Protein AF-A0A7V4M600-F1 (afdb_monomer)

Secondary structure (DSSP, 8-state):
----------------------PPPSSTT-SSHHHHHHHHHHHHHHHSTT--SHHHHHHHHHHHHHHHHHHHTTSSPPPPTT--HHHHHHHHHHHHHHHHHHTTTTS-TT------HHHHHHHHHHT-S-TTT-SS-HHHHHHHHHHHHHHHHHS--PPPPHHHHHHHHHHH---TTS-EEETT-TTTHHHHHHHHHHHHTT--HHHHHHHHHHHEEEEES-HHHHHHHHHHHHHHH-S--EEEEEETTTTEETTEEGGGTS-TT-EEEEEE----STTPPPPPHHHHTT-GGGEEEEE-TTT--EEEEEEEPS---HHHHHHHHHHHHEEEEEEEEE---HHHHH-GGGHHHHHHHHHHS---------GGGT--S---

Sequence (380 aa):
MLWTKDANRMCGAEMPRQKNADQPPLLPGFRTPKEAFRDLRNYLAGQVVGATRDETLLDELLKVLFCKLYVERGLGDPSEPNSDPFEVANRVRTIFGKVRLDFRDIYPDGTEILLDPQAICRILEVCDFPLTEAGADPIGDAFEVFIGSEARGRSGQFFTPQPVTDLLVEALAPKPDETVIDPACGAGGFLTAVARHFSANGVPPTAIAEYSTRNLYGIDKDDYLAKLARMHVALLTGGHPRIYCGDSLAMQNGNGGLDRDLPKRGFDVLLTNPPFGVKIVAAKPEVLRKFDLARRWRPEPRTGRLQPTGEFLSQVPPQVLFVERCLALLRDGGRLGMVVPESLLSNKSYRHVVEFILANADVEAVIGMPEALFKTSGKG

Structure (mmCIF, N/CA/C/O backbone):
data_AF-A0A7V4M600-F1
#
_entry.id   AF-A0A7V4M600-F1
#
loop_
_atom_site.group_PDB
_atom_site.id
_atom_site.type_symbol
_atom_site.label_atom_id
_atom_site.label_alt_id
_atom_site.label_comp_id
_atom_site.label_asym_id
_atom_site.label_entity_id
_atom_site.label_seq_id
_atom_site.pdbx_PDB_ins_code
_atom_site.Cartn_x
_atom_site.Cartn_y
_atom_site.Cartn_z
_atom_site.occupancy
_atom_site.B_iso_or_equiv
_atom_site.auth_seq_id
_atom_site.auth_comp_id
_atom_site.auth_asym_id
_atom_site.auth_atom_id
_atom_site.pdbx_PDB_model_num
ATOM 1 N N . MET A 1 1 ? -10.126 -9.292 10.073 1.00 27.58 1 MET A N 1
ATOM 2 C CA . MET A 1 1 ? -11.576 -9.092 10.248 1.00 27.58 1 MET A CA 1
ATOM 3 C C . MET A 1 1 ? -12.231 -9.031 8.879 1.00 27.58 1 MET A C 1
ATOM 5 O O . MET A 1 1 ? -12.228 -8.022 8.203 1.00 27.58 1 MET A O 1
ATOM 9 N N . LEU A 1 2 ? -12.731 -10.171 8.454 1.00 23.78 2 LEU A N 1
ATOM 10 C CA . LEU A 1 2 ? -13.645 -10.419 7.336 1.00 23.78 2 LEU A CA 1
ATOM 11 C C . LEU A 1 2 ? -14.623 -11.417 7.875 1.00 23.78 2 LEU A C 1
ATOM 13 O O . LEU A 1 2 ? -14.156 -12.216 8.680 1.00 23.78 2 LEU A O 1
ATOM 17 N N . TRP A 1 3 ? -15.885 -11.404 7.482 1.00 42.47 3 TRP A N 1
ATOM 18 C CA . TRP A 1 3 ? -16.415 -11.997 6.257 1.00 42.47 3 TRP A CA 1
ATOM 19 C C . TRP A 1 3 ? -17.918 -11.667 6.164 1.00 42.47 3 TRP A C 1
ATOM 21 O O . TRP A 1 3 ? -18.484 -10.905 6.941 1.00 42.47 3 TRP A O 1
ATOM 31 N N . THR A 1 4 ? -18.563 -12.235 5.143 1.00 27.00 4 THR A N 1
ATOM 32 C CA . THR A 1 4 ? -20.020 -12.349 5.008 1.00 27.00 4 THR A CA 1
ATOM 33 C C . THR A 1 4 ? -20.442 -13.823 5.031 1.00 27.00 4 THR A C 1
ATOM 35 O O . THR A 1 4 ? -19.628 -14.736 4.911 1.00 27.00 4 THR A O 1
ATOM 38 N N . LYS A 1 5 ? -21.746 -14.005 5.233 1.00 28.72 5 LYS A N 1
ATOM 39 C CA . LYS A 1 5 ? -22.482 -15.166 5.738 1.00 28.72 5 LYS A CA 1
ATOM 40 C C . LYS A 1 5 ? -22.726 -16.269 4.692 1.00 28.72 5 LYS A C 1
ATOM 42 O O . LYS A 1 5 ? -23.295 -15.994 3.644 1.00 28.72 5 LYS A O 1
ATOM 47 N N . ASP A 1 6 ? -22.350 -17.505 5.015 1.00 31.19 6 ASP A N 1
ATOM 48 C CA . ASP A 1 6 ? -23.237 -18.677 5.180 1.00 31.19 6 ASP A CA 1
ATOM 49 C C . ASP A 1 6 ? -22.469 -19.990 4.953 1.00 31.19 6 ASP A C 1
ATOM 51 O O . ASP A 1 6 ? -21.783 -20.198 3.955 1.00 31.19 6 ASP A O 1
ATOM 55 N N . ALA A 1 7 ? -22.615 -20.900 5.915 1.00 34.91 7 ALA A N 1
ATOM 56 C CA . ALA A 1 7 ? -21.997 -22.215 5.938 1.00 34.91 7 ALA A CA 1
ATOM 57 C C . ALA A 1 7 ? -23.057 -23.306 5.755 1.00 34.91 7 ALA A C 1
ATOM 59 O O . ALA A 1 7 ? -24.061 -23.303 6.469 1.00 34.91 7 ALA A O 1
ATOM 60 N N . ASN A 1 8 ? -22.783 -24.308 4.908 1.00 30.58 8 ASN A N 1
ATOM 61 C CA . ASN A 1 8 ? -22.936 -25.706 5.324 1.00 30.58 8 ASN A CA 1
ATOM 62 C C . ASN A 1 8 ? -22.325 -26.743 4.356 1.00 30.58 8 ASN A C 1
ATOM 64 O O . ASN A 1 8 ? -22.745 -26.862 3.213 1.00 30.58 8 ASN A O 1
ATOM 68 N N . ARG A 1 9 ? -21.427 -27.556 4.942 1.00 29.38 9 ARG A N 1
ATOM 69 C CA . ARG A 1 9 ? -21.117 -28.992 4.724 1.00 29.38 9 ARG A CA 1
ATOM 70 C C . ARG A 1 9 ? -20.764 -29.503 3.313 1.00 29.38 9 ARG A C 1
ATOM 72 O O . AR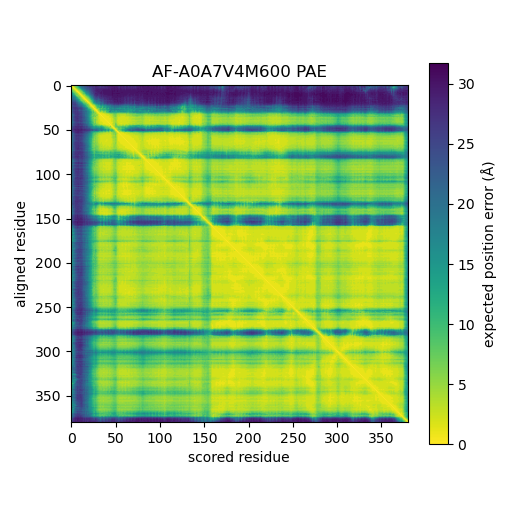G A 1 9 ? -21.644 -29.651 2.482 1.00 29.38 9 ARG A O 1
ATOM 79 N N . MET A 1 10 ? -19.561 -30.084 3.172 1.00 27.56 10 MET A N 1
ATOM 80 C CA . MET A 1 10 ? -19.357 -31.550 3.203 1.00 27.56 10 MET A CA 1
ATOM 81 C C . MET A 1 10 ? -17.868 -31.976 3.205 1.00 27.56 10 MET A C 1
ATOM 83 O O . MET A 1 10 ? -17.005 -31.307 2.658 1.00 27.56 10 MET A O 1
ATOM 87 N N . CYS A 1 11 ? -17.640 -33.105 3.887 1.00 27.06 11 CYS A N 1
ATOM 88 C CA . CYS A 1 11 ? -16.496 -34.021 3.998 1.00 27.06 11 CYS A CA 1
ATOM 89 C C . CYS A 1 11 ? -15.200 -33.822 3.180 1.00 27.06 11 CYS A C 1
ATOM 91 O O . CYS A 1 11 ? -15.199 -33.877 1.959 1.00 27.06 11 CYS A O 1
ATOM 93 N N . GLY A 1 12 ? -14.087 -33.828 3.927 1.00 34.56 12 GLY A N 1
ATOM 94 C CA . GLY A 1 12 ? -12.888 -34.654 3.724 1.00 34.56 12 GLY A CA 1
ATOM 95 C C . GLY A 1 12 ? -12.471 -35.026 2.300 1.00 34.56 12 GLY A C 1
ATOM 96 O O . GLY A 1 12 ? -12.844 -36.085 1.804 1.00 34.56 12 GLY A O 1
ATOM 97 N N . ALA A 1 13 ? -11.561 -34.235 1.741 1.00 26.64 13 ALA A N 1
ATOM 98 C CA . ALA A 1 13 ? -10.578 -34.689 0.769 1.00 26.64 13 ALA A CA 1
ATOM 99 C C . ALA A 1 13 ? -9.252 -33.985 1.087 1.00 26.64 13 ALA A C 1
ATOM 101 O O . ALA A 1 13 ? -9.210 -32.759 1.192 1.00 26.64 13 ALA A O 1
ATOM 102 N N . GLU A 1 14 ? -8.178 -34.749 1.291 1.00 28.53 14 GLU A N 1
ATOM 103 C CA . GLU A 1 14 ? -6.822 -34.200 1.286 1.00 28.53 14 GLU A CA 1
ATOM 104 C C . GLU A 1 14 ? -6.592 -33.531 -0.073 1.00 28.53 14 GLU A C 1
ATOM 106 O O . GLU A 1 14 ? -6.567 -34.200 -1.107 1.00 28.53 14 GLU A O 1
ATOM 111 N N . MET A 1 15 ? -6.454 -32.203 -0.085 1.00 27.30 15 MET A N 1
ATOM 112 C CA . MET A 1 15 ? -6.004 -31.503 -1.282 1.00 27.30 15 MET A CA 1
ATOM 113 C C . MET A 1 15 ? -4.554 -31.915 -1.560 1.00 27.30 15 MET A C 1
ATOM 115 O O . MET A 1 15 ? -3.698 -31.749 -0.682 1.00 27.30 15 MET A O 1
ATOM 119 N N . PRO A 1 16 ? -4.237 -32.434 -2.757 1.00 25.94 16 PRO A N 1
ATOM 120 C CA . PRO A 1 16 ? -2.858 -32.691 -3.112 1.00 25.94 16 PRO A CA 1
ATOM 121 C C . PRO A 1 16 ? -2.127 -31.350 -3.128 1.00 25.94 16 PRO A C 1
ATOM 123 O O . PRO A 1 16 ? -2.577 -30.398 -3.764 1.00 25.94 16 PRO A O 1
ATOM 126 N N . ARG A 1 17 ? -0.987 -31.272 -2.430 1.00 30.67 17 ARG A N 1
ATOM 127 C CA . ARG A 1 17 ? -0.031 -30.174 -2.603 1.00 30.67 17 ARG A CA 1
ATOM 128 C C . ARG A 1 17 ? 0.318 -30.110 -4.086 1.00 30.67 17 ARG A C 1
ATOM 130 O O . ARG A 1 17 ? 1.106 -30.924 -4.568 1.00 30.67 17 ARG A O 1
ATOM 137 N N . GLN A 1 18 ? -0.277 -29.163 -4.802 1.00 29.20 18 GLN A N 1
ATOM 138 C CA . GLN A 1 18 ? 0.165 -28.799 -6.134 1.00 29.20 18 GLN A CA 1
ATOM 139 C C . GLN A 1 18 ? 1.588 -28.270 -5.965 1.00 29.20 18 GLN A C 1
ATOM 141 O O . GLN A 1 18 ? 1.821 -27.183 -5.443 1.00 29.20 18 GLN A O 1
ATOM 146 N N . LYS A 1 19 ? 2.569 -29.106 -6.314 1.00 31.98 19 LYS A N 1
ATOM 147 C CA . LYS A 1 19 ? 3.916 -28.628 -6.601 1.00 31.98 19 LYS A CA 1
ATOM 148 C C . LYS A 1 19 ? 3.752 -27.558 -7.678 1.00 31.98 19 LYS A C 1
ATOM 150 O O . LYS A 1 19 ? 3.177 -27.868 -8.719 1.00 31.98 19 LYS A O 1
ATOM 155 N N . ASN A 1 20 ? 4.234 -26.343 -7.417 1.00 32.00 20 ASN A N 1
ATOM 156 C CA . ASN A 1 20 ? 4.464 -25.339 -8.453 1.00 32.00 20 ASN A CA 1
ATOM 157 C C . ASN A 1 20 ? 5.246 -26.023 -9.580 1.00 32.00 20 ASN A C 1
ATOM 159 O O . ASN A 1 20 ? 6.414 -26.368 -9.402 1.00 32.00 20 ASN A O 1
ATOM 163 N N . ALA A 1 21 ? 4.556 -26.322 -10.675 1.00 35.88 21 ALA A N 1
ATOM 164 C CA . ALA A 1 21 ? 5.134 -26.958 -11.840 1.00 35.88 21 ALA A CA 1
ATOM 165 C C . ALA A 1 21 ? 5.889 -25.889 -12.640 1.00 35.88 21 ALA A C 1
ATOM 167 O O . ALA A 1 21 ? 5.294 -24.895 -13.047 1.00 35.88 21 ALA A O 1
ATOM 168 N N . ASP A 1 22 ? 7.196 -26.104 -12.796 1.00 39.12 22 ASP A N 1
ATOM 169 C CA . ASP A 1 22 ? 8.059 -25.656 -13.894 1.00 39.12 22 ASP A CA 1
ATOM 170 C C . ASP A 1 22 ? 7.770 -24.274 -14.512 1.00 39.12 22 ASP A C 1
ATOM 172 O O . ASP A 1 22 ? 7.509 -24.158 -15.709 1.00 39.12 22 ASP A O 1
ATOM 176 N N . GLN A 1 23 ? 7.907 -23.201 -13.727 1.00 40.97 23 GLN A N 1
ATOM 177 C CA . GLN A 1 23 ? 8.270 -21.906 -14.309 1.00 40.97 23 GLN A CA 1
ATOM 178 C C . GLN A 1 23 ? 9.801 -21.835 -14.425 1.00 40.97 23 GLN A C 1
ATOM 180 O O . GLN A 1 23 ? 10.489 -22.149 -13.446 1.00 40.97 23 GLN A O 1
ATOM 185 N N . PRO A 1 24 ? 10.363 -21.450 -15.588 1.00 44.19 24 PRO A N 1
ATOM 186 C CA . PRO A 1 24 ? 11.795 -21.199 -15.693 1.00 44.19 24 PRO A CA 1
ATOM 187 C C . PRO A 1 24 ? 12.204 -20.142 -14.655 1.00 44.19 24 PRO A C 1
ATOM 189 O O . PRO A 1 24 ? 11.398 -19.265 -14.327 1.00 44.19 24 PRO A O 1
ATOM 192 N N . PRO A 1 25 ? 13.427 -20.216 -14.097 1.00 52.34 25 PRO A N 1
ATOM 193 C CA . PRO A 1 25 ? 13.883 -19.205 -13.156 1.00 52.34 25 PRO A CA 1
ATOM 194 C C . PRO A 1 25 ? 13.778 -17.834 -13.824 1.00 52.34 25 PRO A C 1
ATOM 196 O O . PRO A 1 25 ? 14.309 -17.647 -14.916 1.00 52.34 25 PRO A O 1
ATOM 199 N N . LEU A 1 26 ? 13.113 -16.890 -13.147 1.00 54.41 26 LEU A N 1
ATOM 200 C CA . LEU A 1 26 ? 12.920 -15.520 -13.640 1.00 54.41 26 LEU A CA 1
ATOM 201 C C . LEU A 1 26 ? 14.244 -14.854 -14.044 1.00 54.41 26 LEU A C 1
ATOM 203 O O . LEU A 1 26 ? 14.223 -13.940 -14.852 1.00 54.41 26 LEU A O 1
ATOM 207 N N . LEU A 1 27 ? 15.373 -15.311 -13.481 1.00 60.50 27 LEU A N 1
ATOM 208 C CA . LEU A 1 27 ? 16.711 -14.751 -13.663 1.00 60.50 27 LEU A CA 1
ATOM 209 C C . LEU A 1 27 ? 17.751 -15.860 -13.896 1.00 60.50 27 LEU A C 1
ATOM 211 O O . LEU A 1 27 ? 18.222 -16.479 -12.934 1.00 60.50 27 LEU A O 1
ATOM 215 N N . PRO A 1 28 ? 18.136 -16.131 -15.153 1.00 55.34 28 PRO A N 1
ATOM 216 C CA . PRO A 1 28 ? 19.149 -17.130 -15.475 1.00 55.34 28 PRO A CA 1
ATOM 217 C C . PRO A 1 28 ? 20.503 -16.770 -14.841 1.00 55.34 28 PRO A C 1
ATOM 219 O O . PRO A 1 28 ? 21.034 -15.685 -15.056 1.00 55.34 28 PRO A O 1
ATOM 222 N N . GLY A 1 29 ? 21.080 -17.683 -14.053 1.00 60.06 29 GLY A N 1
ATOM 223 C CA . GLY A 1 29 ? 22.399 -17.506 -13.421 1.00 60.06 29 GLY A CA 1
ATOM 224 C C . GLY A 1 29 ? 22.383 -17.021 -11.965 1.00 60.06 29 GLY A C 1
ATOM 225 O O . GLY A 1 29 ? 23.410 -17.115 -11.295 1.00 60.06 29 GLY A O 1
ATOM 226 N N . PHE A 1 30 ? 21.230 -16.600 -11.439 1.00 58.69 30 PHE A N 1
ATOM 227 C CA . PHE A 1 30 ? 21.050 -16.262 -10.022 1.00 58.69 30 PHE A CA 1
ATOM 228 C C . PHE A 1 30 ? 20.156 -17.292 -9.326 1.00 58.69 30 PHE A C 1
ATOM 230 O O . PHE A 1 30 ? 19.269 -17.872 -9.950 1.00 58.69 30 PHE A O 1
ATOM 237 N N . ARG A 1 31 ? 20.364 -17.543 -8.023 1.00 59.59 31 ARG A N 1
ATOM 238 C CA . ARG A 1 31 ? 19.524 -18.512 -7.292 1.00 59.59 31 ARG A CA 1
ATOM 239 C C . ARG A 1 31 ? 18.186 -17.906 -6.882 1.00 59.59 31 ARG A C 1
ATOM 241 O O . ARG A 1 31 ? 17.223 -18.646 -6.709 1.00 59.59 31 ARG A O 1
ATOM 248 N N . THR A 1 32 ? 18.128 -16.583 -6.698 1.00 70.00 32 THR A N 1
ATOM 249 C CA . THR A 1 32 ? 16.912 -15.845 -6.315 1.00 70.00 32 THR A CA 1
ATOM 250 C C . THR A 1 32 ? 16.890 -14.430 -6.914 1.00 70.00 32 THR A C 1
ATOM 252 O O . THR A 1 32 ? 17.964 -13.864 -7.142 1.00 70.00 32 THR A O 1
ATOM 255 N N . PRO A 1 33 ? 15.708 -13.801 -7.085 1.00 76.56 33 PRO A N 1
ATOM 256 C CA . PRO A 1 33 ? 15.618 -12.396 -7.492 1.00 76.56 33 PRO A CA 1
ATOM 257 C C . PRO A 1 33 ? 16.366 -11.435 -6.562 1.00 76.56 33 PRO A C 1
ATOM 259 O O . PRO A 1 33 ? 17.091 -10.557 -7.026 1.00 76.56 33 PRO A O 1
ATOM 262 N N . LYS A 1 34 ? 16.308 -11.660 -5.242 1.00 79.69 34 LYS A N 1
ATOM 263 C CA . LYS A 1 34 ? 17.059 -10.864 -4.253 1.00 79.69 34 LYS A CA 1
ATOM 264 C C . LYS A 1 34 ? 18.573 -10.879 -4.472 1.00 79.69 34 LYS A C 1
ATOM 266 O O . LYS A 1 34 ? 19.235 -9.882 -4.190 1.00 79.69 34 LYS A O 1
ATOM 271 N N . GLU A 1 35 ? 19.146 -11.998 -4.917 1.00 82.25 35 GLU A N 1
ATOM 272 C CA . GLU A 1 35 ? 20.579 -12.066 -5.233 1.00 82.25 35 GLU A CA 1
ATOM 273 C C . GLU A 1 35 ? 20.924 -11.210 -6.452 1.00 82.25 35 GLU A C 1
ATOM 275 O O . GLU A 1 35 ? 21.888 -10.449 -6.392 1.00 82.25 35 GLU A O 1
ATOM 280 N N . ALA A 1 36 ? 20.108 -11.275 -7.504 1.00 84.44 36 ALA A N 1
ATOM 281 C CA . ALA A 1 36 ? 20.300 -10.476 -8.708 1.00 84.44 36 ALA A CA 1
ATOM 282 C C . ALA A 1 36 ? 20.175 -8.971 -8.428 1.00 84.44 36 ALA A C 1
ATOM 284 O O . ALA A 1 36 ? 21.042 -8.196 -8.824 1.00 84.44 36 ALA A O 1
ATOM 285 N N . PHE A 1 37 ? 19.164 -8.548 -7.661 1.00 88.25 37 PHE A N 1
ATOM 286 C CA . PHE A 1 37 ? 19.025 -7.141 -7.274 1.00 88.25 37 PHE A CA 1
ATOM 287 C C . PHE A 1 37 ? 20.149 -6.664 -6.355 1.00 88.25 37 PHE A C 1
ATOM 289 O O . PHE A 1 37 ? 20.526 -5.494 -6.406 1.00 88.25 37 PHE A O 1
ATOM 296 N N . ARG A 1 38 ? 20.731 -7.548 -5.534 1.00 88.06 38 ARG A N 1
ATOM 297 C CA . ARG A 1 38 ? 21.897 -7.204 -4.708 1.00 88.06 38 ARG A CA 1
ATOM 298 C C . ARG A 1 38 ? 23.150 -7.004 -5.559 1.00 88.06 38 ARG A C 1
ATOM 300 O O . ARG A 1 38 ? 23.898 -6.065 -5.294 1.00 88.06 38 ARG A O 1
ATOM 307 N N . ASP A 1 39 ? 23.371 -7.863 -6.552 1.00 87.81 39 ASP A N 1
ATOM 308 C CA . ASP A 1 39 ? 24.447 -7.703 -7.538 1.00 87.81 39 ASP A CA 1
ATOM 309 C C . ASP A 1 39 ? 24.278 -6.392 -8.314 1.00 87.81 39 ASP A C 1
ATOM 311 O O . ASP A 1 39 ? 25.186 -5.562 -8.342 1.00 87.81 39 ASP A O 1
ATOM 315 N N . LEU A 1 40 ? 23.067 -6.149 -8.825 1.00 89.50 40 LEU A N 1
ATOM 316 C CA . LEU A 1 40 ? 22.720 -4.936 -9.556 1.00 89.50 40 LEU A CA 1
ATOM 317 C C . LEU A 1 40 ? 22.938 -3.675 -8.714 1.00 89.50 40 LEU A C 1
ATOM 319 O O . LEU A 1 40 ? 23.580 -2.737 -9.174 1.00 89.50 40 LEU A O 1
ATOM 323 N N . ARG A 1 41 ? 22.479 -3.659 -7.458 1.00 89.19 41 ARG A N 1
ATOM 324 C CA . ARG A 1 41 ? 22.714 -2.541 -6.533 1.00 89.19 41 ARG A CA 1
ATOM 325 C C . ARG A 1 41 ? 24.206 -2.256 -6.361 1.00 89.19 41 ARG A C 1
ATOM 327 O O . ARG A 1 41 ? 24.619 -1.103 -6.434 1.00 89.19 41 ARG A O 1
ATOM 334 N N . ASN A 1 42 ? 25.015 -3.293 -6.133 1.00 88.25 42 ASN A N 1
ATOM 335 C CA . ASN A 1 42 ? 26.459 -3.138 -5.945 1.00 88.25 42 ASN A CA 1
ATOM 336 C C . ASN A 1 42 ? 27.146 -2.623 -7.220 1.00 88.25 42 ASN A C 1
ATOM 338 O O . ASN A 1 42 ? 28.041 -1.785 -7.131 1.00 88.25 42 ASN A O 1
ATOM 342 N N . TYR A 1 43 ? 26.712 -3.095 -8.392 1.00 88.62 43 TYR A N 1
ATOM 343 C CA . TYR A 1 43 ? 27.184 -2.600 -9.683 1.00 88.62 43 TYR A CA 1
ATOM 344 C C . TYR A 1 43 ? 26.862 -1.108 -9.857 1.00 88.62 43 TYR A C 1
ATOM 346 O O . TYR A 1 43 ? 27.766 -0.314 -10.119 1.00 88.62 43 TYR A O 1
ATOM 354 N N . LEU A 1 44 ? 25.604 -0.709 -9.633 1.00 87.56 44 LEU A N 1
ATOM 355 C CA . LEU A 1 44 ? 25.151 0.679 -9.780 1.00 87.56 44 LEU A CA 1
ATOM 356 C C . LEU A 1 44 ? 25.855 1.630 -8.800 1.00 87.56 44 LEU A C 1
ATOM 358 O O . LEU A 1 44 ? 26.265 2.721 -9.194 1.00 87.56 44 LEU A O 1
ATOM 362 N N . ALA A 1 45 ? 26.077 1.201 -7.554 1.00 84.31 45 ALA A N 1
ATOM 363 C CA . ALA A 1 45 ? 26.807 1.980 -6.552 1.00 84.31 45 ALA A CA 1
ATOM 364 C C . ALA A 1 45 ? 28.255 2.310 -6.972 1.00 84.31 45 ALA A C 1
ATOM 366 O O . ALA A 1 45 ? 28.824 3.291 -6.498 1.00 84.31 45 ALA A O 1
ATOM 367 N N . GLY A 1 46 ? 28.854 1.503 -7.855 1.00 77.75 46 GLY A N 1
ATOM 368 C CA . GLY A 1 46 ? 30.187 1.748 -8.408 1.00 77.75 46 GLY A CA 1
ATOM 369 C C . GLY A 1 46 ? 30.220 2.705 -9.605 1.00 77.75 46 GLY A C 1
ATOM 370 O O . GLY A 1 46 ? 31.294 3.215 -9.916 1.00 77.75 46 GLY A O 1
ATOM 371 N N . GLN A 1 47 ? 29.084 2.947 -10.270 1.00 71.75 47 GLN A N 1
ATOM 372 C CA . GLN A 1 47 ? 29.009 3.754 -11.498 1.00 71.75 47 GLN A CA 1
ATOM 373 C C . GLN A 1 47 ? 28.443 5.161 -11.265 1.00 71.75 47 GLN A C 1
ATOM 375 O O . GLN A 1 47 ? 28.862 6.118 -11.915 1.00 71.75 47 GLN A O 1
ATOM 380 N N . VAL A 1 48 ? 27.515 5.327 -10.317 1.00 64.94 48 VAL A N 1
ATOM 381 C CA . VAL A 1 48 ? 26.868 6.627 -10.090 1.00 64.94 48 VAL A CA 1
ATOM 382 C C . VAL A 1 48 ? 27.694 7.486 -9.124 1.00 64.94 48 VAL A C 1
ATOM 384 O O . VAL A 1 48 ? 27.582 7.395 -7.900 1.00 64.94 48 VAL A O 1
ATOM 387 N N . VAL A 1 49 ? 28.540 8.358 -9.682 1.00 53.44 49 VAL A N 1
ATOM 388 C CA . VAL A 1 49 ? 29.390 9.286 -8.916 1.00 53.44 49 VAL A CA 1
ATOM 389 C C . VAL A 1 49 ? 28.524 10.241 -8.084 1.00 53.44 49 VAL A C 1
ATOM 391 O O . VAL A 1 49 ? 27.772 11.048 -8.621 1.00 53.44 49 VAL A O 1
ATOM 394 N N . GLY A 1 50 ? 28.645 10.168 -6.756 1.00 53.47 50 GLY A N 1
ATOM 395 C CA . GLY A 1 50 ? 27.919 11.035 -5.818 1.00 53.47 50 GLY A CA 1
ATOM 396 C C . GLY A 1 50 ? 26.557 10.504 -5.350 1.00 53.47 50 GLY A C 1
ATOM 397 O O . GLY A 1 50 ? 25.998 11.070 -4.411 1.00 53.47 50 GLY A O 1
ATOM 398 N N . ALA A 1 51 ? 26.054 9.399 -5.914 1.00 54.28 51 ALA A N 1
ATOM 399 C CA . ALA A 1 51 ? 24.852 8.720 -5.428 1.00 54.28 51 ALA A CA 1
ATOM 400 C C . ALA A 1 51 ? 25.228 7.501 -4.573 1.00 54.28 51 ALA A C 1
ATOM 402 O O . ALA A 1 51 ? 25.207 6.360 -5.020 1.00 54.28 51 ALA A O 1
ATOM 403 N N . THR A 1 52 ? 25.581 7.745 -3.312 1.00 53.97 52 THR A N 1
ATOM 404 C CA . THR A 1 52 ? 25.859 6.679 -2.331 1.00 53.97 52 THR A CA 1
ATOM 405 C C . THR A 1 52 ? 24.623 6.245 -1.540 1.00 53.97 52 THR A C 1
ATOM 407 O O . THR A 1 52 ? 24.741 5.417 -0.640 1.00 53.97 52 THR A O 1
ATOM 410 N N . ARG A 1 53 ? 23.451 6.821 -1.834 1.00 72.62 53 ARG A N 1
ATOM 411 C CA . ARG A 1 53 ? 22.194 6.546 -1.127 1.00 72.62 53 ARG A CA 1
ATOM 412 C C . ARG A 1 53 ? 21.382 5.530 -1.912 1.00 72.62 53 ARG A C 1
ATOM 414 O O . ARG A 1 53 ? 21.107 5.760 -3.093 1.00 72.62 53 ARG A O 1
ATOM 421 N N . ASP A 1 54 ? 20.963 4.454 -1.249 1.00 78.56 54 ASP A N 1
ATOM 422 C CA . ASP A 1 54 ? 20.187 3.382 -1.886 1.00 78.56 54 ASP A CA 1
ATOM 423 C C . ASP A 1 54 ? 18.876 3.926 -2.496 1.00 78.56 54 ASP A C 1
ATOM 425 O O . ASP A 1 54 ? 18.406 3.423 -3.515 1.00 78.56 54 ASP A O 1
ATOM 429 N N . GLU A 1 55 ? 18.330 5.010 -1.930 1.00 80.44 55 GLU A N 1
ATOM 430 C CA . GLU A 1 55 ? 17.160 5.736 -2.447 1.00 80.44 55 GLU A CA 1
ATOM 431 C C . GLU A 1 55 ? 17.359 6.243 -3.886 1.00 80.44 55 GLU A C 1
ATOM 433 O O . GLU A 1 55 ? 16.472 6.099 -4.726 1.00 80.44 55 GLU A O 1
ATOM 438 N N . THR A 1 56 ? 18.525 6.820 -4.196 1.00 84.44 56 THR A N 1
ATOM 439 C CA . THR A 1 56 ? 18.817 7.354 -5.535 1.00 84.44 56 THR A CA 1
ATOM 440 C C . THR A 1 56 ? 19.020 6.228 -6.541 1.00 84.44 56 THR A C 1
ATOM 442 O O . THR A 1 56 ? 18.533 6.312 -7.664 1.00 84.44 56 THR A O 1
ATOM 445 N N . LEU A 1 57 ? 19.706 5.157 -6.134 1.00 88.38 57 LEU A N 1
ATOM 446 C CA . LEU A 1 57 ? 19.920 3.994 -6.995 1.00 88.38 57 LEU A CA 1
ATOM 447 C C . LEU A 1 57 ? 18.598 3.284 -7.310 1.00 88.38 57 LEU A C 1
ATOM 449 O O . LEU A 1 57 ? 18.393 2.849 -8.442 1.00 88.38 57 LEU A O 1
ATOM 453 N N . LEU A 1 58 ? 17.694 3.201 -6.328 1.00 88.50 58 LEU A N 1
ATOM 454 C CA . LEU A 1 58 ? 16.356 2.665 -6.538 1.00 88.50 58 LEU A CA 1
ATOM 455 C C . LEU A 1 58 ? 15.553 3.547 -7.496 1.00 88.50 58 LEU A C 1
ATOM 457 O O . LEU A 1 58 ? 14.974 3.018 -8.435 1.00 88.50 58 LEU A O 1
ATOM 461 N N . ASP A 1 59 ? 15.544 4.871 -7.316 1.00 89.38 59 ASP A N 1
ATOM 462 C CA . ASP A 1 59 ? 14.834 5.782 -8.227 1.00 89.38 59 ASP A CA 1
ATOM 463 C C . ASP A 1 59 ? 15.312 5.618 -9.683 1.00 89.38 59 ASP A C 1
ATOM 465 O O . ASP A 1 59 ? 14.486 5.476 -10.585 1.00 89.38 59 ASP A O 1
ATOM 469 N N . GLU A 1 60 ? 16.627 5.536 -9.918 1.00 92.75 60 GLU A N 1
ATOM 470 C CA . GLU A 1 60 ? 17.192 5.285 -11.253 1.00 92.75 60 GLU A CA 1
ATOM 471 C C . GLU A 1 60 ? 16.795 3.916 -11.829 1.00 92.75 60 GLU A C 1
ATOM 473 O O . GLU A 1 60 ? 16.406 3.829 -12.996 1.00 92.75 60 GLU A O 1
ATOM 478 N N . LEU A 1 61 ? 16.828 2.854 -11.014 1.00 93.25 61 LEU A N 1
ATOM 479 C CA . LEU A 1 61 ? 16.344 1.528 -11.408 1.00 93.25 61 LEU A CA 1
ATOM 480 C C . LEU A 1 61 ? 14.871 1.585 -11.839 1.00 93.25 61 LEU A C 1
ATOM 482 O O . LEU A 1 61 ? 14.517 1.095 -12.913 1.00 93.25 61 LEU A O 1
ATOM 486 N N . LEU A 1 62 ? 14.013 2.216 -11.032 1.00 93.12 62 LEU A N 1
ATOM 487 C CA . LEU A 1 62 ? 12.577 2.289 -11.298 1.00 93.12 62 LEU A CA 1
ATOM 488 C C . LEU A 1 62 ? 12.270 3.063 -12.583 1.00 93.12 62 LEU A C 1
ATOM 490 O O . LEU A 1 62 ? 11.407 2.628 -13.342 1.00 93.12 62 LEU A O 1
ATOM 494 N N . LYS A 1 63 ? 13.008 4.137 -12.900 1.00 95.00 63 LYS A N 1
ATOM 495 C CA . LYS A 1 63 ? 12.850 4.859 -14.179 1.00 95.00 63 LYS A CA 1
ATOM 496 C C . LYS A 1 63 ? 13.053 3.943 -15.387 1.00 95.00 63 LYS A C 1
ATOM 498 O O . LYS A 1 63 ? 12.274 4.003 -16.341 1.00 95.00 63 LYS A O 1
ATOM 503 N N . VAL A 1 64 ? 14.069 3.078 -15.346 1.00 95.69 64 VAL A N 1
ATOM 504 C CA . VAL A 1 64 ? 14.334 2.107 -16.421 1.00 95.69 64 VAL A CA 1
ATOM 505 C C . VAL A 1 64 ? 13.232 1.047 -16.481 1.00 95.69 64 VAL A C 1
ATOM 507 O O . VAL A 1 64 ? 12.751 0.734 -17.571 1.00 95.69 64 VAL A O 1
ATOM 510 N N . LEU A 1 65 ? 12.759 0.549 -15.333 1.00 94.25 65 LEU A N 1
ATOM 511 C CA . LEU A 1 65 ? 11.653 -0.416 -15.288 1.00 94.25 65 LEU A CA 1
ATOM 512 C C . LEU A 1 65 ? 10.338 0.163 -15.826 1.00 94.25 65 LEU A C 1
ATOM 514 O O . LEU A 1 65 ? 9.624 -0.531 -16.544 1.00 94.25 65 LEU A O 1
ATOM 518 N N . PHE A 1 66 ? 10.039 1.441 -15.580 1.00 94.12 66 PHE A N 1
ATOM 519 C CA . PHE A 1 66 ? 8.889 2.096 -16.210 1.00 94.12 66 PHE A CA 1
ATOM 520 C C . PHE A 1 66 ? 9.033 2.160 -17.733 1.00 94.12 66 PHE A C 1
ATOM 522 O O . PHE A 1 66 ? 8.061 1.941 -18.451 1.00 94.12 66 PHE A O 1
ATOM 529 N N . CYS A 1 67 ? 10.238 2.406 -18.251 1.00 95.38 67 CYS A N 1
ATOM 530 C CA . CYS A 1 67 ? 10.464 2.369 -19.696 1.00 95.38 67 CYS A CA 1
ATOM 531 C C . CYS A 1 67 ? 10.244 0.962 -20.261 1.00 95.38 67 CYS A C 1
ATOM 533 O O . CYS A 1 67 ? 9.610 0.815 -21.305 1.00 95.38 67 CYS A O 1
ATOM 535 N N . LYS A 1 68 ? 10.705 -0.076 -19.553 1.00 92.81 68 LYS A N 1
ATOM 536 C CA . LYS A 1 68 ? 10.443 -1.474 -19.919 1.00 92.81 68 LYS A CA 1
ATOM 537 C C . LYS A 1 68 ? 8.941 -1.781 -19.930 1.00 92.81 68 LYS A C 1
ATOM 539 O O . LYS A 1 68 ? 8.458 -2.353 -20.902 1.00 92.81 68 LYS A O 1
ATOM 544 N N . LEU A 1 69 ? 8.191 -1.327 -18.922 1.00 90.69 69 LEU A N 1
ATOM 545 C CA . LEU A 1 69 ? 6.730 -1.466 -18.867 1.00 90.69 69 LEU A CA 1
ATOM 546 C C . LEU A 1 69 ? 6.044 -0.845 -20.097 1.00 90.69 69 LEU A C 1
ATOM 548 O O . LEU A 1 69 ? 5.087 -1.407 -20.623 1.00 90.69 69 LEU A O 1
ATOM 552 N N . TYR A 1 70 ? 6.533 0.298 -20.587 1.00 92.25 70 TYR A N 1
ATOM 553 C CA . TYR A 1 70 ? 6.006 0.926 -21.806 1.00 92.25 70 TYR A CA 1
ATOM 554 C C . TYR A 1 70 ? 6.239 0.070 -23.044 1.00 92.25 70 TYR A C 1
ATOM 556 O O . TYR A 1 70 ? 5.340 -0.051 -23.875 1.00 92.25 70 TYR A O 1
ATOM 564 N N . VAL A 1 71 ? 7.426 -0.524 -23.164 1.00 91.88 71 VAL A N 1
ATOM 565 C CA . VAL A 1 71 ? 7.753 -1.433 -24.268 1.00 91.88 71 VAL A CA 1
ATOM 566 C C . VAL A 1 71 ? 6.864 -2.676 -24.222 1.00 91.88 71 VAL A C 1
ATOM 568 O O . VAL A 1 71 ? 6.256 -3.014 -25.232 1.00 91.88 71 VAL A O 1
ATOM 571 N N . GLU A 1 72 ? 6.703 -3.305 -23.053 1.00 88.50 72 GLU A N 1
ATOM 572 C CA . GLU A 1 72 ? 5.819 -4.473 -22.874 1.00 88.50 72 GLU A CA 1
ATOM 573 C C . GLU A 1 72 ? 4.365 -4.187 -23.271 1.00 88.50 72 GLU A C 1
ATOM 575 O O . GLU A 1 72 ? 3.657 -5.063 -23.757 1.00 88.50 72 GLU A O 1
ATOM 580 N N . ARG A 1 73 ? 3.922 -2.939 -23.097 1.00 86.19 73 ARG A N 1
ATOM 581 C CA . ARG A 1 73 ? 2.572 -2.482 -23.450 1.00 86.19 73 ARG A CA 1
ATOM 582 C C . ARG A 1 73 ? 2.426 -2.012 -24.895 1.00 86.19 73 ARG A C 1
ATOM 584 O O . ARG A 1 73 ? 1.355 -1.536 -25.264 1.00 86.19 73 ARG A O 1
ATOM 591 N N . GLY A 1 74 ? 3.484 -2.087 -25.700 1.00 88.06 74 GLY A N 1
ATOM 592 C CA . GLY A 1 74 ? 3.487 -1.587 -27.076 1.00 88.06 74 GLY A CA 1
ATOM 593 C C . GLY A 1 74 ? 3.422 -0.057 -27.187 1.00 88.06 74 GLY A C 1
ATOM 594 O O . GLY A 1 74 ? 3.052 0.470 -28.233 1.00 88.06 74 GLY A O 1
ATOM 595 N N . LEU A 1 75 ? 3.766 0.673 -26.120 1.00 87.50 75 LEU A N 1
ATOM 596 C CA . LEU A 1 75 ? 3.807 2.146 -26.074 1.00 87.50 75 LEU A CA 1
ATOM 597 C C . LEU A 1 75 ? 5.203 2.714 -26.394 1.00 87.50 75 LEU A C 1
ATOM 599 O O . LEU A 1 75 ? 5.398 3.935 -26.504 1.00 87.50 75 LEU A O 1
ATOM 603 N N . GLY A 1 76 ? 6.185 1.832 -26.553 1.00 85.94 76 GLY A N 1
ATOM 604 C CA . GLY A 1 76 ? 7.545 2.137 -26.969 1.00 85.94 76 GLY A CA 1
ATOM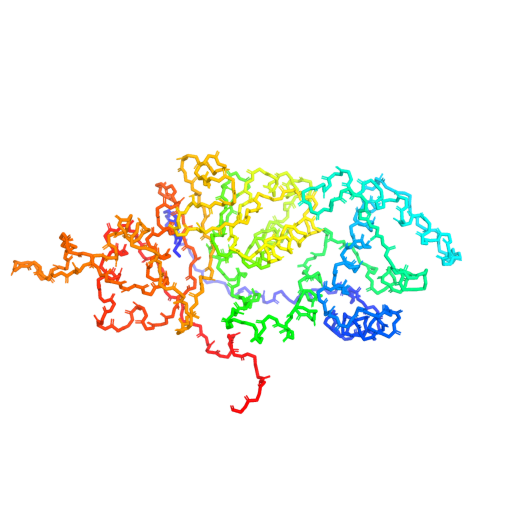 605 C C . GLY A 1 76 ? 8.097 1.024 -27.849 1.00 85.94 76 GLY A C 1
ATOM 606 O O . GLY A 1 76 ? 7.648 -0.117 -27.776 1.00 85.94 76 GLY A O 1
ATOM 607 N N . ASP A 1 77 ? 9.075 1.373 -28.673 1.00 84.62 77 ASP A N 1
ATOM 608 C CA . ASP A 1 77 ? 9.749 0.398 -29.521 1.00 84.62 77 ASP A CA 1
ATOM 609 C C . ASP A 1 77 ? 10.711 -0.450 -28.673 1.00 84.62 77 ASP A C 1
ATOM 611 O O . ASP A 1 77 ? 11.454 0.120 -27.862 1.00 84.62 77 ASP A O 1
ATOM 615 N N . PRO A 1 78 ? 10.746 -1.780 -28.855 1.00 83.19 78 PRO A N 1
ATOM 616 C CA . PRO A 1 78 ? 11.752 -2.616 -28.217 1.00 83.19 78 PRO A CA 1
ATOM 617 C C . PRO A 1 78 ? 13.150 -2.313 -28.769 1.00 83.19 78 PRO A C 1
ATOM 619 O O . PRO A 1 78 ? 13.313 -1.851 -29.901 1.00 83.19 78 PRO A O 1
ATOM 622 N N . SER A 1 79 ? 14.170 -2.586 -27.960 1.00 79.50 79 SER A N 1
ATOM 623 C CA . SER A 1 79 ? 15.555 -2.617 -28.436 1.00 79.50 79 SER A CA 1
ATOM 624 C C . SER A 1 79 ? 15.808 -3.911 -29.206 1.00 79.50 79 SER A C 1
ATOM 626 O O . SER A 1 79 ? 15.289 -4.964 -28.833 1.00 79.50 79 SER A O 1
ATOM 628 N N . GLU A 1 80 ? 16.615 -3.846 -30.264 1.00 78.12 80 GLU A N 1
ATOM 629 C CA . GLU A 1 80 ? 17.017 -5.050 -30.985 1.00 78.12 80 GLU A CA 1
ATOM 630 C C . GLU A 1 80 ? 18.074 -5.831 -30.183 1.00 78.12 80 GLU A C 1
ATOM 632 O O . GLU A 1 80 ? 18.870 -5.242 -29.441 1.00 78.12 80 GLU A O 1
ATOM 637 N N . PRO A 1 81 ? 18.125 -7.167 -30.318 1.00 71.75 81 PRO A N 1
ATOM 638 C CA . PRO A 1 81 ? 19.215 -7.950 -29.753 1.00 71.75 81 PRO A CA 1
ATOM 639 C C . PRO A 1 81 ? 20.574 -7.462 -30.280 1.00 71.75 81 PRO A C 1
ATOM 641 O O . PRO A 1 81 ? 20.754 -7.316 -31.487 1.00 71.75 81 PRO A O 1
ATOM 644 N N . ASN A 1 82 ? 21.547 -7.271 -29.385 1.00 76.75 82 ASN A N 1
ATOM 645 C CA . ASN A 1 82 ? 22.897 -6.763 -29.686 1.00 76.75 82 ASN A CA 1
ATOM 646 C C . ASN A 1 82 ? 22.974 -5.300 -30.167 1.00 76.75 82 ASN A C 1
ATOM 648 O O . ASN A 1 82 ? 23.995 -4.916 -30.741 1.00 76.75 82 ASN A O 1
ATOM 652 N N . SER A 1 83 ? 21.940 -4.480 -29.942 1.00 84.50 83 SER A N 1
ATOM 653 C CA . SER A 1 83 ? 22.049 -3.031 -30.152 1.00 84.50 83 SER A CA 1
ATOM 654 C C . SER A 1 83 ? 23.209 -2.431 -29.351 1.00 84.50 83 SER A C 1
ATOM 656 O O . SER A 1 83 ? 23.506 -2.863 -28.234 1.00 84.50 83 SER A O 1
ATOM 658 N N . ASP A 1 84 ? 23.835 -1.397 -29.911 1.00 93.06 84 ASP A N 1
ATOM 659 C CA . ASP A 1 84 ? 24.873 -0.646 -29.212 1.00 93.06 84 ASP A CA 1
ATOM 660 C C . ASP A 1 84 ? 24.301 -0.006 -27.925 1.00 93.06 84 ASP A C 1
ATOM 662 O O . ASP A 1 84 ? 23.195 0.553 -27.960 1.00 93.06 84 ASP A O 1
ATOM 666 N N . PRO A 1 85 ? 25.019 -0.045 -26.782 1.00 94.25 85 PRO A N 1
ATOM 667 C CA . PRO A 1 85 ? 24.514 0.503 -25.526 1.00 94.25 85 PRO A CA 1
ATOM 668 C C . PRO A 1 85 ? 24.045 1.957 -25.621 1.00 94.25 85 PRO A C 1
ATOM 670 O O . PRO A 1 85 ? 23.071 2.331 -24.964 1.00 94.25 85 PRO A O 1
ATOM 673 N N . PHE A 1 86 ? 24.698 2.791 -26.437 1.00 95.12 86 PHE A N 1
ATOM 674 C CA . PHE A 1 86 ? 24.309 4.189 -26.615 1.00 95.12 86 PHE A CA 1
ATOM 675 C C . PHE A 1 86 ? 22.950 4.314 -27.313 1.00 95.12 86 PHE A C 1
ATOM 677 O O . PHE A 1 86 ? 22.122 5.136 -26.911 1.00 95.12 86 PHE A O 1
ATOM 684 N N . GLU A 1 87 ? 22.682 3.473 -28.312 1.00 94.38 87 GLU A N 1
ATOM 685 C CA . GLU A 1 87 ? 21.386 3.424 -28.995 1.00 94.38 87 GLU A CA 1
ATOM 686 C C . GLU A 1 87 ? 20.271 2.967 -28.052 1.00 94.38 87 GLU A C 1
ATOM 688 O O . GLU A 1 87 ? 19.218 3.612 -27.982 1.00 94.38 87 GLU A O 1
ATOM 693 N N . VAL A 1 88 ? 20.524 1.913 -27.266 1.00 94.62 88 VAL A N 1
ATOM 694 C CA . VAL A 1 88 ? 19.595 1.430 -26.230 1.00 94.62 88 VAL A CA 1
ATOM 695 C C . VAL A 1 88 ? 19.285 2.547 -25.237 1.00 94.62 88 VAL A C 1
ATOM 697 O O . VAL A 1 88 ? 18.120 2.843 -24.968 1.00 94.62 88 VAL A O 1
ATOM 700 N N . ALA A 1 89 ? 20.314 3.225 -24.730 1.00 95.75 89 ALA A N 1
ATOM 701 C CA . ALA A 1 89 ? 20.157 4.299 -23.761 1.00 95.75 89 ALA A CA 1
ATOM 702 C C . ALA A 1 89 ? 19.370 5.495 -24.325 1.00 95.75 89 ALA A C 1
ATOM 704 O O . ALA A 1 89 ? 18.514 6.050 -23.634 1.00 95.75 89 ALA A O 1
ATOM 705 N N . ASN A 1 90 ? 19.604 5.884 -25.583 1.00 95.00 90 ASN A N 1
ATOM 706 C CA . ASN A 1 90 ? 18.845 6.954 -26.241 1.00 95.00 90 ASN A CA 1
ATOM 707 C C . ASN A 1 90 ? 17.367 6.596 -26.414 1.00 95.00 90 ASN A C 1
ATOM 709 O O . ASN A 1 90 ? 16.489 7.433 -26.175 1.00 95.00 90 ASN A O 1
ATOM 713 N N . ARG A 1 91 ? 17.078 5.344 -26.781 1.00 95.06 91 ARG A N 1
ATOM 714 C CA . ARG A 1 91 ? 15.706 4.838 -26.884 1.00 95.06 91 ARG A CA 1
ATOM 715 C C . ARG A 1 91 ? 15.010 4.846 -25.526 1.00 95.06 91 ARG A C 1
ATOM 717 O O . ARG A 1 91 ? 13.920 5.403 -25.411 1.00 95.06 91 ARG A O 1
ATOM 724 N N . VAL A 1 92 ? 15.664 4.321 -24.489 1.00 96.56 92 VAL A N 1
ATOM 725 C CA . VAL A 1 92 ? 15.145 4.323 -23.112 1.00 96.56 92 VAL A CA 1
ATOM 726 C C . VAL A 1 92 ? 14.860 5.747 -22.634 1.00 96.56 92 VAL A C 1
ATOM 728 O O . VAL A 1 92 ? 13.763 6.011 -22.152 1.00 96.56 92 VAL A O 1
ATOM 731 N N . ARG A 1 93 ? 15.773 6.706 -22.838 1.00 96.56 93 ARG A N 1
ATOM 732 C CA . ARG A 1 93 ? 15.543 8.116 -22.463 1.00 96.56 93 ARG A CA 1
ATOM 733 C C . ARG A 1 93 ? 14.396 8.764 -23.246 1.00 96.56 93 ARG A C 1
ATOM 735 O O . ARG A 1 93 ? 13.640 9.553 -22.683 1.00 96.56 93 ARG A O 1
ATOM 742 N N . THR A 1 94 ? 14.220 8.399 -24.515 1.00 95.38 94 THR A N 1
ATOM 743 C CA . THR A 1 94 ? 13.085 8.859 -25.334 1.00 95.38 94 THR A CA 1
ATOM 744 C C . THR A 1 94 ? 11.758 8.332 -24.788 1.00 95.38 94 THR A C 1
ATOM 746 O O . THR A 1 94 ? 10.799 9.091 -24.640 1.00 95.38 94 THR A O 1
ATOM 749 N N . ILE A 1 95 ? 11.704 7.045 -24.435 1.00 96.25 95 ILE A N 1
ATOM 750 C CA . ILE A 1 95 ? 10.533 6.428 -23.799 1.00 96.25 95 ILE A CA 1
ATOM 751 C C . ILE A 1 95 ? 10.273 7.068 -22.434 1.00 96.25 95 ILE A C 1
ATOM 753 O O . ILE A 1 95 ? 9.126 7.382 -22.122 1.00 96.25 95 ILE A O 1
ATOM 757 N N . PHE A 1 96 ? 11.321 7.350 -21.659 1.00 96.38 96 PHE A N 1
ATOM 758 C CA . PHE A 1 96 ? 11.190 8.012 -20.365 1.00 96.38 96 PHE A CA 1
ATOM 759 C C . PHE A 1 96 ? 10.528 9.391 -20.475 1.00 96.38 96 PHE A C 1
ATOM 761 O O . PHE A 1 96 ? 9.752 9.781 -19.604 1.00 96.38 96 PHE A O 1
ATOM 768 N N . GLY A 1 97 ? 10.747 10.104 -21.584 1.00 94.56 97 GLY A N 1
ATOM 769 C CA . GLY A 1 97 ? 10.016 11.332 -21.891 1.00 94.56 97 GLY A CA 1
ATOM 770 C C . GLY A 1 97 ? 8.493 11.141 -21.906 1.00 94.56 97 GLY A C 1
ATOM 771 O O . GLY A 1 97 ? 7.777 12.014 -21.420 1.00 94.56 97 GLY A O 1
ATOM 772 N N . LYS A 1 98 ? 7.998 9.994 -22.397 1.00 93.44 98 LYS A N 1
ATOM 773 C CA . LYS A 1 98 ? 6.572 9.617 -22.361 1.00 93.44 98 LYS A CA 1
ATOM 774 C C . LYS A 1 98 ? 6.137 9.182 -20.961 1.00 93.44 98 LYS A C 1
ATOM 776 O O . LYS A 1 98 ? 5.124 9.670 -20.474 1.00 93.44 98 LYS A O 1
ATOM 781 N N . VAL A 1 99 ? 6.938 8.348 -20.288 1.00 93.06 99 VAL A N 1
ATOM 782 C CA . VAL A 1 99 ? 6.700 7.921 -18.891 1.00 93.06 99 VAL A CA 1
ATOM 783 C C . VAL A 1 99 ? 6.463 9.133 -17.992 1.00 93.06 99 VAL A C 1
ATOM 785 O O . VAL A 1 99 ? 5.490 9.181 -17.246 1.00 93.06 99 VAL A O 1
ATOM 788 N N . ARG A 1 100 ? 7.321 10.152 -18.097 1.00 93.00 100 ARG A N 1
ATOM 789 C CA . ARG A 1 100 ? 7.217 11.384 -17.309 1.00 93.00 100 ARG A CA 1
ATOM 790 C C . ARG A 1 100 ? 5.909 12.140 -17.555 1.00 93.00 100 ARG A C 1
ATOM 792 O O . ARG A 1 100 ? 5.430 12.819 -16.655 1.00 93.00 100 ARG A O 1
ATOM 799 N N . LEU A 1 101 ? 5.332 12.044 -18.754 1.00 90.06 101 LEU A N 1
ATOM 800 C CA . LEU A 1 101 ? 4.068 12.705 -19.084 1.00 90.06 101 LEU A CA 1
ATOM 801 C C . LEU A 1 101 ? 2.860 11.997 -18.470 1.00 90.06 101 LEU A C 1
ATOM 803 O O . LEU A 1 101 ? 1.961 12.690 -17.995 1.00 90.06 101 LEU A O 1
ATOM 807 N N . ASP A 1 102 ? 2.853 10.668 -18.440 1.00 88.00 102 ASP A N 1
ATOM 808 C CA . ASP A 1 102 ? 1.724 9.909 -17.890 1.00 88.00 102 ASP A CA 1
ATOM 809 C C . ASP A 1 102 ? 1.820 9.767 -16.360 1.00 88.00 102 ASP A C 1
ATOM 811 O O . ASP A 1 102 ? 0.802 9.687 -15.680 1.00 88.00 102 ASP A O 1
ATOM 815 N N . PHE A 1 103 ? 3.035 9.815 -15.801 1.00 85.38 103 PHE A N 1
ATOM 816 C CA . PHE A 1 103 ? 3.320 9.720 -14.363 1.00 85.38 103 PHE A CA 1
ATOM 817 C C . PHE A 1 103 ? 3.883 11.030 -13.782 1.00 85.38 103 PHE A C 1
ATOM 819 O O . PHE A 1 103 ? 4.840 11.019 -13.005 1.00 85.38 103 PHE A O 1
ATOM 826 N N . ARG A 1 104 ? 3.305 12.185 -14.144 1.00 85.19 104 ARG A N 1
ATOM 827 C CA . ARG A 1 104 ? 3.747 13.518 -13.659 1.00 85.19 104 ARG A CA 1
ATOM 828 C C . ARG A 1 104 ? 3.682 13.683 -12.143 1.00 85.19 104 ARG A C 1
ATOM 830 O O . ARG A 1 104 ? 4.423 14.472 -11.565 1.00 85.19 104 ARG A O 1
ATOM 837 N N . ASP A 1 105 ? 2.773 12.963 -11.503 1.00 77.88 105 ASP A N 1
ATOM 838 C CA . ASP A 1 105 ? 2.604 12.931 -10.054 1.00 77.88 105 ASP A CA 1
ATOM 839 C C . ASP A 1 105 ? 3.741 12.171 -9.343 1.00 77.88 105 ASP A C 1
ATOM 841 O O . ASP A 1 105 ? 3.920 12.323 -8.134 1.00 77.88 105 ASP A O 1
ATOM 845 N N . ILE A 1 106 ? 4.509 11.372 -10.091 1.00 84.31 106 ILE A N 1
ATOM 846 C CA . ILE A 1 106 ? 5.686 10.627 -9.634 1.00 84.31 106 ILE A CA 1
ATOM 847 C C . ILE A 1 106 ? 6.981 11.323 -10.081 1.00 84.31 106 ILE A C 1
ATOM 849 O O . ILE A 1 106 ? 7.906 11.497 -9.279 1.00 84.31 106 ILE A O 1
ATOM 853 N N . TYR A 1 107 ? 7.052 11.716 -11.355 1.00 89.38 107 TYR A N 1
ATOM 854 C CA . TYR A 1 107 ? 8.228 12.296 -11.996 1.00 89.38 107 TYR A CA 1
ATOM 855 C C . TYR A 1 107 ? 7.947 13.743 -12.434 1.00 89.38 107 TYR A C 1
ATOM 857 O O . TYR A 1 107 ? 7.306 13.955 -13.464 1.00 89.38 107 TYR A O 1
ATOM 865 N N . PRO A 1 108 ? 8.448 14.747 -11.687 1.00 87.50 108 PRO A N 1
ATOM 866 C CA . PRO A 1 108 ? 8.319 16.152 -12.059 1.00 87.50 108 PRO A CA 1
ATOM 867 C C . PRO A 1 108 ? 8.957 16.476 -13.413 1.00 87.50 108 PRO A C 1
ATOM 869 O O . PRO A 1 108 ? 9.865 15.775 -13.880 1.00 87.50 108 PRO A O 1
ATOM 872 N N . ASP A 1 109 ? 8.543 17.599 -13.999 1.00 86.38 109 ASP A N 1
ATOM 873 C CA . ASP A 1 109 ? 9.152 18.135 -15.216 1.00 86.38 109 ASP A CA 1
ATOM 874 C C . ASP A 1 109 ? 10.670 18.311 -15.042 1.00 86.38 109 ASP A C 1
ATOM 876 O O . ASP A 1 109 ? 11.155 18.738 -13.995 1.00 86.38 109 ASP A O 1
ATOM 880 N N . GLY A 1 110 ? 11.432 17.951 -16.075 1.00 88.56 110 GLY A N 1
ATOM 881 C CA . GLY A 1 110 ? 12.897 17.994 -16.040 1.00 88.56 110 GLY A CA 1
ATOM 882 C C . GLY A 1 110 ? 13.567 16.777 -15.392 1.00 88.56 110 GLY A C 1
ATOM 883 O O . GLY A 1 110 ? 14.786 16.684 -15.448 1.00 88.56 110 GLY A O 1
ATOM 884 N N . THR A 1 111 ? 12.817 15.814 -14.838 1.00 92.62 111 THR A N 1
ATOM 885 C CA . THR A 1 111 ? 13.410 14.543 -14.380 1.00 92.62 111 THR A CA 1
ATOM 886 C C . THR A 1 111 ? 14.017 13.784 -15.562 1.00 92.62 111 THR A C 1
ATOM 888 O O . THR A 1 111 ? 13.367 13.660 -16.604 1.00 92.62 111 THR A O 1
ATOM 891 N N . GLU A 1 112 ? 15.225 13.248 -15.385 1.00 93.50 112 GLU A N 1
ATOM 892 C CA . GLU A 1 112 ? 15.981 12.483 -16.386 1.00 93.50 112 GLU A CA 1
ATOM 893 C C . GLU A 1 112 ? 16.530 11.174 -15.790 1.00 93.50 112 GLU A C 1
ATOM 895 O O . GLU A 1 112 ? 16.523 10.983 -14.568 1.00 93.50 112 GLU A O 1
ATOM 900 N N . ILE A 1 113 ? 16.983 10.276 -16.673 1.00 94.56 113 ILE A N 1
ATOM 901 C CA . ILE A 1 113 ? 17.765 9.083 -16.320 1.00 94.56 113 ILE A CA 1
ATOM 902 C C . ILE A 1 113 ? 19.243 9.461 -16.380 1.00 94.56 113 ILE A C 1
ATOM 904 O O . ILE A 1 113 ? 19.751 9.819 -17.449 1.00 94.56 113 ILE A O 1
ATOM 908 N N . LEU A 1 114 ? 19.914 9.352 -15.238 1.00 92.75 114 LEU A N 1
ATOM 909 C CA . LEU A 1 114 ? 21.307 9.748 -15.032 1.00 92.75 114 LEU A CA 1
ATOM 910 C C . LEU A 1 114 ? 22.289 8.587 -15.213 1.00 92.75 114 LEU A C 1
ATOM 912 O O . LEU A 1 114 ? 23.497 8.807 -15.271 1.00 92.75 114 LEU A O 1
ATOM 916 N N . LEU A 1 115 ? 21.779 7.360 -15.314 1.00 92.31 115 LEU A N 1
ATOM 917 C CA . LEU A 1 115 ? 22.576 6.169 -15.585 1.00 92.31 115 LEU A CA 1
ATOM 918 C C . LEU A 1 115 ? 23.328 6.268 -16.915 1.00 92.31 115 LEU A C 1
ATOM 920 O O . LEU A 1 115 ? 22.794 6.758 -17.916 1.00 92.31 115 LEU A O 1
ATOM 924 N N . ASP A 1 116 ? 24.553 5.747 -16.934 1.00 93.25 116 ASP A N 1
ATOM 925 C CA . ASP A 1 116 ? 25.309 5.559 -18.167 1.00 93.25 116 ASP A CA 1
ATOM 926 C C . ASP A 1 116 ? 24.680 4.458 -19.057 1.00 93.25 116 ASP A C 1
ATOM 928 O O . ASP A 1 116 ? 23.820 3.685 -18.609 1.00 93.25 116 ASP A O 1
ATOM 932 N N . PRO A 1 117 ? 25.056 4.391 -20.348 1.00 95.12 117 PRO A N 1
ATOM 933 C CA . PRO A 1 117 ? 24.500 3.404 -21.268 1.00 95.12 117 PRO A CA 1
ATOM 934 C C . PRO A 1 117 ? 24.684 1.941 -20.839 1.00 95.12 117 PRO A C 1
ATOM 936 O O . PRO A 1 117 ? 23.783 1.125 -21.047 1.00 95.12 117 PRO A O 1
ATOM 939 N N . GLN A 1 118 ? 25.821 1.600 -20.229 1.00 93.31 118 GLN A N 1
ATOM 940 C CA . GLN A 1 118 ? 26.123 0.239 -19.786 1.00 93.31 118 GLN A CA 1
ATOM 941 C C . GLN A 1 118 ? 25.239 -0.169 -18.603 1.00 93.31 118 GLN A C 1
ATOM 943 O O . GLN A 1 118 ? 24.709 -1.279 -18.588 1.00 93.31 118 GLN A O 1
ATOM 948 N N . ALA A 1 119 ? 25.011 0.736 -17.654 1.00 93.62 119 ALA A N 1
ATOM 949 C CA . ALA A 1 119 ? 24.133 0.520 -16.517 1.00 93.62 119 ALA A CA 1
ATOM 950 C C . ALA A 1 119 ? 22.675 0.315 -16.939 1.00 93.62 119 ALA A C 1
ATOM 952 O O . ALA A 1 119 ? 22.010 -0.577 -16.412 1.00 93.62 119 ALA A O 1
ATOM 953 N N . ILE A 1 120 ? 22.192 1.075 -17.928 1.00 94.88 120 ILE A N 1
ATOM 954 C CA . ILE A 1 120 ? 20.851 0.871 -18.498 1.00 94.88 120 ILE A CA 1
ATOM 955 C C . ILE A 1 120 ? 20.735 -0.530 -19.110 1.00 94.88 120 ILE A C 1
ATOM 957 O O . ILE A 1 120 ? 19.780 -1.245 -18.806 1.00 94.88 120 ILE A O 1
ATOM 961 N N . CYS A 1 121 ? 21.710 -0.950 -19.924 1.00 92.75 121 CYS A N 1
ATOM 962 C CA . CYS A 1 121 ? 21.708 -2.291 -20.519 1.00 92.75 121 CYS A CA 1
ATOM 963 C C . CYS A 1 121 ? 21.734 -3.378 -19.442 1.00 92.75 121 CYS A C 1
ATOM 965 O O . CYS A 1 121 ? 20.921 -4.298 -19.480 1.00 92.75 121 CYS A O 1
ATOM 967 N N . ARG A 1 122 ? 22.586 -3.223 -18.422 1.00 91.69 122 ARG A N 1
ATOM 968 C CA . ARG A 1 122 ? 22.690 -4.175 -17.313 1.00 91.69 122 ARG A CA 1
ATOM 969 C C . ARG A 1 122 ? 21.373 -4.331 -16.553 1.00 91.69 122 ARG A C 1
ATOM 971 O O . ARG A 1 122 ? 21.023 -5.447 -16.182 1.00 91.69 122 ARG A O 1
ATOM 978 N N . ILE A 1 123 ? 20.637 -3.242 -16.323 1.00 92.69 123 ILE A N 1
AT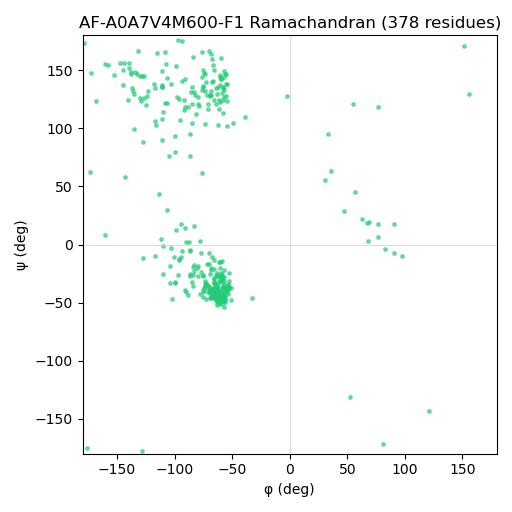OM 979 C CA . ILE A 1 123 ? 19.306 -3.308 -15.703 1.00 92.69 123 ILE A CA 1
ATOM 980 C C . ILE A 1 123 ? 18.341 -4.098 -16.587 1.00 92.69 123 ILE A C 1
ATOM 982 O O . ILE A 1 123 ? 17.640 -4.961 -16.069 1.00 92.69 123 ILE A O 1
ATOM 986 N N . LEU A 1 124 ? 18.300 -3.816 -17.893 1.00 91.38 124 LEU A N 1
ATOM 987 C CA . LEU A 1 124 ? 17.400 -4.501 -18.824 1.00 91.38 124 LEU A CA 1
ATOM 988 C C . LEU A 1 124 ? 17.714 -6.000 -18.929 1.00 91.38 124 LEU A C 1
ATOM 990 O O . LEU A 1 124 ? 16.786 -6.798 -18.930 1.00 91.38 124 LEU A O 1
ATOM 994 N N . GLU A 1 125 ? 18.995 -6.378 -18.932 1.00 88.56 125 GLU A N 1
ATOM 995 C CA . GLU A 1 125 ? 19.445 -7.778 -18.890 1.00 88.56 125 GLU A CA 1
ATOM 996 C C . GLU A 1 125 ? 19.031 -8.479 -17.592 1.00 88.56 125 GLU A C 1
ATOM 998 O O . GLU A 1 125 ? 18.489 -9.581 -17.609 1.00 88.56 125 GLU A O 1
ATOM 1003 N N . VAL A 1 126 ? 19.296 -7.844 -16.444 1.00 87.38 126 VAL A N 1
ATOM 1004 C CA . VAL A 1 126 ? 18.950 -8.405 -15.131 1.00 87.38 126 VAL A CA 1
ATOM 1005 C C . VAL A 1 126 ? 17.444 -8.426 -14.927 1.00 87.38 126 VAL A C 1
ATOM 1007 O O . VAL A 1 126 ? 16.964 -9.226 -14.146 1.00 87.38 126 VAL A O 1
ATOM 1010 N N . CYS A 1 127 ? 16.680 -7.569 -15.589 1.00 86.62 127 CYS A N 1
ATOM 1011 C CA . CYS A 1 127 ? 15.237 -7.512 -15.419 1.00 86.62 127 CYS A CA 1
ATOM 1012 C C . CYS A 1 127 ? 14.494 -8.099 -16.617 1.00 86.62 127 CYS A C 1
ATOM 1014 O O . CYS A 1 127 ? 13.390 -7.650 -16.884 1.00 86.62 127 CYS A O 1
ATOM 1016 N N . ASP A 1 128 ? 15.051 -9.074 -17.341 1.00 85.25 128 ASP A N 1
ATOM 1017 C CA . ASP A 1 128 ? 14.417 -9.679 -18.523 1.00 85.25 128 ASP A CA 1
ATOM 1018 C C . ASP A 1 128 ? 13.281 -10.665 -18.169 1.00 85.25 128 ASP A C 1
ATOM 1020 O O . ASP A 1 128 ? 13.327 -11.866 -18.426 1.00 85.25 128 ASP A O 1
ATOM 1024 N N . PHE A 1 129 ? 12.244 -10.146 -17.519 1.00 82.69 129 PHE A N 1
ATOM 1025 C CA . PHE A 1 129 ? 11.005 -10.844 -17.186 1.00 82.69 129 PHE A CA 1
ATOM 1026 C C . PHE A 1 129 ? 9.808 -9.905 -17.407 1.00 82.69 129 PHE A C 1
ATOM 1028 O O . PHE A 1 129 ? 9.987 -8.682 -17.383 1.00 82.69 129 PHE A O 1
ATOM 1035 N N . PRO A 1 130 ? 8.589 -10.427 -17.635 1.00 81.12 130 PRO A N 1
ATOM 1036 C CA . PRO A 1 130 ? 7.404 -9.585 -17.783 1.00 81.12 130 PRO A CA 1
ATOM 1037 C C . PRO A 1 130 ? 7.028 -8.938 -16.443 1.00 81.12 130 PRO A C 1
ATOM 1039 O O . PRO A 1 130 ? 6.872 -9.635 -15.440 1.00 81.12 130 PRO A O 1
ATOM 1042 N N . LEU A 1 131 ? 6.856 -7.613 -16.409 1.00 80.69 131 LEU A N 1
ATOM 1043 C CA . LEU A 1 131 ? 6.614 -6.883 -15.155 1.00 80.69 131 LEU A CA 1
ATOM 1044 C C . LEU A 1 131 ? 5.201 -7.097 -14.596 1.00 80.69 131 LEU A C 1
ATOM 1046 O O . LEU A 1 131 ? 5.025 -7.159 -13.382 1.00 80.69 131 LEU A O 1
ATOM 1050 N N . THR A 1 132 ? 4.200 -7.217 -15.474 1.00 74.12 132 THR A N 1
ATOM 1051 C CA . THR A 1 132 ? 2.773 -7.290 -15.085 1.00 74.12 132 THR A CA 1
ATOM 1052 C C . THR A 1 132 ? 2.187 -8.703 -15.087 1.00 74.12 132 THR A C 1
ATOM 1054 O O . THR A 1 132 ? 1.091 -8.918 -14.573 1.00 74.12 132 THR A O 1
ATOM 1057 N N . GLU A 1 133 ? 2.917 -9.675 -15.636 1.00 67.50 133 GLU A N 1
ATOM 1058 C CA . GLU A 1 133 ? 2.487 -11.080 -15.732 1.00 67.50 133 GLU A CA 1
ATOM 1059 C C . GLU A 1 133 ? 3.282 -12.005 -14.801 1.00 67.50 133 GLU A C 1
ATOM 1061 O O . GLU A 1 133 ? 3.017 -13.206 -14.726 1.00 67.50 133 GLU A O 1
ATOM 1066 N N . ALA A 1 134 ? 4.256 -11.466 -14.065 1.00 58.50 134 ALA A N 1
ATOM 1067 C CA . ALA A 1 134 ? 4.977 -12.235 -13.069 1.00 58.50 134 ALA A CA 1
ATOM 1068 C C . ALA A 1 134 ? 4.010 -12.678 -11.954 1.00 58.50 134 ALA A C 1
ATOM 1070 O O . ALA A 1 134 ? 3.402 -11.862 -11.264 1.00 58.50 134 ALA A O 1
ATOM 1071 N N . GLY A 1 135 ? 3.886 -13.994 -11.747 1.00 56.59 135 GLY A N 1
ATOM 1072 C CA . GLY A 1 135 ? 3.153 -14.552 -10.600 1.00 56.59 135 GLY A CA 1
ATOM 1073 C C . GLY A 1 135 ? 3.809 -14.232 -9.246 1.00 56.59 135 GLY A C 1
ATOM 1074 O O . GLY A 1 135 ? 3.188 -14.398 -8.199 1.00 56.59 135 GLY A O 1
ATOM 1075 N N . ALA A 1 136 ? 5.058 -13.759 -9.268 1.00 65.38 136 ALA A N 1
ATOM 1076 C CA . ALA A 1 136 ? 5.796 -13.213 -8.132 1.00 65.38 136 ALA A CA 1
ATOM 1077 C C . ALA A 1 136 ? 5.954 -11.686 -8.275 1.00 65.38 136 ALA A C 1
ATOM 1079 O O . ALA A 1 136 ? 5.769 -11.145 -9.358 1.00 65.38 136 ALA A O 1
ATOM 1080 N N . ASP A 1 137 ? 6.337 -10.994 -7.198 1.00 74.12 137 ASP A N 1
ATOM 1081 C CA . ASP A 1 137 ? 6.643 -9.554 -7.203 1.00 74.12 137 ASP A CA 1
ATOM 1082 C C . ASP A 1 137 ? 8.166 -9.326 -7.128 1.00 74.12 137 ASP A C 1
ATOM 1084 O O . ASP A 1 137 ? 8.693 -8.991 -6.064 1.00 74.12 137 ASP A O 1
ATOM 1088 N N . PRO A 1 138 ? 8.907 -9.525 -8.239 1.00 74.25 138 PRO A N 1
ATOM 1089 C CA . PRO A 1 138 ? 10.353 -9.307 -8.269 1.00 74.25 138 PRO A CA 1
ATOM 1090 C C . PRO A 1 138 ? 10.713 -7.838 -8.005 1.00 74.25 138 PRO A C 1
ATOM 1092 O O . PRO A 1 138 ? 11.797 -7.542 -7.513 1.00 74.25 138 PRO A O 1
ATOM 1095 N N . ILE A 1 139 ? 9.797 -6.903 -8.271 1.00 79.81 139 ILE A N 1
ATOM 1096 C CA . ILE A 1 139 ? 9.980 -5.492 -7.927 1.00 79.81 139 ILE A CA 1
ATOM 1097 C C . ILE A 1 139 ? 9.999 -5.334 -6.401 1.00 79.81 139 ILE A C 1
ATOM 1099 O O . ILE A 1 139 ? 10.862 -4.640 -5.874 1.00 79.81 139 ILE A O 1
ATOM 1103 N N . GLY A 1 140 ? 9.134 -6.039 -5.672 1.00 81.25 140 GLY A N 1
ATOM 1104 C CA . GLY A 1 140 ? 9.149 -6.089 -4.209 1.00 81.25 140 GLY A CA 1
ATOM 1105 C C . GLY A 1 140 ? 10.494 -6.552 -3.641 1.00 81.25 140 GLY A C 1
ATOM 1106 O O . GLY A 1 140 ? 10.992 -5.960 -2.681 1.00 81.25 140 GLY A O 1
ATOM 1107 N N . ASP A 1 141 ? 11.140 -7.532 -4.281 1.00 81.81 141 ASP A N 1
ATOM 1108 C CA . ASP A 1 141 ? 12.496 -7.963 -3.917 1.00 81.81 141 ASP A CA 1
ATOM 1109 C C . ASP A 1 141 ? 13.535 -6.848 -4.120 1.00 81.81 141 ASP A C 1
ATOM 1111 O O . ASP A 1 141 ? 14.416 -6.666 -3.274 1.00 81.81 141 ASP A O 1
ATOM 1115 N N . ALA A 1 142 ? 13.423 -6.062 -5.198 1.00 83.62 142 ALA A N 1
ATOM 1116 C CA . ALA A 1 142 ? 14.264 -4.884 -5.410 1.00 83.62 142 ALA A CA 1
ATOM 1117 C C . ALA A 1 142 ? 14.037 -3.832 -4.312 1.00 83.62 142 ALA A C 1
ATOM 1119 O O . ALA A 1 142 ? 14.990 -3.360 -3.694 1.00 83.62 142 ALA A O 1
ATOM 1120 N N . PHE A 1 143 ? 12.783 -3.514 -3.991 1.00 81.56 143 PHE A N 1
ATOM 1121 C CA . PHE A 1 143 ? 12.452 -2.576 -2.916 1.00 81.56 143 PHE A CA 1
ATOM 1122 C C . PHE A 1 143 ? 13.037 -3.034 -1.575 1.00 81.56 143 PHE A C 1
ATOM 1124 O O . PHE A 1 143 ? 13.633 -2.232 -0.859 1.00 81.56 143 PHE A O 1
ATOM 1131 N N . GLU A 1 144 ? 12.956 -4.323 -1.242 1.00 78.94 144 GLU A N 1
ATOM 1132 C CA . GLU A 1 144 ? 13.543 -4.848 -0.007 1.00 78.94 144 GLU A CA 1
ATOM 1133 C C . GLU A 1 144 ? 15.079 -4.745 0.005 1.00 78.94 144 GLU A C 1
ATOM 1135 O O . GLU A 1 144 ? 15.673 -4.404 1.033 1.00 78.94 144 GLU A O 1
ATOM 1140 N N . VAL A 1 145 ? 15.740 -5.009 -1.128 1.00 82.44 145 VAL A N 1
ATOM 1141 C CA . VAL A 1 145 ? 17.207 -4.949 -1.251 1.00 82.44 145 VAL A CA 1
ATOM 1142 C C . VAL A 1 145 ? 17.747 -3.522 -1.153 1.00 82.44 145 VAL A C 1
ATOM 1144 O O . VAL A 1 145 ? 18.801 -3.324 -0.539 1.00 82.44 145 VAL A O 1
ATOM 1147 N N . PHE A 1 146 ? 17.057 -2.554 -1.757 1.00 80.69 146 PHE A N 1
ATOM 1148 C CA . PHE A 1 146 ? 17.493 -1.158 -1.802 1.00 80.69 146 PHE A CA 1
ATOM 1149 C C . PHE A 1 146 ? 16.993 -0.373 -0.575 1.00 80.69 146 PHE A C 1
ATOM 1151 O O . PHE A 1 146 ? 17.757 0.335 0.062 1.00 80.69 146 PHE A O 1
ATOM 1158 N N . ILE A 1 147 ? 15.742 -0.534 -0.142 1.00 74.88 147 ILE A N 1
ATOM 1159 C CA . ILE A 1 147 ? 15.199 0.251 0.984 1.00 74.88 147 ILE A CA 1
ATOM 1160 C C . ILE A 1 147 ? 15.537 -0.380 2.336 1.00 74.88 147 ILE A C 1
ATOM 1162 O O . ILE A 1 147 ? 15.702 0.324 3.339 1.00 74.88 147 ILE A O 1
ATOM 1166 N N . GLY A 1 148 ? 15.631 -1.712 2.387 1.00 62.56 148 GLY A N 1
ATOM 1167 C CA . GLY A 1 148 ? 15.737 -2.456 3.635 1.00 62.56 148 GLY A CA 1
ATOM 1168 C C . GLY A 1 148 ? 16.886 -1.973 4.520 1.00 62.56 148 GLY A C 1
ATOM 1169 O O . GLY A 1 148 ? 16.723 -1.899 5.733 1.00 62.56 148 GLY A O 1
ATOM 1170 N N . SER A 1 149 ? 18.052 -1.619 3.972 1.00 54.53 149 SER A N 1
ATOM 1171 C CA . SER A 1 149 ? 19.202 -1.115 4.748 1.00 54.53 149 SER A CA 1
ATOM 1172 C C . SER A 1 149 ? 18.880 0.165 5.527 1.00 54.53 149 SER A C 1
ATOM 1174 O O . SER A 1 149 ? 19.168 0.245 6.722 1.00 54.53 149 SER A O 1
ATOM 1176 N N . GLU A 1 150 ? 18.282 1.153 4.859 1.00 52.31 150 GLU A N 1
ATOM 1177 C CA . GLU A 1 150 ? 18.171 2.531 5.352 1.00 52.31 150 GLU A CA 1
ATOM 1178 C C . GLU A 1 150 ? 16.884 2.776 6.158 1.00 52.31 150 GLU A C 1
ATOM 1180 O O . GLU A 1 150 ? 16.921 3.419 7.214 1.00 52.31 150 GLU A O 1
ATOM 1185 N N . ALA A 1 151 ? 15.753 2.201 5.735 1.00 51.12 151 ALA A N 1
ATOM 1186 C CA . ALA A 1 151 ? 14.473 2.343 6.438 1.00 51.12 151 ALA A CA 1
ATOM 1187 C C . ALA A 1 151 ? 14.480 1.675 7.825 1.00 51.12 151 ALA A C 1
ATOM 1189 O O . ALA A 1 151 ? 13.889 2.196 8.777 1.00 51.12 151 ALA A O 1
ATOM 1190 N N . ARG A 1 152 ? 15.241 0.578 7.982 1.00 53.03 152 ARG A N 1
ATOM 1191 C CA . ARG A 1 152 ? 15.454 -0.091 9.279 1.00 53.03 152 ARG A CA 1
ATOM 1192 C C . ARG A 1 152 ? 16.134 0.822 10.308 1.00 53.03 152 ARG A C 1
ATOM 1194 O O . ARG A 1 152 ? 15.857 0.701 11.498 1.00 53.03 152 ARG A O 1
ATOM 1201 N N . GLY A 1 153 ? 16.990 1.748 9.866 1.00 44.22 153 GLY A N 1
ATOM 1202 C CA . GLY A 1 153 ? 17.736 2.656 10.744 1.00 44.22 153 GLY A CA 1
ATOM 1203 C C . GLY A 1 153 ? 16.996 3.946 11.111 1.00 44.22 153 GLY A C 1
ATOM 1204 O O . GLY A 1 153 ? 17.256 4.515 12.172 1.00 44.22 153 GLY A O 1
ATOM 1205 N N . ARG A 1 154 ? 16.074 4.424 10.264 1.00 46.59 154 ARG A N 1
ATOM 1206 C CA . ARG A 1 154 ? 15.513 5.777 10.405 1.00 46.59 154 ARG A CA 1
ATOM 1207 C C . ARG A 1 154 ? 14.307 5.903 11.332 1.00 46.59 154 ARG A C 1
ATOM 1209 O O . ARG A 1 154 ? 14.132 6.993 11.872 1.00 46.59 154 ARG A O 1
ATOM 1216 N N . SER A 1 155 ? 13.488 4.869 11.573 1.00 45.53 155 SER A N 1
ATOM 1217 C CA . SER A 1 155 ? 12.273 5.048 12.409 1.00 45.53 155 SER A CA 1
ATOM 1218 C C . SER A 1 155 ? 11.619 3.800 13.027 1.00 45.53 155 SER A C 1
ATOM 1220 O O . SER A 1 155 ? 10.548 3.930 13.614 1.00 45.53 155 SER A O 1
ATOM 1222 N N . GLY A 1 156 ? 12.207 2.599 12.954 1.00 46.31 156 GLY A N 1
ATOM 1223 C CA . GLY A 1 156 ? 11.520 1.390 13.452 1.00 46.31 156 GLY A CA 1
ATOM 1224 C C . GLY A 1 156 ? 10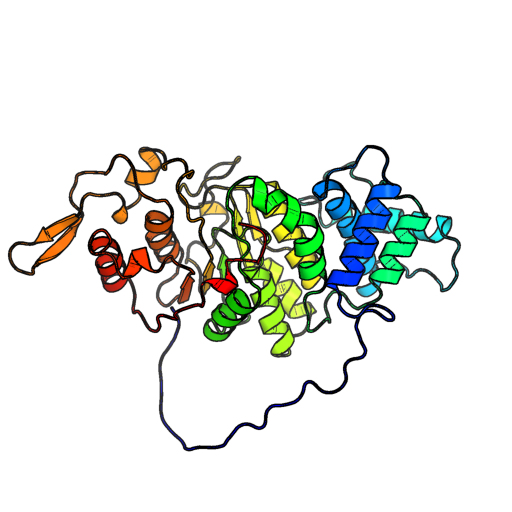.224 1.074 12.688 1.00 46.31 156 GLY A C 1
ATOM 1225 O O . GLY A 1 156 ? 9.337 0.410 13.213 1.00 46.31 156 GLY A O 1
ATOM 1226 N N . GLN A 1 157 ? 10.104 1.582 11.457 1.00 53.72 157 GLN A N 1
ATOM 1227 C CA . GLN A 1 157 ? 9.059 1.209 10.512 1.00 53.72 157 GLN A CA 1
ATOM 1228 C C . GLN A 1 157 ? 9.394 -0.192 9.997 1.00 53.72 157 GLN A C 1
ATOM 1230 O O . GLN A 1 157 ? 10.332 -0.382 9.223 1.00 53.72 157 GLN A O 1
ATOM 1235 N N . PHE A 1 158 ? 8.678 -1.191 10.501 1.00 56.53 158 PHE A N 1
ATOM 1236 C CA . PHE A 1 158 ? 8.814 -2.565 10.042 1.00 56.53 158 PHE A CA 1
ATOM 1237 C C . PHE A 1 158 ? 8.030 -2.717 8.741 1.00 56.53 158 PHE A C 1
ATOM 1239 O O . PHE A 1 158 ? 6.819 -2.505 8.721 1.00 56.53 158 PHE A O 1
ATOM 1246 N N . PHE A 1 159 ? 8.714 -3.097 7.662 1.00 70.94 159 PHE A N 1
ATOM 1247 C CA . PHE A 1 159 ? 8.034 -3.608 6.476 1.00 70.94 159 PHE A CA 1
ATOM 1248 C C . PHE A 1 159 ? 7.201 -4.824 6.868 1.00 70.94 159 PHE A C 1
ATOM 1250 O O . PHE A 1 159 ? 7.678 -5.702 7.591 1.00 70.94 159 PHE A O 1
ATOM 1257 N N . THR A 1 160 ? 5.963 -4.880 6.387 1.00 83.56 160 THR A N 1
ATOM 1258 C CA . THR A 1 160 ? 5.126 -6.064 6.560 1.00 83.56 160 THR A CA 1
ATOM 1259 C C . THR A 1 160 ? 5.681 -7.180 5.675 1.00 83.56 160 THR A C 1
ATOM 1261 O O . THR A 1 160 ? 5.762 -6.985 4.461 1.00 83.56 160 THR A O 1
ATOM 1264 N N . PRO A 1 161 ? 6.072 -8.337 6.234 1.00 84.44 161 PRO A N 1
ATOM 1265 C CA . PRO A 1 161 ? 6.568 -9.450 5.436 1.00 84.44 161 PRO A CA 1
ATOM 1266 C C . PRO A 1 161 ? 5.510 -9.922 4.442 1.00 84.44 161 PRO A C 1
ATOM 1268 O O . PRO A 1 161 ? 4.334 -10.015 4.794 1.00 84.44 161 PRO A O 1
ATOM 1271 N N . GLN A 1 162 ? 5.933 -10.301 3.237 1.00 85.56 162 GLN A N 1
ATOM 1272 C CA . GLN A 1 162 ? 5.013 -10.742 2.189 1.00 85.56 162 GLN A CA 1
ATOM 1273 C C . GLN A 1 162 ? 4.062 -11.878 2.628 1.00 85.56 162 GLN A C 1
ATOM 1275 O O . GLN A 1 162 ? 2.866 -11.765 2.373 1.00 85.56 162 GLN A O 1
ATOM 1280 N N . PRO A 1 163 ? 4.500 -12.921 3.370 1.00 89.12 163 PRO A N 1
ATOM 1281 C CA . PRO A 1 163 ? 3.571 -13.949 3.846 1.00 89.12 163 PRO A CA 1
ATOM 1282 C C . PRO A 1 163 ? 2.438 -13.403 4.728 1.00 89.12 163 PRO A C 1
ATOM 1284 O O . PRO A 1 163 ? 1.362 -13.987 4.777 1.00 89.12 163 PRO A O 1
ATOM 1287 N N . VAL A 1 164 ? 2.667 -12.287 5.430 1.00 92.00 164 VAL A N 1
ATOM 1288 C CA . VAL A 1 164 ? 1.650 -11.634 6.264 1.00 92.00 164 VAL A CA 1
ATOM 1289 C C . VAL A 1 164 ? 0.673 -10.836 5.404 1.00 92.00 164 VAL A C 1
ATOM 1291 O O . VAL A 1 164 ? -0.532 -10.891 5.652 1.00 92.00 164 VAL A O 1
ATOM 1294 N N . THR A 1 165 ? 1.166 -10.103 4.399 1.00 93.94 165 THR A N 1
ATOM 1295 C CA . THR A 1 165 ? 0.285 -9.355 3.493 1.00 93.94 165 THR A CA 1
ATOM 1296 C C . THR A 1 165 ? -0.582 -10.299 2.671 1.00 93.94 165 THR A C 1
ATOM 1298 O O . THR A 1 165 ? -1.793 -10.101 2.614 1.00 93.94 165 THR A O 1
ATOM 1301 N N . ASP A 1 166 ? 0.011 -11.361 2.123 1.00 93.19 166 ASP A N 1
ATOM 1302 C CA . ASP A 1 166 ? -0.691 -12.371 1.331 1.00 93.19 166 ASP A CA 1
ATOM 1303 C C . ASP A 1 166 ? -1.748 -13.101 2.183 1.00 93.19 166 ASP A C 1
ATOM 1305 O O . ASP A 1 166 ? -2.900 -13.187 1.765 1.00 93.19 166 ASP A O 1
ATOM 1309 N N . LEU A 1 167 ? -1.418 -13.510 3.419 1.00 95.31 167 LEU A N 1
ATOM 1310 C CA . LEU A 1 167 ? -2.373 -14.140 4.343 1.00 95.31 167 LEU A CA 1
ATOM 1311 C C . LEU A 1 167 ? -3.604 -13.262 4.605 1.00 95.31 167 LEU A C 1
ATOM 1313 O O . LEU A 1 167 ? -4.738 -13.743 4.576 1.00 95.31 167 LEU A O 1
ATOM 1317 N N . LEU A 1 168 ? -3.395 -11.977 4.906 1.00 97.19 168 LEU A N 1
ATOM 1318 C CA . LEU A 1 168 ? -4.506 -11.077 5.205 1.00 97.19 168 LEU A CA 1
ATOM 1319 C C . LEU A 1 168 ? -5.322 -10.742 3.956 1.00 97.19 168 LEU A C 1
ATOM 1321 O O . LEU A 1 168 ? -6.534 -10.620 4.078 1.00 97.19 168 LEU A O 1
ATOM 1325 N N . VAL A 1 169 ? -4.709 -10.620 2.777 1.00 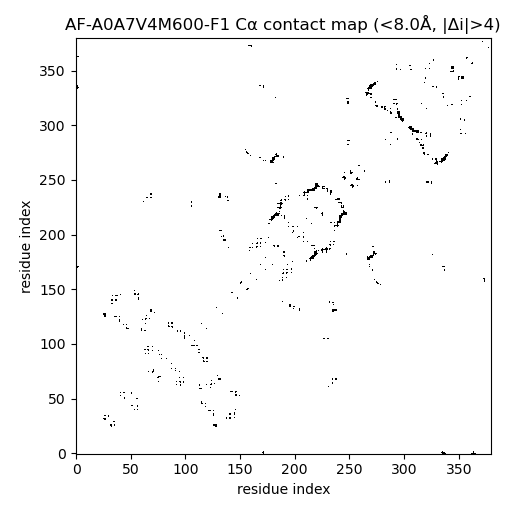97.88 169 VAL A N 1
ATOM 1326 C CA . VAL A 1 169 ? -5.437 -10.416 1.512 1.00 97.88 169 VAL A CA 1
ATOM 1327 C C . VAL A 1 169 ? -6.224 -11.659 1.108 1.00 97.88 169 VAL A C 1
ATOM 1329 O O . VAL A 1 169 ? -7.346 -11.539 0.629 1.00 97.88 169 VAL A O 1
ATOM 1332 N N . 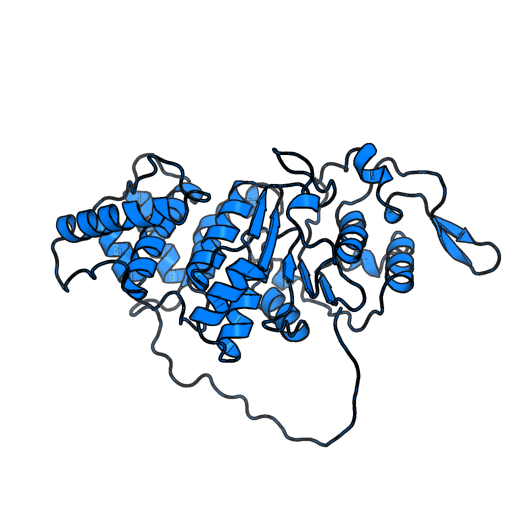GLU A 1 170 ? -5.675 -12.853 1.314 1.00 96.38 170 GLU A N 1
ATOM 1333 C CA . GLU A 1 170 ? -6.377 -14.102 1.023 1.00 96.38 170 GLU A CA 1
ATOM 1334 C C . GLU A 1 170 ? -7.578 -14.281 1.950 1.00 96.38 170 GLU A C 1
ATOM 1336 O O . GLU A 1 170 ? -8.680 -14.562 1.483 1.00 96.38 170 GLU A O 1
ATOM 1341 N N . ALA A 1 171 ? -7.401 -14.012 3.247 1.00 96.44 171 ALA A N 1
ATOM 1342 C CA . ALA A 1 171 ? -8.525 -13.931 4.165 1.00 96.44 171 ALA A CA 1
ATOM 1343 C C . ALA A 1 171 ? -9.519 -12.854 3.686 1.00 96.44 171 ALA A C 1
ATOM 1345 O O . ALA A 1 171 ? -10.712 -13.138 3.619 1.00 96.44 171 ALA A O 1
ATOM 1346 N N . LEU A 1 172 ? -9.002 -11.655 3.355 1.00 97.75 172 LEU A N 1
ATOM 1347 C CA . LEU A 1 172 ? -9.614 -10.507 2.655 1.00 97.75 172 LEU A CA 1
ATOM 1348 C C . LEU A 1 172 ? -10.670 -10.794 1.575 1.00 97.75 172 LEU A C 1
ATOM 1350 O O . LEU A 1 172 ? -11.691 -10.103 1.446 1.00 97.75 172 LEU A O 1
ATOM 1354 N N . ALA A 1 173 ? -10.321 -11.765 0.732 1.00 97.00 173 ALA A N 1
ATOM 1355 C CA . ALA A 1 173 ? -10.963 -12.057 -0.540 1.00 97.00 173 ALA A CA 1
ATOM 1356 C C . ALA A 1 173 ? -11.551 -10.793 -1.222 1.00 97.00 173 ALA A C 1
ATOM 1358 O O . ALA A 1 173 ? -12.767 -10.737 -1.444 1.00 97.00 173 ALA A O 1
ATOM 1359 N N . PRO A 1 174 ? -10.745 -9.730 -1.461 1.00 97.88 174 PRO A N 1
ATOM 1360 C CA . PRO A 1 174 ? -11.243 -8.509 -2.090 1.00 97.88 174 PRO A CA 1
ATOM 1361 C C . PRO A 1 174 ? -11.785 -8.819 -3.487 1.00 97.88 174 PRO A C 1
ATOM 1363 O O . PRO A 1 174 ? -11.256 -9.683 -4.186 1.00 97.88 174 PRO A O 1
ATOM 1366 N N . LYS A 1 175 ? -12.832 -8.105 -3.908 1.00 96.19 175 LYS A N 1
ATOM 1367 C CA . LYS A 1 175 ? -13.480 -8.307 -5.212 1.00 96.19 175 LYS A CA 1
ATOM 1368 C C . LYS A 1 175 ? -13.171 -7.167 -6.194 1.00 96.19 175 LYS A C 1
ATOM 1370 O O . LYS A 1 175 ? -12.913 -6.046 -5.758 1.00 96.19 175 LYS A O 1
ATOM 1375 N N . PRO A 1 176 ? -13.235 -7.405 -7.520 1.00 91.81 176 PRO A N 1
ATOM 1376 C CA . PRO A 1 176 ? -12.932 -6.383 -8.531 1.00 91.81 176 PRO A CA 1
ATOM 1377 C C . PRO A 1 176 ? -13.816 -5.118 -8.502 1.00 91.81 176 PRO A C 1
ATOM 1379 O O . PRO A 1 176 ? -13.475 -4.115 -9.123 1.00 91.81 176 PRO A O 1
ATOM 1382 N N . ASP A 1 177 ? -14.953 -5.130 -7.810 1.00 93.94 177 ASP A N 1
ATOM 1383 C CA . ASP A 1 177 ? -15.867 -3.991 -7.655 1.00 93.94 177 ASP A CA 1
ATOM 1384 C C . ASP A 1 177 ? -15.775 -3.297 -6.279 1.00 93.94 177 ASP A C 1
ATOM 1386 O O . ASP A 1 177 ? -16.426 -2.274 -6.046 1.00 93.94 177 ASP A O 1
ATOM 1390 N N . GLU A 1 178 ? -14.951 -3.827 -5.375 1.00 98.12 178 GLU A N 1
ATOM 1391 C CA . GLU A 1 178 ? -14.773 -3.335 -4.010 1.00 98.12 178 GLU A CA 1
ATOM 1392 C C . GLU A 1 178 ? -13.606 -2.346 -3.913 1.00 98.12 178 GLU A C 1
ATOM 1394 O O . GLU A 1 178 ? -12.553 -2.548 -4.520 1.00 98.12 178 GLU A O 1
ATOM 1399 N N . THR A 1 179 ? -13.757 -1.284 -3.117 1.00 98.44 179 THR A N 1
ATOM 1400 C CA . THR A 1 179 ? -12.662 -0.350 -2.824 1.00 98.44 179 THR A CA 1
ATOM 1401 C C . THR A 1 179 ? -11.796 -0.851 -1.672 1.00 98.44 179 THR A C 1
ATOM 1403 O O . THR A 1 179 ? -12.301 -1.273 -0.629 1.00 98.44 179 THR A O 1
ATOM 1406 N N . VAL A 1 180 ? -10.476 -0.753 -1.838 1.00 98.81 180 VAL A N 1
ATOM 1407 C CA . VAL A 1 180 ? -9.483 -1.149 -0.833 1.00 98.81 180 VAL A CA 1
ATOM 1408 C C . VAL A 1 180 ? -8.659 0.060 -0.407 1.00 98.81 180 VAL A C 1
ATOM 1410 O O . VAL A 1 180 ? -8.228 0.845 -1.255 1.00 98.81 180 VAL A O 1
ATOM 1413 N N . ILE A 1 181 ? -8.390 0.182 0.894 1.00 98.69 181 ILE A N 1
ATOM 1414 C CA . ILE A 1 181 ? -7.443 1.167 1.428 1.00 98.69 181 ILE A CA 1
ATOM 1415 C C . ILE A 1 181 ? -6.415 0.552 2.380 1.00 98.69 181 ILE A C 1
ATOM 1417 O O . ILE A 1 181 ? -6.744 -0.319 3.186 1.00 98.69 181 ILE A O 1
ATOM 1421 N N . ASP A 1 182 ? -5.193 1.082 2.333 1.00 98.44 182 ASP A N 1
ATOM 1422 C CA . ASP A 1 182 ? -4.222 1.002 3.428 1.00 98.44 182 ASP A CA 1
ATOM 1423 C C . ASP A 1 182 ? -3.893 2.416 3.965 1.00 98.44 182 ASP A C 1
ATOM 1425 O O . ASP A 1 182 ? -3.212 3.188 3.285 1.00 98.44 182 ASP A O 1
ATOM 1429 N N . PRO A 1 183 ? -4.380 2.807 5.161 1.00 96.88 183 PRO A N 1
ATOM 1430 C CA . PRO A 1 183 ? -4.142 4.125 5.750 1.00 96.88 183 PRO A CA 1
ATOM 1431 C C . PRO A 1 183 ? -2.751 4.286 6.391 1.00 96.88 183 PRO A C 1
ATOM 1433 O O . PRO A 1 183 ? -2.495 5.315 7.017 1.00 96.88 183 PRO A O 1
ATOM 1436 N N . ALA A 1 184 ? -1.876 3.287 6.311 1.00 94.06 184 ALA A N 1
ATOM 1437 C CA . ALA A 1 184 ? -0.476 3.375 6.719 1.00 94.06 184 ALA A CA 1
ATOM 1438 C C . ALA A 1 184 ? 0.376 2.556 5.738 1.00 94.06 184 ALA A C 1
ATOM 1440 O O . ALA A 1 184 ? 1.037 1.590 6.122 1.00 94.06 184 ALA A O 1
ATOM 1441 N N . CYS A 1 185 ? 0.291 2.911 4.452 1.00 93.88 185 CYS A N 1
ATOM 1442 C CA . CYS A 1 185 ? 0.658 2.001 3.371 1.00 93.88 185 CYS A CA 1
ATOM 1443 C C . CYS A 1 185 ? 2.152 1.702 3.248 1.00 93.88 185 CYS A C 1
ATOM 1445 O O . CYS A 1 185 ? 2.514 0.733 2.574 1.00 93.88 185 CYS A O 1
ATOM 1447 N N . GLY A 1 186 ? 3.033 2.500 3.860 1.00 90.19 186 GLY A N 1
ATOM 1448 C CA . GLY A 1 186 ? 4.473 2.382 3.667 1.00 90.19 186 GLY A CA 1
ATOM 1449 C C . GLY A 1 186 ? 4.805 2.390 2.176 1.00 90.19 186 GLY A C 1
ATOM 1450 O O . GLY A 1 186 ? 4.271 3.206 1.433 1.00 90.19 186 GLY A O 1
ATOM 1451 N N . ALA A 1 187 ? 5.618 1.431 1.726 1.00 87.62 187 ALA A N 1
ATOM 1452 C CA . ALA A 1 187 ? 5.930 1.232 0.306 1.00 87.62 187 ALA A CA 1
ATOM 1453 C C . ALA A 1 187 ? 4.879 0.402 -0.472 1.00 87.62 187 ALA A C 1
ATOM 1455 O O . ALA A 1 187 ? 5.169 -0.076 -1.561 1.00 87.62 187 ALA A O 1
ATOM 1456 N N . GLY A 1 188 ? 3.669 0.205 0.062 1.00 92.00 188 GLY A N 1
ATOM 1457 C CA . GLY A 1 188 ? 2.537 -0.368 -0.678 1.00 92.00 188 GLY A CA 1
ATOM 1458 C C . GLY A 1 188 ? 2.384 -1.891 -0.613 1.00 92.00 188 GLY A C 1
ATOM 1459 O O . GLY A 1 188 ? 1.657 -2.449 -1.430 1.00 92.00 188 GLY A O 1
ATOM 1460 N N . GLY A 1 189 ? 3.008 -2.579 0.349 1.00 91.69 189 GLY A N 1
ATOM 1461 C CA . GLY A 1 189 ? 3.038 -4.052 0.401 1.00 91.69 189 GLY A CA 1
ATOM 1462 C C . GLY A 1 189 ? 1.665 -4.746 0.435 1.00 91.69 189 GLY A C 1
ATOM 1463 O O . GLY A 1 189 ? 1.498 -5.807 -0.166 1.00 91.69 189 GLY A O 1
ATOM 1464 N N . PHE A 1 190 ? 0.659 -4.157 1.093 1.00 96.00 190 PHE A N 1
ATOM 1465 C CA . PHE A 1 190 ? -0.715 -4.677 1.037 1.00 96.00 190 PHE A CA 1
ATOM 1466 C C . PHE A 1 190 ? -1.397 -4.388 -0.302 1.00 96.00 190 PHE A C 1
ATOM 1468 O O . PHE A 1 190 ? -2.113 -5.239 -0.820 1.00 96.00 190 PHE A O 1
ATOM 1475 N N . LEU A 1 191 ? -1.154 -3.215 -0.890 1.00 96.62 191 LEU A N 1
ATOM 1476 C CA . LEU A 1 191 ? -1.749 -2.825 -2.170 1.00 96.62 191 LEU A CA 1
ATOM 1477 C C . LEU A 1 191 ? -1.217 -3.695 -3.317 1.00 96.62 191 LEU A C 1
ATOM 1479 O O . LEU A 1 191 ? -1.988 -4.124 -4.174 1.00 96.62 191 LEU A O 1
ATOM 1483 N N . THR A 1 192 ? 0.076 -4.034 -3.300 1.00 93.88 192 THR A N 1
ATOM 1484 C CA . THR A 1 192 ? 0.652 -4.988 -4.258 1.00 93.88 192 THR A CA 1
ATOM 1485 C C . THR A 1 192 ? 0.168 -6.413 -4.011 1.00 93.88 192 THR A C 1
ATOM 1487 O O . THR A 1 192 ? -0.101 -7.130 -4.971 1.00 93.88 192 THR A O 1
ATOM 1490 N N . ALA A 1 193 ? -0.039 -6.815 -2.752 1.00 94.81 193 ALA A N 1
ATOM 1491 C CA . ALA A 1 193 ? -0.633 -8.112 -2.426 1.00 94.81 193 ALA A CA 1
ATOM 1492 C C . ALA A 1 193 ? -2.067 -8.259 -2.968 1.00 94.81 193 ALA A C 1
ATOM 1494 O O . ALA A 1 193 ? -2.418 -9.324 -3.468 1.00 94.81 193 ALA A O 1
ATOM 1495 N N . VAL A 1 194 ? -2.874 -7.191 -2.966 1.00 96.94 194 VAL A N 1
ATOM 1496 C CA . VAL A 1 194 ? -4.207 -7.187 -3.603 1.00 96.94 194 VAL A CA 1
ATOM 1497 C C . VAL A 1 194 ? -4.103 -7.389 -5.116 1.00 96.94 194 VAL A C 1
ATOM 1499 O O . VAL A 1 194 ? -4.819 -8.217 -5.678 1.00 96.94 194 VAL A O 1
ATOM 1502 N N . ALA A 1 195 ? -3.186 -6.687 -5.785 1.00 94.00 195 ALA A N 1
ATOM 1503 C CA . ALA A 1 195 ? -2.959 -6.871 -7.219 1.00 94.00 195 ALA A CA 1
ATOM 1504 C C . ALA A 1 195 ? -2.503 -8.303 -7.556 1.00 94.00 195 ALA A C 1
ATOM 1506 O O . ALA A 1 195 ? -3.040 -8.923 -8.476 1.00 94.00 195 ALA A O 1
ATOM 1507 N N . ARG A 1 196 ? -1.569 -8.861 -6.772 1.00 92.00 196 ARG A N 1
ATOM 1508 C CA . ARG A 1 196 ? -1.134 -10.261 -6.907 1.00 92.00 196 ARG A CA 1
ATOM 1509 C C . ARG A 1 196 ? -2.276 -11.242 -6.679 1.00 92.00 196 ARG A C 1
ATOM 1511 O O . ARG A 1 196 ? -2.390 -12.203 -7.430 1.00 92.00 196 ARG A O 1
ATOM 1518 N N . HIS A 1 197 ? -3.129 -10.997 -5.685 1.00 94.31 197 HIS A N 1
ATOM 1519 C CA . HIS A 1 197 ? -4.300 -11.829 -5.426 1.00 94.31 197 HIS A CA 1
ATOM 1520 C C . HIS A 1 197 ? -5.220 -11.886 -6.648 1.00 94.31 197 HIS A C 1
ATOM 1522 O O . HIS A 1 197 ? -5.639 -12.971 -7.040 1.00 94.31 197 HIS A O 1
ATOM 1528 N N . PHE A 1 198 ? -5.484 -10.758 -7.309 1.00 94.44 198 PHE A N 1
ATOM 1529 C CA . PHE A 1 198 ? -6.273 -10.762 -8.541 1.00 94.44 198 PHE A CA 1
ATOM 1530 C C . PHE A 1 198 ? -5.586 -11.491 -9.695 1.00 94.44 198 PHE A C 1
ATOM 1532 O O . PHE A 1 198 ? -6.237 -12.289 -10.369 1.00 94.44 198 PHE A O 1
ATOM 1539 N N . SER A 1 199 ? -4.281 -11.283 -9.885 1.00 91.06 199 SER A N 1
ATOM 1540 C CA . SER A 1 199 ? -3.504 -11.994 -10.908 1.00 91.06 199 SER A CA 1
ATOM 1541 C C . SER A 1 199 ? -3.540 -13.515 -10.693 1.00 91.06 199 SER A C 1
ATOM 1543 O O . SER A 1 199 ? -3.890 -14.269 -11.600 1.00 91.06 199 SER A O 1
ATOM 1545 N N . ALA A 1 200 ? -3.314 -13.972 -9.456 1.00 90.31 200 ALA A N 1
ATOM 1546 C CA . ALA A 1 200 ? -3.373 -15.386 -9.081 1.00 90.31 200 ALA A CA 1
ATOM 1547 C C . ALA A 1 200 ? -4.772 -16.006 -9.261 1.00 90.31 200 ALA A C 1
ATOM 1549 O O . ALA A 1 200 ? -4.888 -17.202 -9.516 1.00 90.31 200 ALA A O 1
ATOM 1550 N N . ASN A 1 201 ? -5.829 -15.194 -9.169 1.00 91.31 201 ASN A N 1
ATOM 1551 C CA . ASN A 1 201 ? -7.212 -15.601 -9.427 1.00 91.31 201 ASN A CA 1
ATOM 1552 C C . ASN A 1 201 ? -7.648 -15.389 -10.893 1.00 91.31 201 ASN A C 1
ATOM 1554 O O . ASN A 1 201 ? -8.838 -15.455 -11.200 1.00 91.31 201 ASN A O 1
ATOM 1558 N N . GLY A 1 202 ? -6.703 -15.151 -11.809 1.00 90.75 202 GLY A N 1
ATOM 1559 C CA . GLY A 1 202 ? -6.955 -15.099 -13.251 1.00 90.75 202 GLY A CA 1
ATOM 1560 C C . GLY A 1 202 ? -7.630 -13.817 -13.744 1.00 90.75 202 GLY A C 1
ATOM 1561 O O . GLY A 1 202 ? -8.184 -13.806 -14.844 1.00 90.75 202 GLY A O 1
ATOM 1562 N N . VAL A 1 203 ? -7.609 -12.734 -12.960 1.00 92.25 203 VAL A N 1
ATOM 1563 C CA . VAL A 1 203 ? -8.101 -11.429 -13.420 1.00 92.25 203 VAL A CA 1
ATOM 1564 C C . VAL A 1 203 ? -7.142 -10.883 -14.490 1.00 92.25 203 VAL A C 1
ATOM 1566 O O . VAL A 1 203 ? -5.938 -10.820 -14.243 1.00 92.25 203 VAL A O 1
ATOM 1569 N N . PRO A 1 204 ? -7.635 -10.458 -15.670 1.00 91.44 204 PRO A N 1
ATOM 1570 C CA . PRO A 1 204 ? -6.770 -9.962 -16.738 1.00 91.44 204 PRO A CA 1
ATOM 1571 C C . PRO A 1 204 ? -5.951 -8.726 -16.320 1.00 91.44 204 PRO A C 1
ATOM 1573 O O . PRO A 1 204 ? -6.509 -7.842 -15.660 1.00 91.44 204 PRO A O 1
ATOM 1576 N N . PRO A 1 205 ? -4.691 -8.572 -16.776 1.00 89.44 205 PRO A N 1
ATOM 1577 C CA . PRO A 1 205 ? -3.848 -7.421 -16.430 1.00 89.44 205 PRO A CA 1
ATOM 1578 C C . PRO A 1 205 ? -4.498 -6.059 -16.705 1.00 89.44 205 PRO A C 1
ATOM 1580 O O . PRO A 1 205 ? -4.355 -5.127 -15.917 1.00 89.44 205 PRO A O 1
ATOM 1583 N N . THR A 1 206 ? -5.279 -5.937 -17.784 1.00 91.00 206 THR A N 1
ATOM 1584 C CA . THR A 1 206 ? -6.018 -4.708 -18.117 1.00 91.00 206 THR A CA 1
ATOM 1585 C C . THR A 1 206 ? -7.088 -4.362 -17.080 1.00 91.00 206 THR A C 1
ATOM 1587 O O . THR A 1 206 ? -7.237 -3.195 -16.720 1.00 91.00 206 THR A O 1
ATOM 1590 N N . ALA A 1 207 ? -7.793 -5.364 -16.551 1.00 94.06 207 ALA A N 1
ATOM 1591 C CA . ALA A 1 207 ? -8.778 -5.180 -15.491 1.00 94.06 207 ALA A CA 1
ATOM 1592 C C . ALA A 1 207 ? -8.106 -4.848 -14.149 1.00 94.06 207 ALA A C 1
ATOM 1594 O O . ALA A 1 207 ? -8.610 -4.004 -13.413 1.00 94.06 207 ALA A O 1
ATOM 1595 N N . ILE A 1 208 ? -6.941 -5.439 -13.852 1.00 94.25 208 ILE A N 1
ATOM 1596 C CA . ILE A 1 208 ? -6.140 -5.080 -12.668 1.00 94.25 208 ILE A CA 1
ATOM 1597 C C . ILE A 1 208 ? -5.641 -3.629 -12.771 1.00 94.25 208 ILE A C 1
ATOM 1599 O O . ILE A 1 208 ? -5.694 -2.893 -11.785 1.00 94.25 208 ILE A O 1
ATOM 1603 N N . ALA A 1 209 ? -5.213 -3.180 -13.955 1.00 92.81 209 ALA A N 1
ATOM 1604 C CA . ALA A 1 209 ? -4.802 -1.795 -14.192 1.00 92.81 209 ALA A CA 1
ATOM 1605 C C . ALA A 1 209 ? -5.959 -0.800 -13.966 1.00 92.81 209 ALA A C 1
ATOM 1607 O O . ALA A 1 209 ? -5.790 0.227 -13.295 1.00 92.81 209 ALA A O 1
ATOM 1608 N N . GLU A 1 210 ? -7.154 -1.109 -14.484 1.00 95.50 210 GLU A N 1
ATOM 1609 C CA . GLU A 1 210 ? -8.353 -0.298 -14.244 1.00 95.50 210 GLU A CA 1
ATOM 1610 C C . GLU A 1 210 ? -8.721 -0.292 -12.754 1.00 95.50 210 GLU A C 1
ATOM 1612 O O . GLU A 1 210 ? -8.935 0.777 -12.172 1.00 95.50 210 GLU A O 1
ATOM 1617 N N . TYR A 1 211 ? -8.726 -1.467 -12.120 1.00 97.19 211 TYR A N 1
ATOM 1618 C CA . TYR A 1 211 ? -9.000 -1.623 -10.696 1.00 97.19 211 TYR A CA 1
ATOM 1619 C C . TYR A 1 211 ? -8.046 -0.786 -9.845 1.00 97.19 211 TYR A C 1
ATOM 1621 O O . TYR A 1 211 ? -8.495 -0.009 -9.004 1.00 97.19 211 TYR A O 1
ATOM 1629 N N . SER A 1 212 ? -6.739 -0.877 -10.105 1.00 95.31 212 SER A N 1
ATOM 1630 C CA . SER A 1 212 ? -5.725 -0.092 -9.401 1.00 95.31 212 SER A CA 1
ATOM 1631 C C . SER A 1 212 ? -6.034 1.401 -9.479 1.00 95.31 212 SER A C 1
ATOM 1633 O O . SER A 1 212 ? -5.950 2.107 -8.481 1.00 95.31 212 SER A O 1
ATOM 1635 N N . THR A 1 213 ? -6.475 1.879 -10.641 1.00 94.56 213 THR A N 1
ATOM 1636 C CA . THR A 1 213 ? -6.764 3.302 -10.866 1.00 94.56 213 THR A CA 1
ATOM 1637 C C . THR A 1 213 ? -8.038 3.790 -10.162 1.00 94.56 213 THR A C 1
ATOM 1639 O O . THR A 1 213 ? -8.151 4.952 -9.746 1.00 94.56 213 THR A O 1
ATOM 1642 N N . ARG A 1 214 ? -9.039 2.915 -10.039 1.00 95.44 214 ARG A N 1
ATOM 1643 C CA . ARG A 1 214 ? -10.376 3.285 -9.551 1.00 95.44 214 ARG A CA 1
ATOM 1644 C C . ARG A 1 214 ? -10.609 2.945 -8.083 1.00 95.44 214 ARG A C 1
ATOM 1646 O O . ARG A 1 214 ? -11.331 3.685 -7.422 1.00 95.44 214 ARG A O 1
ATOM 1653 N N . ASN A 1 215 ? -10.007 1.863 -7.595 1.00 97.81 215 ASN A N 1
ATOM 1654 C CA . ASN A 1 215 ? -10.420 1.186 -6.368 1.00 97.81 215 ASN A CA 1
ATOM 1655 C C . ASN A 1 215 ? -9.289 0.958 -5.349 1.00 97.81 215 ASN A C 1
ATOM 1657 O O . ASN A 1 215 ? -9.611 0.620 -4.212 1.00 97.81 215 ASN A O 1
ATOM 1661 N N . LEU A 1 216 ? -8.007 1.157 -5.699 1.00 97.75 216 LEU A N 1
ATOM 1662 C CA . LEU A 1 216 ? -6.886 1.045 -4.751 1.00 97.75 216 LEU A CA 1
ATOM 1663 C C . LEU A 1 216 ? -6.468 2.400 -4.182 1.00 97.75 216 LEU A C 1
ATOM 1665 O O . LEU A 1 216 ? -6.115 3.319 -4.925 1.00 97.75 216 LEU A O 1
ATOM 1669 N N . TYR A 1 217 ? -6.448 2.482 -2.852 1.00 98.38 217 TYR A N 1
ATOM 1670 C CA . TYR A 1 217 ? -6.130 3.692 -2.106 1.00 98.38 217 TYR A CA 1
ATOM 1671 C C . TYR A 1 217 ? -5.038 3.436 -1.066 1.00 98.38 217 TYR A C 1
ATOM 1673 O O . TYR A 1 217 ? -4.986 2.381 -0.438 1.00 98.38 217 TYR A O 1
ATOM 1681 N N . GLY A 1 218 ? -4.185 4.429 -0.842 1.00 97.88 218 GLY A N 1
ATOM 1682 C CA . GLY A 1 218 ? -3.142 4.373 0.179 1.00 97.88 218 GLY A CA 1
ATOM 1683 C C . GLY A 1 218 ? -2.904 5.733 0.815 1.00 97.88 218 GLY A C 1
ATOM 1684 O O . GLY A 1 218 ? -3.087 6.764 0.166 1.00 97.88 218 GLY A O 1
ATOM 1685 N N . ILE A 1 219 ? -2.497 5.745 2.080 1.00 96.94 219 ILE A N 1
ATOM 1686 C CA . ILE A 1 219 ? -2.043 6.958 2.761 1.00 96.94 219 ILE A CA 1
ATOM 1687 C C . ILE A 1 219 ? -0.775 6.625 3.543 1.00 96.94 219 ILE A C 1
ATOM 1689 O O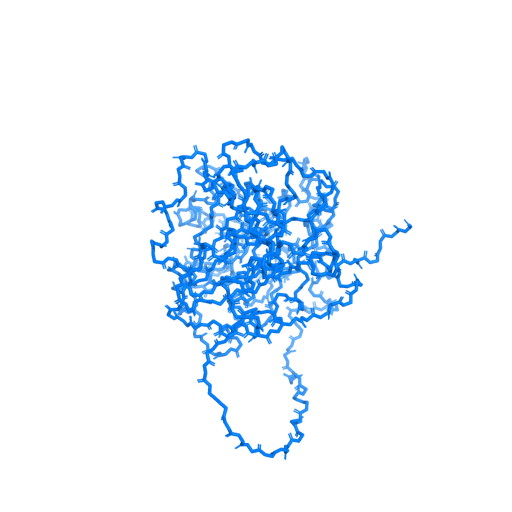 . ILE A 1 219 ? -0.760 5.675 4.325 1.00 96.94 219 ILE A O 1
ATOM 1693 N N . ASP A 1 220 ? 0.268 7.428 3.364 1.00 93.62 220 ASP A N 1
ATOM 1694 C CA . ASP A 1 220 ? 1.423 7.442 4.259 1.00 93.62 220 ASP A CA 1
ATOM 1695 C C . ASP A 1 220 ? 1.853 8.885 4.524 1.00 93.62 220 ASP A C 1
ATOM 1697 O O . ASP A 1 220 ? 1.695 9.756 3.674 1.00 93.62 220 ASP A O 1
ATOM 1701 N N . LYS A 1 221 ? 2.389 9.158 5.711 1.00 90.38 221 LYS A N 1
ATOM 1702 C CA . LYS A 1 221 ? 2.852 10.501 6.091 1.00 90.38 221 LYS A CA 1
ATOM 1703 C C . LYS A 1 221 ? 4.225 10.836 5.513 1.00 90.38 221 LYS A C 1
ATOM 1705 O O . LYS A 1 221 ? 4.624 11.998 5.539 1.00 90.38 221 LYS A O 1
ATOM 1710 N N . ASP A 1 222 ? 4.974 9.816 5.101 1.00 87.81 222 ASP A N 1
ATOM 1711 C CA . ASP A 1 222 ? 6.289 9.960 4.500 1.00 87.81 222 ASP A CA 1
ATOM 1712 C C . ASP A 1 222 ? 6.143 10.057 2.976 1.00 87.81 222 ASP A C 1
ATOM 1714 O O . ASP A 1 222 ? 5.680 9.126 2.317 1.00 87.81 222 ASP A O 1
ATOM 1718 N N . ASP A 1 223 ? 6.528 11.208 2.424 1.00 88.44 223 ASP A N 1
ATOM 1719 C CA . ASP A 1 223 ? 6.414 11.501 0.992 1.00 88.44 223 ASP A CA 1
ATOM 1720 C C . ASP A 1 223 ? 7.192 10.505 0.125 1.00 88.44 223 ASP A C 1
ATOM 1722 O O . ASP A 1 223 ? 6.707 10.068 -0.921 1.00 88.44 223 ASP A O 1
ATOM 1726 N N . TYR A 1 224 ? 8.369 10.081 0.593 1.00 85.25 224 TYR A N 1
ATOM 1727 C CA . TYR A 1 224 ? 9.197 9.122 -0.120 1.00 85.25 224 TYR A CA 1
ATOM 1728 C C . TYR A 1 224 ? 8.537 7.740 -0.141 1.00 85.25 224 TYR A C 1
ATOM 17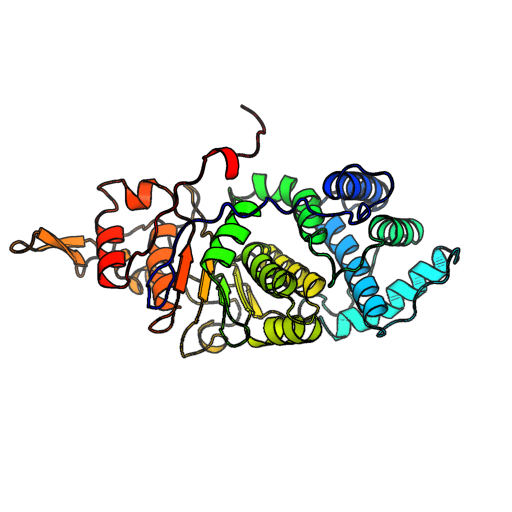30 O O . TYR A 1 224 ? 8.430 7.139 -1.210 1.00 85.25 224 TYR A O 1
ATOM 1738 N N . LEU A 1 225 ? 8.015 7.258 0.994 1.00 86.81 225 LEU A N 1
ATOM 1739 C CA . LEU A 1 225 ? 7.290 5.980 1.041 1.00 86.81 225 LEU A CA 1
ATOM 1740 C C . LEU A 1 225 ? 6.000 6.009 0.211 1.00 86.81 225 LEU A C 1
ATOM 1742 O O . LEU A 1 225 ? 5.749 5.072 -0.545 1.00 86.81 225 LEU A O 1
ATOM 1746 N N . ALA A 1 226 ? 5.222 7.092 0.279 1.00 91.12 226 ALA A N 1
ATOM 1747 C CA . ALA A 1 226 ? 4.012 7.248 -0.527 1.00 91.12 226 ALA A CA 1
ATOM 1748 C C . ALA A 1 226 ? 4.322 7.238 -2.037 1.00 91.12 226 ALA A C 1
ATOM 1750 O O . ALA A 1 226 ? 3.623 6.583 -2.817 1.00 91.12 226 ALA A O 1
ATOM 1751 N N . LYS A 1 227 ? 5.399 7.919 -2.457 1.00 90.81 227 LYS A N 1
ATOM 1752 C CA . LYS A 1 227 ? 5.884 7.907 -3.846 1.00 90.81 227 LYS A CA 1
ATOM 1753 C C . LYS A 1 227 ? 6.327 6.507 -4.275 1.00 90.81 227 LYS A C 1
ATOM 1755 O O . LYS A 1 227 ? 5.935 6.044 -5.345 1.00 90.81 227 LYS A O 1
ATOM 1760 N N . LEU A 1 228 ? 7.089 5.819 -3.429 1.00 89.19 228 LEU A N 1
ATOM 1761 C CA . LEU A 1 228 ? 7.530 4.444 -3.648 1.00 89.19 228 LEU A CA 1
ATOM 1762 C C . LEU A 1 228 ? 6.359 3.466 -3.786 1.00 89.19 228 LEU A C 1
ATOM 1764 O O . LEU A 1 228 ? 6.343 2.674 -4.723 1.00 89.19 228 LEU A O 1
ATOM 1768 N N . ALA A 1 229 ? 5.352 3.558 -2.917 1.00 92.25 229 ALA A N 1
ATOM 1769 C CA . ALA A 1 229 ? 4.145 2.745 -3.015 1.00 92.25 229 ALA A CA 1
ATOM 1770 C C . ALA A 1 229 ? 3.416 2.964 -4.340 1.00 92.25 229 ALA A C 1
ATOM 1772 O O . ALA A 1 229 ? 2.958 2.007 -4.970 1.00 92.25 229 ALA A O 1
ATOM 1773 N N . ARG A 1 230 ? 3.343 4.223 -4.794 1.00 93.94 230 ARG A N 1
ATOM 1774 C CA . ARG A 1 230 ? 2.712 4.558 -6.071 1.00 93.94 230 ARG A CA 1
ATOM 1775 C C . ARG A 1 230 ? 3.463 3.940 -7.237 1.00 93.94 230 ARG A C 1
ATOM 1777 O O . ARG A 1 230 ? 2.832 3.322 -8.087 1.00 93.94 230 ARG A O 1
ATOM 1784 N N . MET A 1 231 ? 4.791 4.052 -7.241 1.00 92.62 231 MET A N 1
ATOM 1785 C CA . MET A 1 231 ? 5.634 3.424 -8.256 1.00 92.62 231 MET A CA 1
ATOM 1786 C C . MET A 1 231 ? 5.511 1.904 -8.250 1.00 92.62 231 MET A C 1
ATOM 1788 O O . MET A 1 231 ? 5.381 1.308 -9.311 1.00 92.62 231 MET A O 1
ATOM 1792 N N . HIS A 1 232 ? 5.543 1.272 -7.076 1.00 91.31 232 HIS A N 1
ATOM 1793 C CA . HIS A 1 232 ? 5.532 -0.185 -6.955 1.00 91.31 232 HIS A CA 1
ATOM 1794 C C . HIS A 1 232 ? 4.237 -0.779 -7.507 1.00 91.31 232 HIS A C 1
ATOM 1796 O O . HIS A 1 232 ? 4.261 -1.635 -8.391 1.00 91.31 232 HIS A O 1
ATOM 1802 N N . VAL A 1 233 ? 3.096 -0.264 -7.049 1.00 92.88 233 VAL A N 1
ATOM 1803 C CA . VAL A 1 233 ? 1.782 -0.709 -7.522 1.00 92.88 233 VAL A CA 1
ATOM 1804 C C . VAL A 1 233 ? 1.587 -0.358 -9.002 1.00 92.88 233 VAL A C 1
ATOM 1806 O O . VAL A 1 233 ? 1.043 -1.171 -9.751 1.00 92.88 233 VAL A O 1
ATOM 1809 N N . ALA A 1 234 ? 2.065 0.804 -9.461 1.00 92.50 234 ALA A N 1
ATOM 1810 C CA . ALA A 1 234 ? 2.012 1.164 -10.875 1.00 92.50 234 ALA A CA 1
ATOM 1811 C C . ALA A 1 234 ? 2.905 0.276 -11.746 1.00 92.50 234 ALA A C 1
ATOM 1813 O O . ALA A 1 234 ? 2.495 -0.093 -12.830 1.00 92.50 234 ALA A O 1
ATOM 1814 N N . LEU A 1 235 ? 4.091 -0.139 -11.316 1.00 90.81 235 LEU A N 1
ATOM 1815 C CA . LEU A 1 235 ? 4.908 -1.052 -12.121 1.00 90.81 235 LEU A CA 1
ATOM 1816 C C . LEU A 1 235 ? 4.278 -2.445 -12.221 1.00 90.81 235 LEU A C 1
ATOM 1818 O O . LEU A 1 235 ? 4.298 -3.050 -13.289 1.00 90.81 235 LEU A O 1
ATOM 1822 N N . LEU A 1 236 ? 3.676 -2.919 -11.128 1.00 88.88 236 LEU A N 1
ATOM 1823 C CA . LEU A 1 236 ? 3.060 -4.244 -11.062 1.00 88.88 236 LEU A CA 1
ATOM 1824 C C . LEU A 1 236 ? 1.736 -4.332 -11.839 1.00 88.88 236 LEU A C 1
ATOM 1826 O O . LEU A 1 236 ? 1.406 -5.374 -12.394 1.00 88.88 236 LEU A O 1
ATOM 1830 N N . THR A 1 237 ? 0.955 -3.251 -11.870 1.00 89.75 237 THR A N 1
ATOM 1831 C CA . THR A 1 237 ? -0.389 -3.240 -12.484 1.00 89.75 237 THR A CA 1
ATOM 1832 C C . THR A 1 237 ? -0.457 -2.426 -13.773 1.00 89.75 237 THR A C 1
ATOM 1834 O O . THR A 1 237 ? -1.348 -2.613 -14.598 1.00 89.75 237 THR A O 1
ATOM 1837 N N . GLY A 1 238 ? 0.440 -1.450 -13.914 1.00 87.50 238 GLY A N 1
ATOM 1838 C CA . GLY A 1 238 ? 0.365 -0.283 -14.794 1.00 87.50 238 GLY A CA 1
ATOM 1839 C C . GLY A 1 238 ? -0.959 0.474 -14.780 1.00 87.50 238 GLY A C 1
ATOM 1840 O O . GLY A 1 238 ? -1.327 1.075 -15.787 1.00 87.50 238 GLY A O 1
ATOM 1841 N N . GLY A 1 239 ? -1.672 0.438 -13.658 1.00 89.94 239 GLY A N 1
ATOM 1842 C CA . GLY A 1 239 ? -2.662 1.447 -13.300 1.00 89.94 239 GLY A CA 1
ATOM 1843 C C . GLY A 1 239 ? -2.056 2.543 -12.419 1.00 89.94 239 GLY A C 1
ATOM 1844 O O . GLY A 1 239 ? -0.911 2.448 -11.983 1.00 89.94 239 GLY A O 1
ATOM 1845 N N . HIS A 1 240 ? -2.850 3.571 -12.113 1.00 91.62 240 HIS A N 1
ATOM 1846 C CA . HIS A 1 240 ? -2.437 4.710 -11.284 1.00 91.62 240 HIS A CA 1
ATOM 1847 C C . HIS A 1 240 ? -3.165 4.685 -9.931 1.00 91.62 240 HIS A C 1
ATOM 1849 O O . HIS A 1 240 ? -4.255 5.249 -9.820 1.00 91.62 240 HIS A O 1
ATOM 1855 N N . PRO A 1 241 ? -2.616 4.024 -8.897 1.00 94.25 241 PRO A N 1
ATOM 1856 C CA . PRO A 1 241 ? -3.283 3.923 -7.601 1.00 94.25 241 PRO A CA 1
ATOM 1857 C C . PRO A 1 241 ? -3.407 5.283 -6.909 1.00 94.25 241 PRO A C 1
ATOM 1859 O O . PRO A 1 241 ? -2.558 6.167 -7.050 1.00 94.25 241 PRO A O 1
ATOM 1862 N N . ARG A 1 242 ? -4.456 5.441 -6.099 1.00 95.44 242 ARG A N 1
ATOM 1863 C CA . ARG A 1 242 ? -4.759 6.685 -5.379 1.00 95.44 242 ARG A CA 1
ATOM 1864 C C . ARG A 1 242 ? -4.027 6.723 -4.043 1.00 95.44 242 ARG A C 1
ATOM 1866 O O . ARG A 1 242 ? -4.608 6.472 -2.989 1.00 95.44 242 ARG A O 1
ATOM 1873 N N . ILE A 1 243 ? -2.726 7.002 -4.105 1.00 95.75 243 ILE A N 1
ATOM 1874 C CA . ILE A 1 243 ? -1.848 7.037 -2.929 1.00 95.75 243 ILE A CA 1
ATOM 1875 C C . ILE A 1 243 ? -1.485 8.475 -2.569 1.00 95.75 243 ILE A C 1
ATOM 1877 O O . ILE A 1 243 ? -0.894 9.201 -3.378 1.00 95.75 243 ILE A O 1
ATOM 1881 N N . TYR A 1 244 ? -1.811 8.863 -1.339 1.00 95.12 244 TYR A N 1
ATOM 1882 C CA . TYR A 1 244 ? -1.678 10.221 -0.827 1.00 95.12 244 TYR A CA 1
ATOM 1883 C C . TYR A 1 244 ? -0.576 10.319 0.230 1.00 95.12 244 TYR A C 1
ATOM 1885 O O . TYR A 1 244 ? -0.495 9.492 1.136 1.00 95.12 244 TYR A O 1
ATOM 1893 N N . CYS A 1 245 ? 0.226 11.381 0.150 1.00 93.88 245 CYS A N 1
ATOM 1894 C CA . CYS A 1 245 ? 1.115 11.782 1.235 1.00 93.88 245 CYS A CA 1
ATOM 1895 C C . CYS A 1 245 ? 0.308 12.583 2.273 1.00 93.88 245 CYS A C 1
ATOM 1897 O O . CYS A 1 245 ? -0.171 13.680 1.969 1.00 93.88 245 CYS A O 1
ATOM 1899 N N . GLY A 1 246 ? 0.103 12.045 3.477 1.00 93.88 246 GLY A N 1
ATOM 1900 C CA . GLY A 1 246 ? -0.686 12.694 4.524 1.00 93.88 246 GLY A CA 1
ATOM 1901 C C . GLY A 1 246 ? -0.786 11.924 5.844 1.00 93.88 246 GLY A C 1
ATOM 1902 O O . GLY A 1 246 ? -0.343 10.790 5.983 1.00 93.88 246 GLY A O 1
ATOM 1903 N N . ASP A 1 247 ? -1.379 12.570 6.845 1.00 93.19 247 ASP A N 1
ATOM 1904 C CA . ASP A 1 247 ? -1.622 12.008 8.173 1.00 93.19 247 ASP A CA 1
ATOM 1905 C C . ASP A 1 247 ? -3.045 11.437 8.255 1.00 93.19 247 ASP A C 1
ATOM 1907 O O . ASP A 1 247 ? -4.029 12.178 8.354 1.00 93.19 247 ASP A O 1
ATOM 1911 N N . SER A 1 248 ? -3.145 10.108 8.258 1.00 94.38 248 SER A N 1
ATOM 1912 C CA . SER A 1 248 ? -4.405 9.365 8.373 1.00 94.38 248 SER A CA 1
ATOM 1913 C C . SER A 1 248 ? -5.123 9.565 9.705 1.00 94.38 248 SER A C 1
ATOM 1915 O O . SER A 1 248 ? -6.341 9.444 9.767 1.00 94.38 248 SER A O 1
ATOM 1917 N N . LEU A 1 249 ? -4.426 9.887 10.799 1.00 93.81 249 LEU A N 1
ATOM 1918 C CA . LEU A 1 249 ? -5.091 10.187 12.070 1.00 93.81 249 LEU A CA 1
ATOM 1919 C C . LEU A 1 249 ? -5.730 11.576 12.021 1.00 93.81 249 LEU A C 1
ATOM 1921 O O . LEU A 1 249 ? -6.865 11.749 12.474 1.00 93.81 249 LEU A O 1
ATOM 1925 N N . ALA A 1 250 ? -5.039 12.552 11.430 1.00 92.56 250 ALA A N 1
ATOM 1926 C CA . ALA A 1 250 ? -5.557 13.906 11.259 1.00 92.56 250 ALA A CA 1
ATOM 1927 C C . ALA A 1 250 ? -6.581 14.036 10.113 1.00 92.56 250 ALA A C 1
ATOM 1929 O O . ALA A 1 250 ? -7.412 14.951 10.173 1.00 92.56 250 ALA A O 1
ATOM 1930 N N . MET A 1 251 ? -6.537 13.123 9.133 1.00 93.50 251 MET A N 1
ATOM 1931 C CA . MET A 1 251 ? -7.178 13.203 7.809 1.00 93.50 251 MET A CA 1
ATOM 1932 C C . MET A 1 251 ? -6.753 14.449 7.036 1.00 93.50 251 MET A C 1
ATOM 1934 O O . MET A 1 251 ? -7.579 15.172 6.478 1.00 93.50 251 MET A O 1
ATOM 1938 N N . GLN A 1 252 ? -5.451 14.736 7.042 1.00 91.50 252 GLN A N 1
ATOM 1939 C CA . GLN A 1 252 ? -4.889 15.939 6.430 1.00 91.50 252 GLN A CA 1
ATOM 1940 C C . GLN A 1 252 ? -3.651 15.631 5.592 1.00 91.50 252 GLN A C 1
ATOM 1942 O O . GLN A 1 252 ? -2.872 14.744 5.923 1.00 91.50 252 GLN A O 1
ATOM 1947 N N . ASN A 1 253 ? -3.449 16.413 4.539 1.00 87.75 253 ASN A N 1
ATOM 1948 C CA . ASN A 1 253 ? -2.236 16.454 3.731 1.00 87.75 253 ASN A CA 1
ATOM 1949 C C . ASN A 1 253 ? -1.743 17.908 3.593 1.00 87.75 253 ASN A C 1
ATOM 1951 O O . ASN A 1 253 ? -2.344 18.837 4.140 1.00 87.75 253 ASN A O 1
ATOM 1955 N N . GLY A 1 254 ? -0.659 18.123 2.840 1.00 80.25 254 GLY A N 1
ATOM 1956 C CA . GLY A 1 254 ? -0.118 19.463 2.568 1.00 80.25 254 GLY A CA 1
ATOM 1957 C C . GLY A 1 254 ? -1.094 20.434 1.880 1.00 80.25 254 GLY A C 1
ATOM 1958 O O . GLY A 1 254 ? -0.852 21.637 1.892 1.00 80.25 254 GLY A O 1
ATOM 1959 N N . ASN A 1 255 ? -2.211 19.933 1.340 1.00 77.75 255 ASN A N 1
ATOM 1960 C CA . ASN A 1 255 ? -3.218 20.688 0.592 1.00 77.75 255 ASN A CA 1
ATOM 1961 C C . ASN A 1 255 ? -4.573 20.805 1.327 1.00 77.75 255 ASN A C 1
ATOM 1963 O O . ASN A 1 255 ? -5.527 21.348 0.768 1.00 77.75 255 ASN A O 1
ATOM 1967 N N . GLY A 1 256 ? -4.686 20.319 2.570 1.00 84.50 256 GLY A N 1
ATOM 1968 C CA . GLY A 1 256 ? -5.911 20.386 3.371 1.00 84.50 256 GLY A CA 1
ATOM 1969 C C . GLY A 1 256 ? -6.441 19.019 3.805 1.00 84.50 256 GLY A C 1
ATOM 1970 O O . GLY A 1 256 ? -5.677 18.141 4.191 1.00 84.50 256 GLY A O 1
ATOM 1971 N N . GLY A 1 257 ? -7.768 18.865 3.842 1.00 87.38 257 GLY A N 1
ATOM 1972 C CA . GLY A 1 257 ? -8.424 17.644 4.324 1.00 87.38 257 GLY A CA 1
ATOM 1973 C C . GLY A 1 257 ? -8.489 16.545 3.262 1.00 87.38 257 GLY A C 1
ATOM 1974 O O . GLY A 1 257 ? -9.002 16.791 2.172 1.00 87.38 257 GLY A O 1
ATOM 1975 N N . LEU A 1 258 ? -8.045 15.334 3.615 1.00 89.62 258 LEU A N 1
ATOM 1976 C CA . LEU A 1 258 ? -8.049 14.150 2.741 1.00 89.62 258 LEU A CA 1
ATOM 1977 C C . LEU A 1 258 ? -9.460 13.626 2.437 1.00 89.62 258 LEU A C 1
ATOM 1979 O O . LEU A 1 258 ? -9.656 12.945 1.437 1.00 89.62 258 LEU A O 1
ATOM 1983 N N . ASP A 1 259 ? -10.464 13.972 3.249 1.00 85.38 259 ASP A N 1
ATOM 1984 C CA . ASP A 1 259 ? -11.846 13.478 3.106 1.00 85.38 259 ASP A CA 1
ATOM 1985 C C . ASP A 1 259 ? -12.474 13.785 1.733 1.00 85.38 259 ASP A C 1
ATOM 1987 O O . ASP A 1 259 ? -13.434 13.139 1.320 1.00 85.38 259 ASP A O 1
ATOM 1991 N N . ARG A 1 260 ? -11.951 14.792 1.021 1.00 86.69 260 ARG A N 1
ATOM 1992 C CA . ARG A 1 260 ? -12.420 15.186 -0.318 1.00 86.69 260 ARG A CA 1
ATOM 1993 C C . ARG A 1 260 ? -11.957 14.226 -1.411 1.00 86.69 260 ARG A C 1
ATOM 1995 O O . ARG A 1 260 ? -12.631 14.117 -2.432 1.00 86.69 260 ARG A O 1
ATOM 2002 N N . ASP A 1 261 ? -10.833 13.560 -1.180 1.00 88.19 261 ASP A N 1
ATOM 2003 C CA . ASP A 1 261 ? -10.168 12.684 -2.141 1.00 88.19 261 ASP A CA 1
ATOM 2004 C C . ASP A 1 261 ? -10.551 11.207 -1.945 1.00 88.19 261 ASP A C 1
ATOM 2006 O O . ASP A 1 261 ? -10.318 10.373 -2.824 1.00 88.19 261 ASP A O 1
ATOM 2010 N N . LEU A 1 262 ? -11.176 10.882 -0.808 1.00 93.94 262 LEU A N 1
ATOM 2011 C CA . LEU A 1 262 ? -11.607 9.532 -0.457 1.00 93.94 262 LEU A CA 1
ATOM 2012 C C . LEU A 1 262 ? -13.105 9.306 -0.742 1.00 93.94 262 LEU A C 1
ATOM 2014 O O . LEU A 1 262 ? -13.905 10.248 -0.722 1.00 93.94 262 LEU A O 1
ATOM 2018 N N . PRO A 1 263 ? -13.535 8.053 -0.984 1.00 93.31 263 PRO A N 1
ATOM 2019 C CA . PRO A 1 263 ? -14.945 7.726 -1.155 1.00 93.31 263 PRO A CA 1
ATOM 2020 C C . PRO A 1 263 ? -15.763 8.078 0.095 1.00 93.31 263 PRO A C 1
ATOM 2022 O O . PRO A 1 263 ? -15.545 7.531 1.172 1.00 93.31 263 PRO A O 1
ATOM 2025 N N . LYS A 1 264 ? -16.787 8.928 -0.060 1.00 91.25 264 LYS A N 1
ATOM 2026 C CA . LYS A 1 264 ? -17.679 9.340 1.046 1.00 91.25 264 LYS A CA 1
ATOM 2027 C C . LYS A 1 264 ? -18.411 8.185 1.729 1.00 91.25 264 LYS A C 1
ATOM 2029 O O . LYS A 1 264 ? -18.824 8.321 2.872 1.00 91.25 264 LYS A O 1
ATOM 2034 N N . ARG A 1 265 ? -18.615 7.079 1.008 1.00 93.00 265 ARG A N 1
ATOM 2035 C CA . ARG A 1 265 ? -19.287 5.881 1.523 1.00 93.00 265 ARG A CA 1
ATOM 2036 C C . ARG A 1 265 ? -18.393 5.034 2.437 1.00 93.00 265 ARG A C 1
ATOM 2038 O O . ARG A 1 265 ? -18.898 4.063 2.977 1.00 93.00 265 ARG A O 1
ATOM 2045 N N . GLY A 1 266 ? -17.101 5.355 2.552 1.00 96.44 266 GLY A N 1
ATOM 2046 C CA . GLY A 1 266 ? -16.095 4.484 3.158 1.00 96.44 266 GLY A CA 1
ATOM 2047 C C . GLY A 1 266 ? -15.587 3.403 2.199 1.00 96.44 266 GLY A C 1
ATOM 2048 O O . GLY A 1 266 ? -15.890 3.407 0.998 1.00 96.44 266 GLY A O 1
ATOM 2049 N N . PHE A 1 267 ? -14.797 2.484 2.745 1.00 98.56 267 PHE A N 1
ATOM 2050 C CA . PHE A 1 267 ? -14.131 1.411 2.011 1.00 98.56 267 PHE A CA 1
ATOM 2051 C C . PHE A 1 267 ? -14.767 0.050 2.259 1.00 98.56 267 PHE A C 1
ATOM 2053 O O . PHE A 1 267 ? -15.198 -0.253 3.372 1.00 98.56 267 PHE A O 1
ATOM 2060 N N . ASP A 1 268 ? -14.812 -0.770 1.212 1.00 98.75 268 ASP A N 1
ATOM 2061 C CA . ASP A 1 268 ? -15.264 -2.157 1.287 1.00 98.75 268 ASP A CA 1
ATOM 2062 C C . ASP A 1 268 ? -14.266 -3.025 2.075 1.00 98.75 268 ASP A C 1
ATOM 2064 O O . ASP A 1 268 ? -14.662 -3.879 2.871 1.00 98.75 268 ASP A O 1
ATOM 2068 N N . VAL A 1 269 ? -12.969 -2.785 1.869 1.00 98.81 269 VAL A N 1
ATOM 2069 C CA . VAL A 1 269 ? -11.868 -3.578 2.419 1.00 98.81 269 VAL A CA 1
ATOM 2070 C C . VAL A 1 269 ? -10.769 -2.645 2.939 1.00 98.81 269 VAL A C 1
ATOM 2072 O O . VAL A 1 269 ? -10.377 -1.692 2.269 1.00 98.81 269 VAL A O 1
ATOM 2075 N N . LEU A 1 270 ? -10.237 -2.915 4.130 1.00 98.62 270 LEU A N 1
ATOM 2076 C CA . LEU A 1 270 ? -9.101 -2.186 4.697 1.00 98.62 270 LEU A CA 1
ATOM 2077 C C . LEU A 1 270 ? -8.008 -3.169 5.100 1.00 98.62 270 LEU A C 1
ATOM 2079 O O . LEU A 1 270 ? -8.276 -4.086 5.866 1.00 98.62 270 LEU A O 1
ATOM 2083 N N . LEU A 1 271 ? -6.781 -2.974 4.621 1.00 98.44 271 LEU A N 1
ATOM 2084 C CA . LEU A 1 271 ? -5.604 -3.787 4.954 1.00 98.44 271 LEU A CA 1
ATOM 2085 C C . LEU A 1 271 ? -4.521 -2.878 5.492 1.00 98.44 271 LEU A C 1
ATOM 2087 O O . LEU A 1 271 ? -4.207 -1.901 4.827 1.00 98.44 271 LEU A O 1
ATOM 2091 N N . THR A 1 272 ? -3.948 -3.162 6.659 1.00 96.56 272 THR A N 1
ATOM 2092 C CA . THR A 1 272 ? -2.911 -2.274 7.189 1.00 96.56 272 THR A CA 1
ATOM 2093 C C . THR A 1 272 ? -2.019 -2.898 8.255 1.00 96.56 272 THR A C 1
ATOM 2095 O O . THR A 1 272 ? -2.404 -3.813 8.990 1.00 96.56 272 THR A O 1
ATOM 2098 N N . ASN A 1 273 ? -0.814 -2.347 8.365 1.00 93.31 273 ASN A N 1
ATOM 2099 C CA . ASN A 1 273 ? 0.118 -2.573 9.461 1.00 93.31 273 ASN A CA 1
ATOM 2100 C C . ASN A 1 273 ? 0.555 -1.204 10.007 1.00 93.31 273 ASN A C 1
ATOM 2102 O O . ASN A 1 273 ? 1.536 -0.634 9.526 1.00 93.31 273 ASN A O 1
ATOM 2106 N N . PRO A 1 274 ? -0.190 -0.634 10.967 1.00 89.31 274 PRO A N 1
ATOM 2107 C CA . PRO A 1 274 ? 0.091 0.704 11.457 1.00 89.31 274 PRO A CA 1
ATOM 2108 C C . PRO A 1 274 ? 1.418 0.760 12.224 1.00 89.31 274 PRO A C 1
ATOM 2110 O O . PRO A 1 274 ? 1.886 -0.249 12.749 1.00 89.31 274 PRO A O 1
ATOM 2113 N N . PRO A 1 275 ? 2.023 1.948 12.374 1.00 83.00 275 PRO A N 1
ATOM 2114 C CA . PRO A 1 275 ? 3.287 2.080 13.087 1.00 83.00 275 PRO A CA 1
ATOM 2115 C C . PRO A 1 275 ? 3.163 1.704 14.575 1.00 83.00 275 PRO A C 1
ATOM 2117 O O . PRO A 1 275 ? 2.275 2.189 15.283 1.00 83.00 275 PRO A O 1
ATOM 2120 N N . PHE A 1 276 ? 4.126 0.920 15.076 1.00 75.56 276 PHE A N 1
ATOM 2121 C CA . PHE A 1 276 ? 4.274 0.564 16.493 1.00 75.56 276 PHE A CA 1
ATOM 2122 C C . PHE A 1 276 ? 5.598 1.105 17.044 1.00 75.56 276 PHE A C 1
ATOM 2124 O O . PHE A 1 276 ? 6.639 0.933 16.415 1.00 75.56 276 PHE A O 1
ATOM 2131 N N . GLY A 1 277 ? 5.609 1.722 18.232 1.00 61.62 277 GLY A N 1
ATOM 2132 C CA . GLY A 1 277 ? 6.877 2.028 18.906 1.00 61.62 277 GLY A CA 1
ATOM 2133 C C . GLY A 1 277 ? 6.900 3.245 19.827 1.00 61.62 277 GLY A C 1
ATOM 2134 O O . GLY A 1 277 ? 5.982 4.056 19.880 1.00 61.62 277 GLY A O 1
ATOM 2135 N N . VAL A 1 278 ? 8.012 3.354 20.560 1.00 48.19 278 VAL A N 1
ATOM 2136 C CA . VAL A 1 278 ? 8.227 4.284 21.688 1.00 48.19 278 VAL A CA 1
ATOM 2137 C C . VAL A 1 278 ? 8.586 5.711 21.239 1.00 48.19 278 VAL A C 1
ATOM 2139 O O . VAL A 1 278 ? 8.414 6.658 21.998 1.00 48.19 278 VAL A O 1
ATOM 2142 N N . LYS A 1 279 ? 9.065 5.891 19.997 1.00 53.50 279 LYS A N 1
ATOM 2143 C CA . LYS A 1 279 ? 9.433 7.200 19.416 1.00 53.50 279 LYS A CA 1
ATOM 2144 C C . LYS A 1 279 ? 8.312 7.849 18.599 1.00 53.50 279 LYS A C 1
ATOM 2146 O O . LYS A 1 279 ? 8.588 8.727 17.784 1.00 53.50 279 LYS A O 1
ATOM 2151 N N . ILE A 1 280 ? 7.060 7.420 18.758 1.00 58.09 280 ILE A N 1
ATOM 2152 C CA . ILE A 1 280 ? 5.980 8.033 17.988 1.00 58.09 280 ILE A CA 1
ATOM 2153 C C . ILE A 1 280 ? 5.487 9.287 18.708 1.00 58.09 280 ILE A C 1
ATOM 2155 O O . ILE A 1 280 ? 5.068 9.244 19.863 1.00 58.09 280 ILE A O 1
ATOM 2159 N N . VAL A 1 281 ? 5.578 10.415 18.004 1.00 60.28 281 VAL A N 1
ATOM 2160 C CA . VAL A 1 281 ? 5.078 11.717 18.450 1.00 60.28 281 VAL A CA 1
ATOM 2161 C C . VAL A 1 281 ? 3.585 11.585 18.738 1.00 60.28 281 VAL A C 1
ATOM 2163 O O . VAL A 1 281 ? 2.822 11.144 17.877 1.00 60.28 281 VAL A O 1
ATOM 2166 N N . ALA A 1 282 ? 3.178 11.946 19.955 1.00 65.19 282 ALA A N 1
ATOM 2167 C CA . ALA A 1 282 ? 1.773 11.963 20.337 1.00 65.19 282 ALA A CA 1
ATOM 2168 C C . ALA A 1 282 ? 0.976 12.839 19.360 1.00 65.19 282 ALA A C 1
ATOM 2170 O O . ALA A 1 282 ? 1.427 13.920 18.972 1.00 65.19 282 ALA A O 1
ATOM 2171 N N . ALA A 1 283 ? -0.212 12.376 18.969 1.00 77.06 283 ALA A N 1
ATOM 2172 C CA . ALA A 1 283 ? -1.095 13.168 18.128 1.00 77.06 283 ALA A CA 1
ATOM 2173 C C . ALA A 1 283 ? -1.409 14.513 18.808 1.00 77.06 283 ALA A C 1
ATOM 2175 O O . ALA A 1 283 ? -1.537 14.596 20.033 1.00 77.06 283 ALA A O 1
ATOM 2176 N N . LYS A 1 284 ? -1.536 15.578 18.008 1.00 85.31 284 LYS A N 1
ATOM 2177 C CA . LYS A 1 284 ? -1.880 16.912 18.522 1.00 85.31 284 LYS A CA 1
ATOM 2178 C C . LYS A 1 284 ? -3.214 16.853 19.289 1.00 85.31 284 LYS A C 1
ATOM 2180 O O . LYS A 1 284 ? -4.097 16.094 18.884 1.00 85.31 284 LYS A O 1
ATOM 2185 N N . PRO A 1 285 ? -3.435 17.691 20.320 1.00 87.06 285 PRO A N 1
ATOM 2186 C CA . PRO A 1 285 ? -4.686 17.688 21.089 1.00 87.06 285 PRO A CA 1
ATOM 2187 C C . PRO A 1 285 ? -5.954 17.824 20.233 1.00 87.06 285 PRO A C 1
ATOM 2189 O O . PRO A 1 285 ? -6.983 17.229 20.533 1.00 87.06 285 PRO A O 1
ATOM 2192 N N . GLU A 1 286 ? -5.880 18.581 19.139 1.00 90.19 286 GLU A N 1
ATOM 2193 C CA . GLU A 1 286 ? -6.967 18.747 18.165 1.00 90.19 286 GLU A CA 1
ATOM 2194 C C . GLU A 1 286 ? -7.320 17.446 17.436 1.00 90.19 286 GLU A C 1
ATOM 2196 O O . GLU A 1 286 ? -8.488 17.202 17.144 1.00 90.19 286 GLU A O 1
ATOM 2201 N N . VAL A 1 287 ? -6.318 16.607 17.161 1.00 90.81 287 VAL A N 1
ATOM 2202 C CA . VAL A 1 287 ? -6.502 15.286 16.553 1.00 90.81 287 VAL A CA 1
ATOM 2203 C C . VAL A 1 287 ? -7.101 14.340 17.583 1.00 90.81 287 VAL A C 1
ATOM 2205 O O . VAL A 1 287 ? -8.103 13.707 17.283 1.00 90.81 287 VAL A O 1
ATOM 2208 N N . LEU A 1 288 ? -6.569 14.309 18.812 1.00 92.38 288 LEU A N 1
ATOM 2209 C CA . LEU A 1 288 ? -7.084 13.461 19.898 1.00 92.38 288 LEU A CA 1
ATOM 2210 C C . LEU A 1 288 ? -8.574 13.694 20.176 1.00 92.38 288 LEU A C 1
ATOM 2212 O O . LEU A 1 288 ? -9.309 12.746 20.419 1.00 92.38 288 LEU A O 1
ATOM 2216 N N . ARG A 1 289 ? -9.047 14.941 20.070 1.00 93.31 289 ARG A N 1
ATOM 2217 C CA . ARG A 1 289 ? -10.467 15.283 20.264 1.00 93.31 289 ARG A CA 1
ATOM 2218 C C . ARG A 1 289 ? -11.427 14.616 19.277 1.00 93.31 289 ARG A C 1
ATOM 2220 O O . ARG A 1 289 ? -12.629 14.632 19.528 1.00 93.31 289 ARG A O 1
ATOM 2227 N N . LYS A 1 290 ? -10.915 14.053 18.180 1.00 93.19 290 LYS A N 1
ATOM 2228 C CA . LYS A 1 290 ? -11.698 13.336 17.168 1.00 93.19 290 LYS A CA 1
ATOM 2229 C C . LYS A 1 290 ? -11.911 11.853 17.495 1.00 93.19 290 LYS A C 1
ATOM 2231 O O . LYS A 1 290 ? -12.610 11.205 16.730 1.00 93.19 290 LYS A O 1
ATOM 2236 N N . PHE A 1 291 ? -11.302 11.333 18.566 1.00 96.44 291 PHE A N 1
ATOM 2237 C CA . PHE A 1 291 ? -11.282 9.902 18.876 1.00 96.44 291 PHE A CA 1
ATOM 2238 C C . PHE A 1 291 ? -11.854 9.608 20.263 1.00 96.44 291 PHE A C 1
ATOM 2240 O O . PHE A 1 291 ? -11.436 10.204 21.262 1.00 96.44 291 PHE A O 1
ATOM 2247 N N . ASP A 1 292 ? -12.753 8.636 20.354 1.00 96.88 292 ASP A N 1
ATOM 2248 C CA . ASP A 1 292 ? -13.276 8.146 21.628 1.00 96.88 292 ASP A CA 1
ATOM 2249 C C . ASP A 1 292 ? -12.255 7.291 22.382 1.00 96.88 292 ASP A C 1
ATOM 2251 O O . ASP A 1 292 ? -12.172 7.355 23.613 1.00 96.88 292 ASP A O 1
ATOM 2255 N N . LEU A 1 293 ? -11.389 6.569 21.670 1.00 96.19 293 LEU A N 1
ATOM 2256 C CA . LEU A 1 293 ? -10.248 5.873 22.266 1.00 96.19 293 LEU A CA 1
ATOM 2257 C C . LEU A 1 293 ? -9.184 6.827 22.829 1.00 96.19 293 LEU A C 1
ATOM 2259 O O . LEU A 1 293 ? -8.307 6.392 23.576 1.00 96.19 293 LEU A O 1
ATOM 2263 N N . ALA A 1 294 ? -9.270 8.129 22.536 1.00 95.69 294 ALA A N 1
ATOM 2264 C CA . ALA A 1 294 ? -8.441 9.141 23.184 1.00 95.69 294 ALA A CA 1
ATOM 2265 C C . ALA A 1 294 ? -9.025 9.682 24.497 1.00 95.69 294 ALA A C 1
ATOM 2267 O O . ALA A 1 294 ? -8.379 10.484 25.180 1.00 95.69 294 ALA A O 1
ATOM 2268 N N . ARG A 1 295 ? -10.236 9.267 24.870 1.00 96.12 295 ARG A N 1
ATOM 2269 C CA . ARG A 1 295 ? -10.862 9.637 26.141 1.00 96.12 295 ARG A CA 1
ATOM 2270 C C . ARG A 1 295 ? -10.398 8.709 27.256 1.00 96.12 295 ARG A C 1
ATOM 2272 O O . ARG A 1 295 ? -9.928 7.599 27.026 1.00 96.12 295 ARG A O 1
ATOM 2279 N N . ARG A 1 296 ? -10.572 9.132 28.505 1.00 95.38 296 ARG A N 1
ATOM 2280 C CA . ARG A 1 296 ? -10.467 8.239 29.661 1.00 95.38 296 ARG A CA 1
ATOM 2281 C C . ARG A 1 296 ? -11.710 7.353 29.710 1.00 95.38 296 ARG A C 1
ATOM 2283 O O . ARG A 1 296 ? -12.822 7.874 29.659 1.00 95.38 296 ARG A O 1
ATOM 2290 N N . TRP A 1 297 ? -11.523 6.047 29.878 1.00 96.00 297 TRP A N 1
ATOM 2291 C CA . TRP A 1 297 ? -12.609 5.070 30.009 1.00 96.00 297 TRP A CA 1
ATOM 2292 C C . TRP A 1 297 ? -12.793 4.641 31.467 1.00 96.00 297 TRP A C 1
ATOM 2294 O O . TRP A 1 297 ? -11.813 4.435 32.187 1.00 96.00 297 TRP A O 1
ATOM 2304 N N . ARG A 1 298 ? -14.045 4.519 31.921 1.00 94.88 298 ARG A N 1
ATOM 2305 C CA . ARG A 1 298 ? -14.386 4.088 33.289 1.00 94.88 298 ARG A CA 1
ATOM 2306 C C . ARG A 1 298 ? -15.469 3.008 33.269 1.00 94.88 298 ARG A C 1
ATOM 2308 O O . ARG A 1 298 ? -16.328 3.054 32.393 1.00 94.88 298 ARG A O 1
ATOM 2315 N N . PRO A 1 299 ? -15.446 2.051 34.214 1.00 94.06 299 PRO A N 1
ATOM 2316 C CA . PRO A 1 299 ? -16.480 1.032 34.304 1.00 94.06 299 PRO A CA 1
ATOM 2317 C C . PRO A 1 299 ? -17.806 1.653 34.739 1.00 94.06 299 PRO A C 1
ATOM 2319 O O . PRO A 1 299 ? -17.872 2.393 35.722 1.00 94.06 299 PRO A O 1
ATOM 2322 N N . GLU A 1 300 ? -18.868 1.318 34.021 1.00 92.44 300 GLU A N 1
ATOM 2323 C CA . GLU A 1 300 ? -20.231 1.627 34.412 1.00 92.44 300 GLU A CA 1
ATOM 2324 C C . GLU A 1 300 ? -20.607 0.799 35.658 1.00 92.44 300 GLU A C 1
ATOM 2326 O O . GLU A 1 300 ? -20.466 -0.428 35.634 1.00 92.44 300 GLU A O 1
ATOM 2331 N N . PRO A 1 301 ? -21.128 1.412 36.741 1.00 89.44 301 PRO A N 1
ATOM 2332 C CA . PRO A 1 301 ? -21.356 0.723 38.016 1.00 89.44 301 PRO A CA 1
ATOM 2333 C C . PRO A 1 301 ? -22.262 -0.514 37.953 1.00 89.44 301 PRO A C 1
ATOM 2335 O O . PRO A 1 301 ? -22.137 -1.399 38.792 1.00 89.44 301 PRO A O 1
ATOM 2338 N N . ARG A 1 302 ? -23.198 -0.569 36.996 1.00 89.75 302 ARG A N 1
ATOM 2339 C CA . ARG A 1 302 ? -24.189 -1.654 36.895 1.00 89.75 302 ARG A CA 1
ATOM 2340 C C . ARG A 1 302 ? -23.718 -2.827 36.044 1.00 89.75 302 ARG A C 1
ATOM 2342 O O . ARG A 1 302 ? -23.996 -3.968 36.389 1.00 89.75 302 ARG A O 1
ATOM 2349 N N . THR A 1 303 ? -23.052 -2.551 34.927 1.00 89.69 303 THR A N 1
ATOM 2350 C CA . THR A 1 303 ? -22.683 -3.577 33.939 1.00 89.69 303 THR A CA 1
ATOM 2351 C C . THR A 1 303 ? -21.205 -3.947 34.003 1.00 89.69 303 THR A C 1
ATOM 2353 O O . THR A 1 303 ? -20.809 -4.984 33.477 1.00 89.69 303 THR A O 1
ATOM 2356 N N . GLY A 1 304 ? -20.370 -3.099 34.613 1.00 90.06 304 GLY A N 1
ATOM 2357 C CA . GLY A 1 304 ? -18.917 -3.237 34.605 1.00 90.06 304 GLY A CA 1
ATOM 2358 C C . GLY A 1 304 ? -18.274 -3.011 33.232 1.00 90.06 304 GLY A C 1
ATOM 2359 O O . GLY A 1 304 ? -17.053 -3.167 33.122 1.00 90.06 304 GLY A O 1
ATOM 2360 N N . ARG A 1 305 ? -19.060 -2.654 32.204 1.00 90.44 305 ARG A N 1
ATOM 2361 C CA . ARG A 1 305 ? -18.568 -2.283 30.872 1.00 90.44 305 ARG A CA 1
ATOM 2362 C C . ARG A 1 305 ? -17.912 -0.917 30.929 1.00 90.44 305 ARG A C 1
ATOM 2364 O O . ARG A 1 305 ? -18.385 -0.024 31.630 1.00 90.44 305 ARG A O 1
ATOM 2371 N N . LEU A 1 306 ? -16.806 -0.761 30.226 1.00 93.69 306 LEU A N 1
ATOM 2372 C CA . LEU A 1 306 ? -16.105 0.502 30.133 1.00 93.69 306 LEU A CA 1
ATOM 2373 C C . LEU A 1 306 ? -16.869 1.432 29.187 1.00 93.69 306 LEU A C 1
ATOM 2375 O O . LEU A 1 306 ? -17.300 1.024 28.114 1.00 93.69 306 LEU A O 1
ATOM 2379 N N . GLN A 1 307 ? -17.007 2.695 29.578 1.00 92.94 307 GLN A N 1
ATOM 2380 C CA . GLN A 1 307 ? -17.550 3.749 28.723 1.00 92.94 307 GLN A CA 1
ATOM 2381 C C . GLN A 1 307 ? -16.576 4.932 28.658 1.00 92.94 307 GLN A C 1
ATOM 2383 O O . GLN A 1 307 ? -15.910 5.232 29.664 1.00 92.94 307 GLN A O 1
ATOM 2388 N N . PRO A 1 308 ? -16.478 5.611 27.501 1.00 94.81 308 PRO A N 1
ATOM 2389 C CA . PRO A 1 308 ? -15.663 6.806 27.368 1.00 94.81 308 PRO A CA 1
ATOM 2390 C C . PRO A 1 308 ? -16.258 7.950 28.198 1.00 94.81 308 PRO A C 1
ATOM 2392 O O . PRO A 1 308 ? -17.469 8.154 28.250 1.00 94.81 308 PRO A O 1
ATOM 2395 N N . THR A 1 309 ? -15.398 8.724 28.854 1.00 94.81 309 THR A N 1
ATOM 2396 C CA . THR A 1 309 ? -15.794 9.920 29.614 1.00 94.81 309 THR A CA 1
ATOM 2397 C C . THR A 1 309 ? -15.603 11.203 28.794 1.00 94.81 309 THR A C 1
ATOM 2399 O O . THR A 1 309 ? -15.062 11.198 27.689 1.00 94.81 309 THR A O 1
ATOM 2402 N N . GLY A 1 310 ? -16.009 12.352 29.342 1.00 94.12 310 GLY A N 1
ATOM 2403 C CA . GLY A 1 310 ? -15.717 13.664 28.748 1.00 94.12 310 GLY A CA 1
ATOM 2404 C C . GLY A 1 310 ? -14.241 14.092 28.820 1.00 94.12 310 GLY A C 1
ATOM 2405 O O . GLY A 1 310 ? -13.880 15.117 28.249 1.00 94.12 310 GLY A O 1
ATOM 2406 N N . GLU A 1 311 ? -13.395 13.342 29.530 1.00 94.88 311 GLU A N 1
ATOM 2407 C CA . GLU A 1 311 ? -11.996 13.684 29.783 1.00 94.88 311 GLU A CA 1
ATOM 2408 C C . GLU A 1 311 ? -11.081 13.075 28.710 1.00 94.88 311 GLU A C 1
ATOM 2410 O O . GLU A 1 311 ? -11.080 11.860 28.521 1.00 94.88 311 GLU A O 1
ATOM 2415 N N . PHE A 1 312 ? -10.276 13.900 28.036 1.00 94.00 312 PHE A N 1
ATOM 2416 C CA . PHE A 1 312 ? -9.289 13.449 27.050 1.00 94.00 312 PHE A CA 1
ATOM 2417 C C . PHE A 1 312 ? -7.928 13.176 27.692 1.00 94.00 312 PHE A C 1
ATOM 2419 O O . PHE A 1 312 ? -7.482 13.911 28.574 1.00 94.00 312 PHE A O 1
ATOM 2426 N N . LEU A 1 313 ? -7.254 12.133 27.216 1.00 91.38 313 LEU A N 1
ATOM 2427 C CA . LEU A 1 313 ? -5.882 11.815 27.592 1.00 91.38 313 LEU A CA 1
ATOM 2428 C C . LEU A 1 313 ? -4.910 12.792 26.916 1.00 91.38 313 LEU A C 1
ATOM 2430 O O . LEU A 1 313 ? -5.138 13.247 25.796 1.00 91.38 313 LEU A O 1
ATOM 2434 N N . SER A 1 314 ? -3.801 13.105 27.588 1.00 86.50 314 SER A N 1
ATOM 2435 C CA . SER A 1 314 ? -2.753 13.975 27.035 1.00 86.50 314 SER A CA 1
ATOM 2436 C C . SER A 1 314 ? -1.898 13.277 25.978 1.00 86.50 314 SER A C 1
ATOM 2438 O O . SER A 1 314 ? -1.327 13.939 25.112 1.00 86.50 314 SER A O 1
ATOM 2440 N N . GLN A 1 315 ? -1.792 11.950 26.057 1.00 86.50 315 GLN A N 1
ATOM 2441 C CA . GLN A 1 315 ? -1.039 11.113 25.133 1.00 86.50 315 GLN A CA 1
ATOM 2442 C C . GLN A 1 315 ? -1.752 9.779 24.950 1.00 86.50 315 GLN A C 1
ATOM 2444 O O . GLN A 1 315 ? -2.217 9.172 25.915 1.00 86.50 315 GLN A O 1
ATOM 2449 N N . VAL A 1 316 ? -1.810 9.325 23.702 1.00 89.38 316 VAL A N 1
ATOM 2450 C CA . VAL A 1 316 ? -2.412 8.051 23.316 1.00 89.38 316 VAL A CA 1
ATOM 2451 C C . VAL A 1 316 ? -1.473 7.389 22.316 1.00 89.38 316 VAL A C 1
ATOM 2453 O O . VAL A 1 316 ? -1.024 8.067 21.385 1.00 89.38 316 VAL A O 1
ATOM 2456 N N . PRO A 1 317 ? -1.153 6.097 22.482 1.00 87.56 317 PRO A N 1
ATOM 2457 C CA . PRO A 1 317 ? -0.361 5.385 21.496 1.00 87.56 317 PRO A CA 1
ATOM 2458 C C . PRO A 1 317 ? -1.058 5.412 20.122 1.00 87.56 317 PRO A C 1
ATOM 2460 O O . PRO A 1 317 ? -2.244 5.089 20.042 1.00 87.56 317 PRO A O 1
ATOM 2463 N N . PRO A 1 318 ? -0.363 5.768 19.031 1.00 87.38 318 PRO A N 1
ATOM 2464 C CA . PRO A 1 318 ? -0.963 5.890 17.703 1.00 87.38 318 PRO A CA 1
ATOM 2465 C C . PRO A 1 318 ? -1.697 4.634 17.252 1.00 87.38 318 PRO A C 1
ATOM 2467 O O . PRO A 1 318 ? -2.761 4.746 16.659 1.00 87.38 318 PRO A O 1
ATOM 2470 N N . GLN A 1 319 ? -1.181 3.446 17.577 1.00 87.81 319 GLN A N 1
ATOM 2471 C CA . GLN A 1 319 ? -1.822 2.181 17.223 1.00 87.81 319 GLN A CA 1
ATOM 2472 C C . GLN A 1 319 ? -3.243 2.055 17.788 1.00 87.81 319 GLN A C 1
ATOM 2474 O O . GLN A 1 319 ? -4.091 1.445 17.150 1.00 87.81 319 GLN A O 1
ATOM 2479 N N . VAL A 1 320 ? -3.526 2.676 18.940 1.00 93.06 320 VAL A N 1
ATOM 2480 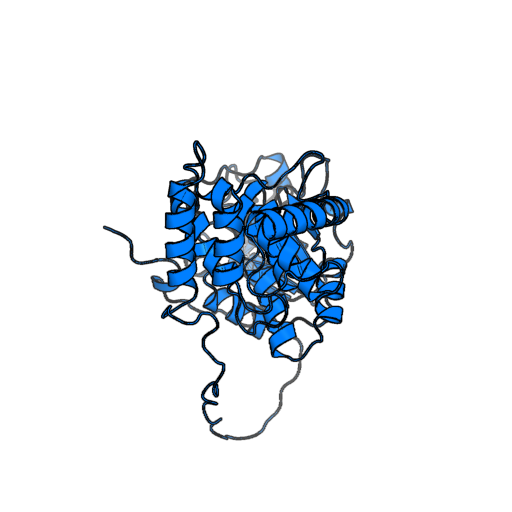C CA . VAL A 1 320 ? -4.876 2.738 19.519 1.00 93.06 320 VAL A CA 1
ATOM 2481 C C . VAL A 1 320 ? -5.774 3.631 18.663 1.00 93.06 320 VAL A C 1
ATOM 2483 O O . VAL A 1 320 ? -6.880 3.237 18.315 1.00 93.06 320 VAL A O 1
ATOM 2486 N N . LEU A 1 321 ? -5.284 4.807 18.261 1.00 94.75 321 LEU A N 1
ATOM 2487 C CA . LEU A 1 321 ? -6.033 5.726 17.395 1.00 94.75 321 LEU A CA 1
ATOM 2488 C C . LEU A 1 321 ? -6.258 5.136 15.996 1.00 94.75 321 LEU A C 1
ATOM 2490 O O . LEU A 1 321 ? -7.300 5.365 15.389 1.00 94.75 321 LEU A O 1
ATOM 2494 N N . PHE A 1 322 ? -5.307 4.345 15.495 1.00 95.12 322 PHE A N 1
ATOM 2495 C CA . PHE A 1 322 ? -5.443 3.644 14.224 1.00 95.12 322 PHE A CA 1
ATOM 2496 C C . PHE A 1 322 ? -6.555 2.592 14.249 1.00 95.12 322 PHE A C 1
ATOM 2498 O O . PHE A 1 322 ? -7.207 2.437 13.224 1.00 95.12 322 PHE A O 1
ATOM 2505 N N . VAL A 1 323 ? -6.828 1.923 15.379 1.00 96.69 323 VAL A N 1
ATOM 2506 C CA . VAL A 1 323 ? -7.976 0.998 15.488 1.00 96.69 323 VAL A CA 1
ATOM 2507 C C . VAL A 1 323 ? -9.276 1.730 15.159 1.00 96.69 323 VAL A C 1
ATOM 2509 O O . VAL A 1 323 ? -10.016 1.318 14.268 1.00 96.69 323 VAL A O 1
ATOM 2512 N N . GLU A 1 324 ? -9.530 2.850 15.834 1.00 97.38 324 GLU A N 1
ATOM 2513 C CA . GLU A 1 324 ? -10.738 3.648 15.611 1.00 97.38 324 GLU A CA 1
ATOM 2514 C C . GLU A 1 324 ? -10.747 4.299 14.225 1.00 97.38 324 GLU A C 1
ATOM 2516 O O . GLU A 1 324 ? -11.770 4.267 13.544 1.00 97.38 324 GLU A O 1
ATOM 2521 N N . ARG A 1 325 ? -9.603 4.807 13.744 1.00 96.81 325 ARG A N 1
ATOM 2522 C CA . ARG A 1 325 ? -9.494 5.358 12.386 1.00 96.81 325 ARG A CA 1
ATOM 2523 C C . ARG A 1 325 ? -9.837 4.321 11.317 1.00 96.81 325 ARG A C 1
ATOM 2525 O O . ARG A 1 325 ? -10.547 4.654 10.376 1.00 96.81 325 ARG A O 1
ATOM 2532 N N . CYS A 1 326 ? -9.327 3.098 11.436 1.00 97.62 326 CYS A N 1
ATOM 2533 C CA . CYS A 1 326 ? -9.576 2.043 10.457 1.00 97.62 326 CYS A CA 1
ATOM 2534 C C . CYS A 1 326 ? -11.055 1.657 10.424 1.00 97.62 326 CYS A C 1
ATOM 2536 O O . CYS A 1 326 ? -11.629 1.552 9.345 1.00 97.62 326 CYS A O 1
ATOM 2538 N N . LEU A 1 327 ? -11.687 1.519 11.592 1.00 97.56 327 LEU A N 1
ATOM 2539 C CA . LEU A 1 327 ? -13.124 1.256 11.678 1.00 97.56 327 LEU A CA 1
ATOM 2540 C C . LEU A 1 327 ? -13.948 2.407 11.081 1.00 97.56 327 LEU A C 1
ATOM 2542 O O . LEU A 1 327 ? -14.873 2.153 10.322 1.00 97.56 327 LEU A O 1
ATOM 2546 N N . ALA A 1 328 ? -13.566 3.662 11.331 1.00 96.62 328 ALA A N 1
ATOM 2547 C CA . ALA A 1 328 ? -14.249 4.833 10.776 1.00 96.62 328 ALA A CA 1
ATOM 2548 C C . ALA A 1 328 ? -14.083 5.004 9.252 1.00 96.62 328 ALA A C 1
ATOM 2550 O O . ALA A 1 328 ? -14.869 5.713 8.628 1.00 96.62 328 ALA A O 1
ATOM 2551 N N . LEU A 1 329 ? -13.044 4.412 8.650 1.00 97.50 329 LEU A N 1
ATOM 2552 C CA . LEU A 1 329 ? -12.831 4.428 7.198 1.00 97.50 329 LEU A CA 1
ATOM 2553 C C . LEU A 1 329 ? -13.615 3.326 6.478 1.00 97.50 329 LEU A C 1
ATOM 2555 O O . LEU A 1 329 ? -13.824 3.426 5.267 1.00 97.50 329 LEU A O 1
ATOM 2559 N N . LEU A 1 330 ? -14.043 2.280 7.182 1.00 97.88 330 LEU A N 1
ATOM 2560 C CA . LEU A 1 330 ? -14.877 1.245 6.591 1.00 97.88 330 LEU A CA 1
ATOM 2561 C C . LEU A 1 330 ? -16.300 1.750 6.366 1.00 97.88 330 LEU A C 1
ATOM 2563 O O . LEU A 1 330 ? -16.843 2.538 7.136 1.00 97.88 330 LEU A O 1
ATOM 2567 N N . ARG A 1 331 ? -16.915 1.252 5.298 1.00 97.31 331 ARG A N 1
ATOM 2568 C CA . ARG A 1 331 ? -18.368 1.320 5.149 1.00 97.31 331 ARG A CA 1
ATOM 2569 C C . ARG A 1 331 ? -19.039 0.277 6.048 1.00 97.31 331 ARG A C 1
ATOM 2571 O O . ARG A 1 331 ? -18.409 -0.712 6.429 1.00 97.31 331 ARG A O 1
ATOM 2578 N N . ASP A 1 332 ? -20.344 0.408 6.253 1.00 95.06 332 ASP A N 1
ATOM 2579 C CA . ASP A 1 332 ? -21.145 -0.644 6.886 1.00 95.06 332 ASP A CA 1
ATOM 2580 C C . ASP A 1 332 ? -21.022 -1.974 6.118 1.00 95.06 332 ASP A C 1
ATOM 2582 O O . ASP A 1 332 ? -21.212 -2.035 4.899 1.00 95.06 332 ASP A O 1
ATOM 2586 N N . GLY A 1 333 ? -20.678 -3.050 6.829 1.00 95.50 333 GLY A N 1
ATOM 2587 C CA . GLY A 1 333 ? -20.403 -4.368 6.238 1.00 95.50 333 GLY A CA 1
ATOM 2588 C C . GLY A 1 333 ? -19.034 -4.497 5.552 1.00 95.50 333 GLY A C 1
ATOM 2589 O O . GLY A 1 333 ? -18.769 -5.511 4.905 1.00 95.50 333 GLY A O 1
ATOM 2590 N N . GLY A 1 334 ? -18.172 -3.480 5.660 1.00 98.06 334 GLY A N 1
ATOM 2591 C CA . GLY A 1 334 ? -16.778 -3.537 5.228 1.00 98.06 334 GLY A CA 1
ATOM 2592 C C . GLY A 1 334 ? -15.910 -4.442 6.111 1.00 98.06 334 GLY A C 1
ATOM 2593 O O . GLY A 1 334 ? -16.316 -4.869 7.192 1.00 98.06 334 GLY A O 1
ATOM 2594 N N . ARG A 1 335 ? -14.705 -4.770 5.630 1.00 98.44 335 ARG A N 1
ATOM 2595 C CA . ARG A 1 335 ? -13.855 -5.830 6.199 1.00 98.44 335 ARG A CA 1
ATOM 2596 C C . ARG A 1 335 ? -12.431 -5.308 6.455 1.00 98.44 335 ARG A C 1
ATOM 2598 O O . ARG A 1 335 ? -11.789 -4.804 5.542 1.00 98.44 335 ARG A O 1
ATOM 2605 N N . LEU A 1 336 ? -11.939 -5.410 7.693 1.00 98.50 336 LEU A N 1
ATOM 2606 C CA . LEU A 1 336 ? -10.651 -4.892 8.189 1.00 98.50 336 LEU A CA 1
ATOM 2607 C C . LEU A 1 336 ? -9.599 -5.979 8.474 1.00 98.50 336 LEU A C 1
ATOM 2609 O O . LEU A 1 336 ? -9.764 -6.804 9.361 1.00 98.50 336 LEU A O 1
ATOM 2613 N N . GLY A 1 337 ? -8.438 -5.941 7.839 1.00 98.12 337 GLY A N 1
ATOM 2614 C CA . GLY A 1 337 ? -7.280 -6.790 8.096 1.00 98.12 337 GLY A CA 1
ATOM 2615 C C . GLY A 1 337 ? -6.183 -5.927 8.690 1.00 98.12 337 GLY A C 1
ATOM 2616 O O . GLY A 1 337 ? -5.609 -5.102 7.991 1.00 98.12 337 GLY A O 1
ATOM 2617 N N . MET A 1 338 ? -5.910 -6.085 9.982 1.00 96.00 338 MET A N 1
ATOM 2618 C CA . MET A 1 338 ? -5.005 -5.200 10.711 1.00 96.00 338 MET A CA 1
ATOM 2619 C C . MET A 1 338 ? -3.979 -6.018 11.483 1.00 96.00 338 MET A C 1
ATOM 2621 O O . MET A 1 338 ? -4.341 -6.884 12.281 1.00 96.00 338 MET A O 1
ATOM 2625 N N . VAL A 1 339 ? -2.701 -5.722 11.269 1.00 93.81 339 VAL A N 1
ATOM 2626 C CA . VAL A 1 339 ? -1.635 -6.196 12.154 1.00 93.81 339 VAL A CA 1
ATOM 2627 C C . VAL A 1 339 ? -1.669 -5.344 13.422 1.00 93.81 339 VAL A C 1
ATOM 2629 O O . VAL A 1 339 ? -1.759 -4.120 13.346 1.00 93.81 339 VAL A O 1
ATOM 2632 N N . VAL A 1 340 ? -1.616 -5.979 14.594 1.00 91.38 340 VAL A N 1
ATOM 2633 C CA . VAL A 1 340 ? -1.565 -5.294 15.894 1.00 91.38 340 VAL A CA 1
ATOM 2634 C C . VAL A 1 340 ? -0.590 -6.001 16.839 1.00 91.38 340 VAL A C 1
ATOM 2636 O O . VAL A 1 340 ? -0.411 -7.216 16.724 1.00 91.38 340 VAL A O 1
ATOM 2639 N N . PRO A 1 341 ? 0.027 -5.293 17.804 1.00 88.81 341 PRO A N 1
ATOM 2640 C CA . PRO A 1 341 ? 0.838 -5.932 18.830 1.00 88.81 341 PRO A CA 1
ATOM 2641 C C . PRO A 1 341 ? -0.052 -6.781 19.738 1.00 88.81 341 PRO A C 1
ATOM 2643 O O . PRO A 1 341 ? -1.125 -6.330 20.142 1.00 88.81 341 PRO A O 1
ATOM 2646 N N . GLU A 1 342 ? 0.425 -7.958 20.144 1.00 89.38 342 GLU A N 1
ATOM 2647 C CA . GLU A 1 342 ? -0.311 -8.858 21.048 1.00 89.38 342 GLU A CA 1
ATOM 2648 C C . GLU A 1 342 ? -0.776 -8.145 22.328 1.00 89.38 342 GLU A C 1
ATOM 2650 O O . GLU A 1 342 ? -1.898 -8.339 22.795 1.00 89.38 342 GLU A O 1
ATOM 2655 N N . SER A 1 343 ? 0.061 -7.244 22.855 1.00 90.06 343 SER A N 1
ATOM 2656 C CA . SER A 1 343 ? -0.232 -6.474 24.065 1.00 90.06 343 SER A CA 1
ATOM 2657 C C . SER A 1 343 ? -1.493 -5.614 23.962 1.00 90.06 343 SER A C 1
ATOM 2659 O O . SER A 1 343 ? -2.120 -5.378 24.992 1.00 90.06 343 SER A O 1
ATOM 2661 N N . LEU A 1 344 ? -1.896 -5.186 22.758 1.00 91.31 344 LEU A N 1
ATOM 2662 C CA . LEU A 1 344 ? -3.123 -4.415 22.535 1.00 91.31 344 LEU A CA 1
ATOM 2663 C C . LEU A 1 344 ? -4.382 -5.241 22.846 1.00 91.31 344 LEU A C 1
ATOM 2665 O O . LEU A 1 344 ? -5.397 -4.678 23.246 1.00 91.31 344 LEU A O 1
ATOM 2669 N N . LEU A 1 345 ? -4.305 -6.565 22.685 1.00 91.88 345 LEU A N 1
ATOM 2670 C CA . LEU A 1 345 ? -5.415 -7.490 22.916 1.00 91.88 345 LEU A CA 1
ATOM 2671 C C . LEU A 1 345 ? -5.330 -8.179 24.284 1.00 91.88 345 LEU A C 1
ATOM 2673 O O . LEU A 1 345 ? -6.362 -8.472 24.884 1.00 91.88 345 LEU A O 1
ATOM 2677 N N . SER A 1 346 ? -4.120 -8.440 24.791 1.00 89.69 346 SER A N 1
ATOM 2678 C CA . SER A 1 346 ? -3.918 -9.246 26.005 1.00 89.69 346 SER A CA 1
ATOM 2679 C C . SER A 1 346 ? -3.742 -8.435 27.294 1.00 89.69 346 SER A C 1
ATOM 2681 O O . SER A 1 346 ? -4.055 -8.926 28.382 1.00 89.69 346 SER A O 1
ATOM 2683 N N . ASN A 1 347 ? -3.258 -7.189 27.223 1.00 92.50 347 ASN A N 1
ATOM 2684 C CA . ASN A 1 347 ? -2.987 -6.398 28.423 1.00 92.50 347 ASN A CA 1
ATOM 2685 C C . ASN A 1 347 ? -4.256 -5.705 28.948 1.00 92.50 347 ASN A C 1
ATOM 2687 O O . ASN A 1 347 ? -4.945 -4.984 28.225 1.00 92.50 347 ASN A O 1
ATOM 2691 N N . LYS A 1 348 ? -4.510 -5.829 30.258 1.00 91.38 348 LYS A N 1
ATOM 2692 C CA . LYS A 1 348 ? -5.629 -5.181 30.964 1.00 91.38 348 LYS A CA 1
ATOM 2693 C C . LYS A 1 348 ? -5.696 -3.667 30.739 1.00 91.38 348 LYS A C 1
ATOM 2695 O O . LYS A 1 348 ? -6.797 -3.120 30.734 1.00 91.38 348 LYS A O 1
ATOM 2700 N N . SER A 1 349 ? -4.560 -2.990 30.536 1.00 91.25 349 SER A N 1
ATOM 2701 C CA . SER A 1 349 ? -4.539 -1.547 30.245 1.00 91.25 349 SER A CA 1
ATOM 2702 C C . SER A 1 349 ? -5.264 -1.185 28.943 1.00 91.25 349 SER A C 1
ATOM 2704 O O . SER A 1 349 ? -5.814 -0.091 28.840 1.00 91.25 349 SER A O 1
ATOM 2706 N N . TYR A 1 350 ? -5.325 -2.107 27.977 1.00 94.25 350 TYR A N 1
ATOM 2707 C CA . TYR A 1 350 ? -6.004 -1.932 26.690 1.00 94.25 350 TYR A CA 1
ATOM 2708 C C . TYR A 1 350 ? -7.400 -2.558 26.641 1.00 94.25 350 TYR A C 1
ATOM 2710 O O . TYR A 1 350 ? -8.013 -2.604 25.579 1.00 94.25 350 TYR A O 1
ATOM 2718 N N . ARG A 1 351 ? -7.971 -2.959 27.789 1.00 95.00 351 ARG A N 1
ATOM 2719 C CA . ARG A 1 351 ? -9.346 -3.486 27.855 1.00 95.00 351 ARG A CA 1
ATOM 2720 C C . ARG A 1 351 ? -10.364 -2.565 27.166 1.00 95.00 351 ARG A C 1
ATOM 2722 O O . ARG A 1 351 ? -11.269 -3.054 26.504 1.00 95.00 351 ARG A O 1
ATOM 2729 N N . HIS A 1 352 ? -10.194 -1.248 27.289 1.00 95.75 352 HIS A N 1
ATOM 2730 C CA . HIS A 1 352 ? -11.050 -0.257 26.631 1.00 95.75 352 HIS A CA 1
ATOM 2731 C C . HIS A 1 352 ? -10.997 -0.332 25.096 1.00 95.75 352 HIS A C 1
ATOM 2733 O O . HIS A 1 352 ? -12.017 -0.137 24.451 1.00 95.75 352 HIS A O 1
ATOM 2739 N N . VAL A 1 353 ? -9.841 -0.669 24.513 1.00 96.19 353 VAL A N 1
ATOM 2740 C CA . VAL A 1 353 ? -9.685 -0.854 23.062 1.00 96.19 353 VAL A CA 1
ATOM 2741 C C . VAL A 1 353 ? -10.450 -2.087 22.601 1.00 96.19 353 VAL A C 1
ATOM 2743 O O . VAL A 1 353 ? -11.185 -2.024 21.624 1.00 96.19 353 VAL A O 1
ATOM 2746 N N . VAL A 1 354 ? -10.326 -3.198 23.332 1.00 95.75 354 VAL A N 1
ATOM 2747 C CA . VAL A 1 354 ? -11.055 -4.436 23.018 1.00 95.75 354 VAL A CA 1
ATOM 2748 C C . VAL A 1 354 ? -12.566 -4.228 23.147 1.00 95.75 354 VAL A C 1
ATOM 2750 O O . VAL A 1 354 ? -13.310 -4.636 22.263 1.00 95.75 354 VAL A O 1
ATOM 2753 N N . GLU A 1 355 ? -13.031 -3.552 24.203 1.00 95.12 355 GLU A N 1
ATOM 2754 C CA . GLU A 1 355 ? -14.457 -3.230 24.354 1.00 95.12 355 GLU A CA 1
ATOM 2755 C C . GLU A 1 355 ? -14.965 -2.288 23.255 1.00 95.12 355 GLU A C 1
ATOM 2757 O O . GLU A 1 355 ? -16.071 -2.488 22.762 1.00 95.12 355 GLU A O 1
ATOM 2762 N N . PHE A 1 356 ? -14.155 -1.319 22.816 1.00 96.81 356 PHE A N 1
ATOM 2763 C CA . PHE A 1 356 ? -14.485 -0.474 21.669 1.00 96.81 356 PHE A CA 1
ATOM 2764 C C . PHE A 1 356 ? -14.605 -1.285 20.374 1.00 96.81 356 PHE A C 1
ATOM 2766 O O . PHE A 1 356 ? -15.575 -1.107 19.643 1.00 96.81 356 PHE A O 1
ATOM 2773 N N . ILE A 1 357 ? -13.665 -2.198 20.099 1.00 96.50 357 ILE A N 1
ATOM 2774 C CA . ILE A 1 357 ? -13.726 -3.071 18.915 1.00 96.50 357 ILE A CA 1
ATOM 2775 C C . ILE A 1 357 ? -15.014 -3.897 18.944 1.00 96.50 357 ILE A C 1
ATOM 2777 O O . ILE A 1 357 ? -15.774 -3.856 17.986 1.00 96.50 357 ILE A O 1
ATOM 2781 N N . LEU A 1 358 ? -15.297 -4.582 20.056 1.00 94.62 358 LEU A N 1
ATOM 2782 C CA . LEU A 1 358 ? -16.482 -5.438 20.200 1.00 94.62 358 LEU A CA 1
ATOM 2783 C C . LEU A 1 358 ? -17.810 -4.667 20.159 1.00 94.62 358 LEU A C 1
ATOM 2785 O O . LEU A 1 358 ? -18.855 -5.264 19.922 1.00 94.62 358 LEU A O 1
ATOM 2789 N N . ALA A 1 359 ? -17.790 -3.361 20.429 1.00 94.56 359 ALA A N 1
ATOM 2790 C CA . ALA A 1 359 ? -18.967 -2.508 20.314 1.00 94.56 359 ALA A CA 1
ATOM 2791 C C . ALA A 1 359 ? -19.220 -2.019 18.878 1.00 94.56 359 ALA A C 1
ATOM 2793 O O . ALA A 1 359 ? -20.351 -1.653 18.568 1.00 94.56 359 ALA A O 1
ATOM 2794 N N . ASN A 1 360 ? -18.190 -1.994 18.026 1.00 95.75 360 ASN A N 1
ATOM 2795 C CA . ASN A 1 360 ? -18.251 -1.395 16.690 1.00 95.75 360 ASN A CA 1
ATOM 2796 C C . ASN A 1 360 ? -18.034 -2.401 15.548 1.00 95.75 360 ASN A C 1
ATOM 2798 O O . ASN A 1 360 ? -18.228 -2.038 14.391 1.00 95.75 360 ASN A O 1
ATOM 2802 N N . ALA A 1 361 ? -17.617 -3.637 15.838 1.00 96.44 361 ALA A N 1
ATOM 2803 C CA . ALA A 1 361 ? -17.370 -4.654 14.825 1.00 96.44 361 ALA A CA 1
ATOM 2804 C C . ALA A 1 361 ? -17.430 -6.091 15.371 1.00 96.44 361 ALA A C 1
ATOM 2806 O O . ALA A 1 361 ? -17.126 -6.352 16.538 1.00 96.44 361 ALA A O 1
ATOM 2807 N N . ASP A 1 362 ? -17.734 -7.036 14.480 1.00 96.44 362 ASP A N 1
ATOM 2808 C CA . ASP A 1 362 ? -17.731 -8.471 14.766 1.00 96.44 362 ASP A CA 1
ATOM 2809 C C . ASP A 1 362 ? -16.342 -9.084 14.528 1.00 96.44 362 ASP A C 1
ATOM 2811 O O . ASP A 1 362 ? -15.792 -9.051 13.424 1.00 96.44 362 ASP A O 1
ATOM 2815 N N . VAL A 1 363 ? -15.733 -9.637 15.583 1.00 95.62 363 VAL A N 1
ATOM 2816 C CA . VAL A 1 363 ? -14.389 -10.233 15.510 1.00 95.62 363 VAL A CA 1
ATOM 2817 C C . VAL A 1 363 ? -14.478 -11.677 15.034 1.00 95.62 363 VAL A C 1
ATOM 2819 O O . VAL A 1 363 ? -14.795 -12.575 15.808 1.00 95.62 363 VAL A O 1
ATOM 2822 N N . GLU A 1 364 ? -14.124 -11.906 13.773 1.00 94.25 364 GLU A N 1
ATOM 2823 C CA . GLU A 1 364 ? -14.181 -13.253 13.190 1.00 94.25 364 GLU A CA 1
ATOM 2824 C C . GLU A 1 364 ? -12.951 -14.120 13.460 1.00 94.25 364 GLU A C 1
ATOM 2826 O O . GLU A 1 364 ? -13.065 -15.329 13.648 1.00 94.25 364 GLU A O 1
ATOM 2831 N N . ALA A 1 365 ? -11.760 -13.520 13.484 1.00 94.00 365 ALA A N 1
ATOM 2832 C CA . ALA A 1 365 ? -10.518 -14.257 13.678 1.00 94.00 365 ALA A CA 1
ATOM 2833 C C . ALA A 1 365 ? -9.430 -13.389 14.315 1.00 94.00 365 ALA A C 1
ATOM 2835 O O . ALA A 1 365 ? -9.297 -12.201 14.009 1.00 94.00 365 ALA A O 1
ATOM 2836 N N . VAL A 1 366 ? -8.610 -14.031 15.149 1.00 94.31 366 VAL A N 1
ATOM 2837 C CA . VAL A 1 366 ? -7.346 -13.505 15.673 1.00 94.31 366 VAL A CA 1
ATOM 2838 C C . VAL A 1 366 ? -6.261 -14.516 15.327 1.00 94.31 366 VAL A C 1
ATOM 2840 O O . VAL A 1 366 ? -6.340 -15.673 15.735 1.00 94.31 366 VAL A O 1
ATOM 2843 N N . ILE A 1 367 ? -5.261 -14.089 14.556 1.00 92.88 367 ILE A N 1
ATOM 2844 C CA . ILE A 1 367 ? -4.192 -14.964 14.067 1.00 92.88 367 ILE A CA 1
ATOM 2845 C C . ILE A 1 367 ? -2.895 -14.592 14.782 1.00 92.88 367 ILE A C 1
ATOM 2847 O O . ILE A 1 367 ? -2.369 -13.494 14.605 1.00 92.88 367 ILE A O 1
ATOM 2851 N N . GLY A 1 368 ? -2.379 -15.514 15.595 1.00 91.69 368 GLY A N 1
ATOM 2852 C CA . GLY A 1 368 ? -1.061 -15.376 16.209 1.00 91.69 368 GLY A CA 1
ATOM 2853 C C . GLY A 1 368 ? 0.041 -15.559 15.166 1.00 91.69 368 GLY A C 1
ATOM 2854 O O . GLY A 1 368 ? 0.046 -16.549 14.437 1.00 91.69 368 GLY A O 1
ATOM 2855 N N . MET A 1 369 ? 0.980 -14.616 15.103 1.00 87.69 369 MET A N 1
ATOM 2856 C CA . MET A 1 369 ? 2.107 -14.648 14.169 1.00 87.69 369 MET A CA 1
ATOM 2857 C C . MET A 1 369 ? 3.426 -14.882 14.917 1.00 87.69 369 MET A C 1
ATOM 2859 O O . MET A 1 369 ? 3.656 -14.238 15.942 1.00 87.69 369 MET A O 1
ATOM 2863 N N . PRO A 1 370 ? 4.319 -15.762 14.422 1.00 85.62 370 PRO A N 1
ATOM 2864 C CA . PRO A 1 370 ? 5.645 -15.934 15.002 1.00 85.62 370 PRO A CA 1
ATOM 2865 C C . PRO A 1 370 ? 6.444 -14.628 15.008 1.00 85.62 370 PRO A C 1
ATOM 2867 O O . PRO A 1 370 ? 6.534 -13.937 13.995 1.00 85.62 370 PRO A O 1
ATOM 2870 N N . GLU A 1 371 ? 7.107 -14.333 16.126 1.00 75.38 371 GLU A N 1
ATOM 2871 C CA . GLU A 1 371 ? 7.899 -13.106 16.293 1.00 75.38 371 GLU A CA 1
ATOM 2872 C C . GLU A 1 371 ? 9.021 -12.973 15.241 1.00 75.38 371 GLU A C 1
ATOM 2874 O O . GLU A 1 371 ? 9.356 -11.874 14.798 1.00 75.38 371 GLU A O 1
ATOM 2879 N N . ALA A 1 372 ? 9.555 -14.109 14.779 1.00 77.69 372 ALA A N 1
ATOM 2880 C CA . ALA A 1 372 ? 10.576 -14.190 13.737 1.00 77.69 372 ALA A CA 1
ATOM 2881 C C . ALA A 1 372 ? 10.140 -13.599 12.382 1.00 77.69 372 ALA A C 1
ATOM 2883 O O . ALA A 1 372 ? 11.000 -13.252 11.580 1.00 77.69 372 ALA A O 1
ATOM 2884 N N . LEU A 1 373 ? 8.835 -13.454 12.118 1.00 73.81 373 LEU A N 1
ATOM 2885 C CA . LEU A 1 373 ? 8.353 -12.836 10.878 1.00 73.81 373 LEU A CA 1
ATOM 2886 C C . LEU A 1 373 ? 8.709 -11.349 10.812 1.00 73.81 373 LEU A C 1
ATOM 2888 O O . LEU A 1 373 ? 9.098 -10.857 9.760 1.00 73.81 373 LEU A O 1
ATOM 2892 N N . PHE A 1 374 ? 8.625 -10.647 11.940 1.00 71.81 374 PHE A N 1
ATOM 2893 C CA . PHE A 1 374 ? 8.927 -9.214 12.020 1.00 71.81 374 PHE A CA 1
ATOM 2894 C C . PHE A 1 374 ? 10.366 -8.941 12.482 1.00 71.81 374 PHE A C 1
ATOM 2896 O O . PHE A 1 374 ? 10.867 -7.824 12.344 1.00 71.81 374 PHE A O 1
ATOM 2903 N N . LYS A 1 375 ? 11.057 -9.967 12.994 1.00 59.78 375 LYS A N 1
ATOM 2904 C CA . LYS A 1 375 ? 12.483 -9.938 13.333 1.00 59.78 375 LYS A CA 1
ATOM 2905 C C . LYS A 1 375 ? 13.310 -10.593 12.227 1.00 59.78 375 LYS A C 1
ATOM 2907 O O . LYS A 1 375 ? 13.573 -11.791 12.269 1.00 59.78 375 LYS A O 1
ATOM 2912 N N . THR A 1 376 ? 13.819 -9.818 11.271 1.00 47.97 376 THR A N 1
ATOM 2913 C CA . THR A 1 376 ? 14.894 -10.336 10.411 1.00 47.97 376 THR A CA 1
ATOM 2914 C C . THR A 1 376 ? 16.183 -10.441 11.222 1.00 47.97 376 THR A C 1
ATOM 2916 O O . THR A 1 376 ? 16.696 -9.427 11.692 1.00 47.97 376 THR A O 1
ATOM 2919 N N . SER A 1 377 ? 16.687 -11.669 11.378 1.00 39.81 377 SER A N 1
ATOM 2920 C CA . SER A 1 377 ? 17.992 -12.006 11.961 1.00 39.81 377 SER A CA 1
ATOM 2921 C C . SER A 1 377 ? 19.074 -11.005 11.534 1.00 39.81 377 SER A C 1
ATOM 2923 O O . SER A 1 377 ? 19.458 -10.950 10.366 1.00 39.81 377 SER A O 1
ATOM 2925 N N . GLY A 1 378 ? 19.538 -10.187 12.481 1.00 31.14 378 GLY A N 1
ATOM 2926 C CA . GLY A 1 378 ? 20.428 -9.066 12.195 1.00 31.14 378 GLY A CA 1
ATOM 2927 C C . GLY A 1 378 ? 20.944 -8.362 13.446 1.00 31.14 378 GLY A C 1
ATOM 2928 O O . GLY A 1 378 ? 20.719 -7.170 13.597 1.00 31.14 378 GLY A O 1
ATOM 2929 N N . LYS A 1 379 ? 21.692 -9.121 14.263 1.00 27.11 379 LYS A N 1
ATOM 2930 C CA . LYS A 1 379 ? 22.529 -8.732 15.419 1.00 27.11 379 LYS A CA 1
ATOM 2931 C C . LYS A 1 379 ? 21.821 -8.405 16.745 1.00 27.11 379 LYS A C 1
ATOM 2933 O O . LYS A 1 379 ? 21.146 -7.393 16.849 1.00 27.11 379 LYS A O 1
ATOM 2938 N N . GLY A 1 380 ? 22.172 -9.226 17.745 1.00 29.45 380 GLY A N 1
ATOM 2939 C CA . GLY A 1 380 ? 22.640 -8.788 19.071 1.00 29.45 380 GLY A CA 1
ATOM 2940 C C . GLY A 1 380 ? 21.583 -8.328 20.048 1.00 29.45 380 GLY A C 1
ATOM 2941 O O . GLY A 1 380 ? 21.239 -7.132 19.974 1.00 29.45 380 GLY A O 1
#

Radius of gyration: 22.69 Å; Cα contacts (8 Å, |Δi|>4): 546; chains: 1; bounding box: 54×55×69 Å

Mean predicted aligned error: 8.81 Å

Nearest PDB structures (foldseek):
  2okc-assembly1_A  TM=6.044E-01  e=2.030E-11  Bacteroides thetaiotaomicron VPI-5482
  2okc-assembly2_B  TM=5.767E-01  e=1.323E-11  Bacteroides thetaiotaomicron VPI-5482
  3ufb-assembly1_A  TM=6.354E-01  e=1.063E-09  Vibrio vulnificus YJ016
  5ybb-assembly1_B  TM=5.934E-01  e=2.122E-07  Caldanaerobacter subterraneus subsp. tengcongensis MB4
  3ua3-assembly1_A  TM=5.177E-01  e=3.051E-02  Caenorhabditis elegans

Solvent-accessible surface area (backbone atoms only — not comparable to full-atom values): 22366 Å² total; per-residue (Å²): 56,53,86,83,91,86,86,84,88,82,80,92,72,88,76,77,82,77,70,87,74,86,73,77,72,75,45,87,95,47,96,44,67,54,55,48,44,46,52,49,50,57,54,48,57,73,68,44,86,89,45,87,47,45,69,57,57,44,53,54,51,50,54,53,50,53,30,50,52,34,31,78,69,69,75,35,80,75,76,63,91,88,59,55,44,63,59,48,38,52,51,46,54,55,41,36,59,52,52,36,67,81,38,44,94,77,35,53,92,88,69,76,84,83,69,54,35,64,58,50,50,52,50,53,64,70,54,65,56,65,66,59,74,46,95,60,64,64,64,57,36,40,49,49,64,41,44,48,71,57,48,57,73,73,71,60,58,73,75,74,45,64,74,58,33,44,51,43,39,62,69,54,61,78,51,92,88,46,32,37,35,15,65,40,28,46,58,22,58,52,62,41,31,48,53,47,51,39,50,77,70,67,49,53,59,71,58,46,12,51,35,28,46,75,29,34,37,33,22,15,69,46,58,67,36,20,49,44,15,36,50,49,42,19,58,46,39,68,20,59,44,51,50,40,51,22,40,61,84,70,39,31,35,98,89,45,66,43,68,80,83,46,66,88,71,40,22,46,30,36,44,40,56,57,73,70,71,92,86,62,78,58,64,54,72,78,45,41,73,78,40,68,85,30,27,45,67,47,62,38,94,88,79,63,49,67,43,68,49,97,50,70,56,90,65,55,66,62,55,59,54,46,54,56,47,55,59,70,44,35,22,94,92,34,30,46,33,71,62,74,63,68,60,57,77,72,36,76,90,29,46,62,56,50,52,50,46,65,72,75,47,80,85,67,68,85,83,91,72,68,70,64,69,80,46,74,91,78,80,135

Foldseek 3Di:
DDDDDDDDDDDDDPDPPPDPPDDDQQFPPDPHLLVLLLVLLVVQCVQDPPPVALLVVLVLLLLLLLLVLCCVVVNFPDDDPPDDLVVVQVRSQVSSVVVCVVVVVLHPPPDTRPDDSVSSVSSCNRNVHQQQLPLDQSSVSNCCNSVVVPVVPPAVPFDQFLVLLLVLVVVVVDDLVFAEEEAAQQLNSNVVSNLSVCSVVPNDLVSSQVSQQPHAEYEHQDPSRLSNNQSSSCRHRVHGHHGDNDHLLQCADPVGHVCVVADVQAGQEYAYEHDDDDPDDFDDPVSLVVDQLQADWDQDPPPRQTGGDPHGDPGDGVLLSVLVSRLVRHHVNHYYHYDDDPCCVPPPVNSVSVSVCVVRDDDDDDDDDDPCSRDDPDDD

pLDDT: mean 83.16, std 18.72, range [23.78, 98.81]